Protein AF-A0A7D6H529-F1 (afdb_monomer)

Structure (mmCIF, N/CA/C/O backbone):
data_AF-A0A7D6H529-F1
#
_entry.id   AF-A0A7D6H529-F1
#
loop_
_atom_site.group_PDB
_atom_site.id
_atom_site.type_symbol
_atom_site.label_atom_id
_atom_site.label_alt_id
_atom_site.label_comp_id
_atom_site.label_asym_id
_atom_site.label_entity_id
_atom_site.label_seq_id
_atom_site.pdbx_PDB_ins_code
_atom_site.Cartn_x
_atom_site.Cartn_y
_atom_site.Cartn_z
_atom_site.occupancy
_atom_site.B_iso_or_equiv
_atom_site.auth_seq_id
_atom_site.auth_comp_id
_atom_site.auth_asym_id
_atom_site.auth_atom_id
_atom_site.pdbx_PDB_model_num
ATOM 1 N N . MET A 1 1 ? 33.043 16.859 15.164 1.00 56.03 1 MET A N 1
ATOM 2 C CA . MET A 1 1 ? 33.357 15.791 16.144 1.00 56.03 1 MET A CA 1
ATOM 3 C C . MET A 1 1 ? 34.133 14.689 15.456 1.00 56.03 1 MET A C 1
ATOM 5 O O . MET A 1 1 ? 33.800 14.358 14.319 1.00 56.03 1 MET A O 1
ATOM 9 N N . ALA A 1 2 ? 35.171 14.152 16.095 1.00 68.25 2 ALA A N 1
ATOM 10 C CA . ALA A 1 2 ? 35.894 13.015 15.544 1.00 68.25 2 ALA A CA 1
ATOM 11 C C . ALA A 1 2 ? 35.052 11.744 15.730 1.00 68.25 2 ALA A C 1
ATOM 13 O O . ALA A 1 2 ? 34.329 11.603 16.710 1.00 68.25 2 ALA A O 1
ATOM 14 N N . PHE A 1 3 ? 35.148 10.795 14.799 1.00 64.56 3 PHE A N 1
ATOM 15 C CA . PHE A 1 3 ? 34.444 9.504 14.873 1.00 64.56 3 PHE A CA 1
ATOM 16 C C . PHE A 1 3 ? 34.685 8.755 16.200 1.00 64.56 3 PHE A C 1
ATOM 18 O O . PHE A 1 3 ? 33.817 8.034 16.681 1.00 64.56 3 PHE A O 1
ATOM 25 N N . THR A 1 4 ? 35.845 8.979 16.822 1.00 64.50 4 THR A N 1
ATOM 26 C CA . THR A 1 4 ? 36.211 8.437 18.136 1.00 64.50 4 THR A CA 1
ATOM 27 C C . THR A 1 4 ? 35.343 8.942 19.283 1.00 64.50 4 THR A C 1
ATOM 29 O O . THR A 1 4 ? 35.283 8.278 20.309 1.00 64.50 4 THR A O 1
ATOM 32 N N . ASP A 1 5 ? 34.661 10.075 19.116 1.00 69.50 5 ASP A N 1
ATOM 33 C CA . ASP A 1 5 ? 33.865 10.708 20.172 1.00 69.50 5 ASP A CA 1
ATOM 34 C C . ASP A 1 5 ? 32.451 10.105 20.264 1.00 69.50 5 ASP A C 1
ATOM 36 O O . ASP A 1 5 ? 31.772 10.272 21.271 1.00 69.50 5 ASP A O 1
ATOM 40 N N . ARG A 1 6 ? 32.009 9.373 19.229 1.00 73.94 6 ARG A N 1
ATOM 41 C CA . ARG A 1 6 ? 30.669 8.759 19.160 1.00 73.94 6 ARG A CA 1
ATOM 42 C C . ARG A 1 6 ? 30.610 7.325 19.678 1.00 73.94 6 ARG A C 1
ATOM 44 O O . ARG A 1 6 ? 29.520 6.802 19.878 1.00 73.94 6 ARG A O 1
ATOM 51 N N . ILE A 1 7 ? 31.756 6.666 19.854 1.00 74.31 7 ILE A N 1
ATOM 52 C CA . ILE A 1 7 ? 31.804 5.252 20.240 1.00 74.31 7 ILE A CA 1
ATOM 53 C C . ILE A 1 7 ? 32.389 5.153 21.648 1.00 74.31 7 ILE A C 1
ATOM 55 O O . ILE A 1 7 ? 33.573 5.462 21.836 1.00 74.31 7 ILE A O 1
ATOM 59 N N . PRO A 1 8 ? 31.598 4.699 22.639 1.00 73.69 8 PRO A N 1
ATOM 60 C CA . PRO A 1 8 ? 32.086 4.500 23.994 1.00 73.69 8 PRO A CA 1
ATOM 61 C C . PRO A 1 8 ? 33.361 3.645 23.988 1.00 73.69 8 PRO A C 1
ATOM 63 O O . PRO A 1 8 ? 33.408 2.610 23.324 1.00 73.69 8 PRO A O 1
ATOM 66 N N . LEU A 1 9 ? 34.379 4.052 24.759 1.00 77.44 9 LEU A N 1
ATOM 67 C CA . LEU A 1 9 ? 35.655 3.336 24.973 1.00 77.44 9 LEU A CA 1
ATOM 68 C C . LEU A 1 9 ? 36.736 3.476 23.877 1.00 77.44 9 LEU A C 1
ATOM 70 O O . LEU A 1 9 ? 37.780 2.819 23.979 1.00 77.44 9 LEU A O 1
ATOM 74 N N . MET A 1 10 ? 36.565 4.336 22.867 1.00 80.31 10 MET A N 1
ATOM 75 C CA . MET A 1 10 ? 37.695 4.735 22.014 1.00 80.31 10 MET A CA 1
ATOM 76 C C . MET A 1 10 ? 38.579 5.773 22.726 1.00 80.31 10 MET A C 1
ATOM 78 O O . MET A 1 10 ? 38.077 6.761 23.247 1.00 80.31 10 MET A O 1
ATOM 82 N N . GLU A 1 11 ? 39.906 5.586 22.728 1.00 79.12 11 GLU A N 1
ATOM 83 C CA . GLU A 1 11 ? 40.844 6.637 23.181 1.00 79.12 11 GLU A CA 1
ATOM 84 C C . GLU A 1 11 ? 41.637 7.170 21.986 1.00 79.12 11 GLU A C 1
ATOM 86 O O . GLU A 1 11 ? 42.018 6.415 21.084 1.00 79.12 11 GLU A O 1
ATOM 91 N N . SER A 1 12 ? 41.940 8.466 21.994 1.00 79.69 12 SER A N 1
ATOM 92 C CA . SER A 1 12 ? 42.756 9.091 20.952 1.00 79.69 12 SER A CA 1
ATOM 93 C C . SER A 1 12 ? 44.161 8.466 20.893 1.00 79.69 12 SER A C 1
ATOM 95 O O . SER A 1 12 ? 44.851 8.355 21.905 1.00 79.69 12 SER A O 1
ATOM 97 N N . GLY A 1 13 ? 44.585 8.028 19.701 1.00 77.69 13 GLY A N 1
ATOM 98 C CA . GLY A 1 13 ? 45.938 7.512 19.436 1.00 77.69 13 GLY A CA 1
ATOM 99 C C . GLY A 1 13 ? 46.141 5.989 19.528 1.00 77.69 13 GLY A C 1
ATOM 100 O O . GLY A 1 13 ? 47.202 5.508 19.131 1.00 77.69 13 GLY A O 1
ATOM 101 N N . ALA A 1 14 ? 45.154 5.204 19.975 1.00 71.56 14 ALA A N 1
ATOM 102 C CA . ALA A 1 14 ? 45.262 3.740 20.077 1.00 71.56 14 ALA A CA 1
ATOM 103 C C . ALA A 1 14 ? 44.586 3.010 18.895 1.00 71.56 14 ALA A C 1
ATOM 105 O O . ALA A 1 14 ? 43.521 2.409 19.042 1.00 71.56 14 ALA A O 1
ATOM 106 N N . THR A 1 15 ? 45.215 3.024 17.714 1.00 77.00 15 THR A N 1
ATOM 107 C CA . THR A 1 15 ? 44.631 2.496 16.458 1.00 77.00 15 THR A CA 1
ATOM 108 C C . THR A 1 15 ? 44.181 1.035 16.539 1.00 77.00 15 THR A C 1
ATOM 110 O O . THR A 1 15 ? 43.084 0.717 16.097 1.00 77.00 15 THR A O 1
ATOM 113 N N . GLY A 1 16 ? 44.966 0.144 17.152 1.00 81.88 16 GLY A N 1
ATOM 114 C CA . GLY A 1 16 ? 44.599 -1.277 17.254 1.00 81.88 16 GLY A CA 1
ATOM 115 C C . GLY A 1 16 ? 43.391 -1.545 18.162 1.00 81.88 16 GLY A C 1
ATOM 116 O O . GLY A 1 16 ? 42.504 -2.314 17.799 1.00 81.88 16 GLY A O 1
ATOM 117 N N . ARG A 1 17 ? 43.323 -0.890 19.330 1.00 80.06 17 ARG A N 1
ATOM 118 C CA . ARG A 1 17 ? 42.212 -1.070 20.280 1.00 80.06 17 ARG A CA 1
ATOM 119 C C . ARG A 1 17 ? 40.923 -0.448 19.746 1.00 80.06 17 ARG A C 1
ATOM 121 O O . ARG A 1 17 ? 39.873 -1.068 19.858 1.00 80.06 17 ARG A O 1
ATOM 128 N N . ASN A 1 18 ? 41.012 0.720 19.111 1.00 81.06 18 ASN A N 1
ATOM 129 C CA . ASN A 1 18 ? 39.846 1.388 18.536 1.00 81.06 18 ASN A CA 1
ATOM 130 C C . ASN A 1 18 ? 39.244 0.579 17.380 1.00 81.06 18 ASN A C 1
ATOM 132 O O . ASN A 1 18 ? 38.029 0.520 17.270 1.00 81.06 18 ASN A O 1
ATOM 136 N N . ILE A 1 19 ? 40.053 -0.122 16.576 1.00 83.75 19 ILE A N 1
ATOM 137 C CA . ILE A 1 19 ? 39.525 -1.035 15.547 1.00 83.75 19 ILE A CA 1
ATOM 138 C C . ILE A 1 19 ? 38.737 -2.187 16.186 1.00 83.75 19 ILE A C 1
ATOM 140 O O . ILE A 1 19 ? 37.638 -2.492 15.735 1.00 83.75 19 ILE A O 1
ATOM 144 N N . VAL A 1 20 ? 39.247 -2.804 17.259 1.00 85.75 20 VAL A N 1
ATOM 145 C CA . VAL A 1 20 ? 38.528 -3.889 17.955 1.00 85.75 20 VAL A CA 1
ATOM 146 C C . VAL A 1 20 ? 37.225 -3.383 18.576 1.00 85.75 20 VAL A C 1
ATOM 148 O O . VAL A 1 20 ? 36.200 -4.045 18.451 1.00 85.75 20 VAL A O 1
ATOM 151 N N . VAL A 1 21 ? 37.244 -2.204 19.202 1.00 83.00 21 VAL A N 1
ATOM 152 C CA . VAL A 1 21 ? 36.042 -1.576 19.773 1.00 83.00 21 VAL A CA 1
ATOM 153 C C . VAL A 1 21 ? 35.038 -1.217 18.676 1.00 83.00 21 VAL A C 1
ATOM 155 O O . VAL A 1 21 ? 33.860 -1.502 18.843 1.00 83.00 21 VAL A O 1
ATOM 158 N N . ALA A 1 22 ? 35.485 -0.685 17.534 1.00 81.38 22 ALA A N 1
ATOM 159 C CA . ALA A 1 22 ? 34.619 -0.409 16.388 1.00 81.38 22 ALA A CA 1
ATOM 160 C C . ALA A 1 22 ? 33.968 -1.689 15.857 1.00 81.38 22 ALA A C 1
ATOM 162 O O . ALA A 1 22 ? 32.765 -1.714 15.642 1.00 81.38 22 ALA A O 1
ATOM 163 N N . ILE A 1 23 ? 34.738 -2.766 15.683 1.00 84.50 23 ILE A N 1
ATOM 164 C CA . ILE A 1 23 ? 34.202 -4.046 15.208 1.00 84.50 23 ILE A CA 1
ATOM 165 C C . ILE A 1 23 ? 33.200 -4.607 16.217 1.00 84.50 23 ILE A C 1
ATOM 167 O O . ILE A 1 23 ? 32.110 -5.003 15.828 1.00 84.50 23 ILE A O 1
ATOM 171 N N . LEU A 1 24 ? 33.519 -4.609 17.513 1.00 82.12 24 LEU A N 1
ATOM 172 C CA . LEU A 1 24 ? 32.575 -5.057 18.539 1.00 82.12 24 LEU A CA 1
ATOM 173 C C . LEU A 1 24 ? 31.311 -4.194 18.556 1.00 82.12 24 LEU A C 1
ATOM 175 O O . LEU A 1 24 ? 30.217 -4.725 18.683 1.00 82.12 24 LEU A O 1
ATOM 179 N N . TYR A 1 25 ? 31.439 -2.884 18.384 1.00 84.06 25 TYR A N 1
ATOM 180 C CA . TYR A 1 25 ? 30.292 -1.990 18.365 1.00 84.06 25 TYR A CA 1
ATOM 181 C C . TYR A 1 25 ? 29.449 -2.195 17.099 1.00 84.06 25 TYR A C 1
ATOM 183 O O . TYR A 1 25 ? 28.293 -2.566 17.193 1.00 84.06 25 TYR A O 1
ATOM 191 N N . PHE A 1 26 ? 30.009 -2.066 15.900 1.00 83.12 26 PHE A N 1
ATOM 192 C CA . PHE A 1 26 ? 29.215 -2.143 14.669 1.00 83.12 26 PHE A CA 1
ATOM 193 C C . PHE A 1 26 ? 28.791 -3.554 14.280 1.00 83.12 26 PHE A C 1
ATOM 195 O O . PHE A 1 26 ? 27.758 -3.714 13.642 1.00 83.12 26 PHE A O 1
ATOM 202 N N . VAL A 1 27 ? 29.561 -4.578 14.650 1.00 85.38 27 VAL A N 1
ATOM 203 C CA . VAL A 1 27 ? 29.223 -5.961 14.301 1.00 85.38 27 VAL A CA 1
ATOM 204 C C . VAL A 1 27 ? 28.450 -6.635 15.415 1.00 85.38 27 VAL A C 1
ATOM 206 O O . VAL A 1 27 ? 27.578 -7.423 15.110 1.00 85.38 27 VAL A O 1
ATOM 209 N N . LEU A 1 28 ? 28.731 -6.374 16.693 1.00 84.81 28 LEU A N 1
ATOM 210 C CA . LEU A 1 28 ? 28.116 -7.144 17.781 1.00 84.81 28 LEU A CA 1
ATOM 211 C C . LEU A 1 28 ? 26.883 -6.443 18.364 1.00 84.81 28 LEU A C 1
ATOM 213 O O . LEU A 1 28 ? 25.935 -7.125 18.748 1.00 84.81 28 LEU A O 1
ATOM 217 N N . LEU A 1 29 ? 26.846 -5.105 18.373 1.00 84.31 29 LEU A N 1
ATOM 218 C CA . LEU A 1 29 ? 25.693 -4.340 18.859 1.00 84.31 29 LEU A CA 1
ATOM 219 C C . LEU A 1 29 ? 24.395 -4.652 18.097 1.00 84.31 29 LEU A C 1
ATOM 221 O O . LEU A 1 29 ? 23.423 -4.951 18.783 1.00 84.31 29 LEU A O 1
ATOM 225 N N . PRO A 1 30 ? 24.325 -4.665 16.746 1.00 82.19 30 PRO A N 1
ATOM 226 C CA . PRO A 1 30 ? 23.068 -4.977 16.064 1.00 82.19 30 PRO A CA 1
ATOM 227 C C . PRO A 1 30 ? 22.580 -6.394 16.376 1.00 82.19 30 PRO A C 1
ATOM 229 O O . PRO A 1 30 ? 21.390 -6.590 16.581 1.00 82.19 30 PRO A O 1
ATOM 232 N N . PHE A 1 31 ? 23.475 -7.375 16.539 1.00 84.81 31 PHE A N 1
ATOM 233 C CA . PHE A 1 31 ? 23.068 -8.722 16.956 1.00 84.81 31 PHE A CA 1
ATOM 234 C C . PHE A 1 31 ? 22.583 -8.752 18.406 1.00 84.81 31 PHE A C 1
ATOM 236 O O . PHE A 1 31 ? 21.668 -9.500 18.727 1.00 84.81 31 PHE A O 1
ATOM 243 N N . VAL A 1 32 ? 23.160 -7.951 19.300 1.00 85.38 32 VAL A N 1
ATOM 244 C CA . VAL A 1 32 ? 22.687 -7.873 20.687 1.00 85.38 32 VAL A CA 1
ATOM 245 C C . VAL A 1 32 ? 21.359 -7.127 20.774 1.00 85.38 32 VAL A C 1
ATOM 247 O O . VAL A 1 32 ? 20.480 -7.570 21.496 1.00 85.38 32 VAL A O 1
ATOM 250 N N . VAL A 1 33 ? 21.178 -6.037 20.036 1.00 86.12 33 VAL A N 1
ATOM 251 C CA . VAL A 1 33 ? 19.940 -5.247 20.071 1.00 86.12 33 VAL A CA 1
ATOM 252 C C . VAL A 1 33 ? 18.804 -5.989 19.375 1.00 86.12 33 VAL A C 1
ATOM 254 O O . VAL A 1 33 ? 17.701 -6.038 19.907 1.00 86.12 33 VAL A O 1
ATOM 257 N N . ILE A 1 34 ? 19.081 -6.620 18.232 1.00 86.88 34 ILE A N 1
ATOM 258 C CA . ILE A 1 34 ? 18.062 -7.291 17.425 1.00 86.88 34 ILE A CA 1
ATOM 259 C C . ILE A 1 34 ? 17.887 -8.741 17.862 1.00 86.88 34 ILE A C 1
ATOM 261 O O . ILE A 1 34 ? 16.768 -9.142 18.116 1.00 86.88 34 ILE A O 1
ATOM 265 N N . ALA A 1 35 ? 18.939 -9.555 17.995 1.00 89.44 35 ALA A N 1
ATOM 266 C CA . ALA A 1 35 ? 18.768 -11.000 18.201 1.00 89.44 35 ALA A CA 1
ATOM 267 C C . ALA A 1 35 ? 18.568 -11.412 19.672 1.00 89.44 35 ALA A C 1
ATOM 269 O O . ALA A 1 35 ? 17.951 -12.448 19.935 1.00 89.44 35 ALA A O 1
ATOM 270 N N . LEU A 1 36 ? 19.065 -10.636 20.646 1.00 90.88 36 LEU A N 1
ATOM 271 C CA . LEU A 1 36 ? 18.924 -10.983 22.068 1.00 90.88 36 LEU A CA 1
ATOM 272 C C . LEU A 1 36 ? 17.458 -11.020 22.540 1.00 90.88 36 LEU A C 1
ATOM 274 O O . LEU A 1 36 ? 17.114 -11.999 23.209 1.00 90.88 36 LEU A O 1
ATOM 278 N N . PRO A 1 37 ? 16.586 -10.041 22.211 1.00 91.88 37 PRO A N 1
ATOM 279 C CA . PRO A 1 37 ? 15.181 -10.080 22.617 1.00 91.88 37 PRO A CA 1
ATOM 280 C C . PRO A 1 37 ? 14.474 -11.346 22.120 1.00 91.88 37 PRO A C 1
ATOM 282 O O . PRO A 1 37 ? 13.871 -12.062 22.920 1.00 91.88 37 PRO A O 1
ATOM 285 N N . PHE A 1 38 ? 14.624 -11.693 20.837 1.00 92.69 38 PHE A N 1
ATOM 286 C CA . PHE A 1 38 ? 14.004 -12.894 20.263 1.00 92.69 38 PHE A CA 1
ATOM 287 C C . PHE A 1 38 ? 14.591 -14.185 20.834 1.00 92.69 38 PHE A C 1
ATOM 289 O O . PHE A 1 38 ? 13.857 -15.138 21.105 1.00 92.69 38 PHE A O 1
ATOM 296 N N . TYR A 1 39 ? 15.904 -14.225 21.081 1.00 93.81 39 TYR A N 1
ATOM 297 C CA . TYR A 1 39 ? 16.521 -15.371 21.743 1.00 93.81 39 TYR A CA 1
ATOM 298 C C . TYR A 1 39 ? 15.955 -15.580 23.154 1.00 93.81 39 TYR A C 1
ATOM 300 O O . TYR A 1 39 ? 15.657 -16.716 23.525 1.00 93.81 39 TYR A O 1
ATOM 308 N N . LEU A 1 40 ? 15.788 -14.509 23.938 1.00 91.94 40 LEU A N 1
ATOM 309 C CA . LEU A 1 40 ? 15.211 -14.583 25.281 1.00 91.94 40 LEU A CA 1
ATOM 310 C C . LEU A 1 40 ? 13.736 -14.985 25.237 1.00 91.94 40 LEU A C 1
ATOM 312 O O . LEU A 1 40 ? 13.354 -15.885 25.982 1.00 91.94 40 LEU A O 1
ATOM 316 N N . LEU A 1 41 ? 12.944 -14.407 24.333 1.00 94.25 41 LEU A N 1
ATOM 317 C CA . LEU A 1 41 ? 11.552 -14.799 24.098 1.00 94.25 41 LEU A CA 1
ATOM 318 C C . LEU A 1 41 ? 11.443 -16.310 23.856 1.00 94.25 41 LEU A C 1
ATOM 320 O O . LEU A 1 41 ? 10.727 -17.008 24.575 1.00 94.25 41 LEU A O 1
ATOM 324 N N . PHE A 1 42 ? 12.226 -16.832 22.909 1.00 94.94 42 PHE A N 1
ATOM 325 C CA . PHE A 1 42 ? 12.240 -18.254 22.575 1.00 94.94 42 PHE A CA 1
ATOM 326 C C . PHE A 1 42 ? 12.743 -19.125 23.734 1.00 94.94 42 PHE A C 1
ATOM 328 O O . PHE A 1 42 ? 12.141 -20.152 24.059 1.00 94.94 42 PHE A O 1
ATOM 335 N N . ALA A 1 43 ? 13.852 -18.746 24.374 1.00 93.75 43 ALA A N 1
ATOM 336 C CA . ALA A 1 43 ? 14.457 -19.527 25.449 1.00 93.75 43 ALA A CA 1
ATOM 337 C C . ALA A 1 43 ? 13.566 -19.588 26.701 1.00 93.75 43 ALA A C 1
ATOM 339 O O . ALA A 1 43 ? 13.499 -20.637 27.342 1.00 93.75 43 ALA A O 1
ATOM 340 N N . ILE A 1 44 ? 12.861 -18.503 27.031 1.00 93.62 44 ILE A N 1
ATOM 341 C CA . ILE A 1 44 ? 11.893 -18.452 28.136 1.00 93.62 44 ILE A CA 1
ATOM 342 C C . ILE A 1 44 ? 10.634 -19.232 27.756 1.00 93.62 44 ILE A C 1
ATOM 344 O O . ILE A 1 44 ? 10.209 -20.098 28.523 1.00 93.62 44 ILE A O 1
ATOM 348 N N . GLY A 1 45 ? 10.097 -18.995 26.554 1.00 91.31 45 GLY A N 1
ATOM 349 C CA . GLY A 1 45 ? 8.893 -19.654 26.046 1.00 91.31 45 GLY A CA 1
ATOM 350 C C . GLY A 1 45 ? 9.005 -21.177 26.018 1.00 91.31 45 GLY A C 1
ATOM 351 O O . GLY A 1 45 ? 8.092 -21.884 26.437 1.00 91.31 45 GLY A O 1
ATOM 352 N N . THR A 1 46 ? 10.170 -21.689 25.616 1.00 94.44 46 THR A N 1
ATOM 353 C CA . THR A 1 46 ? 10.467 -23.133 25.561 1.00 94.44 46 THR A CA 1
ATOM 354 C C . THR A 1 46 ? 11.077 -23.694 26.851 1.00 94.44 46 THR A C 1
ATOM 356 O O . THR A 1 46 ? 11.425 -24.874 26.905 1.00 94.44 46 THR A O 1
ATOM 359 N N . ASN A 1 47 ? 11.235 -22.867 27.889 1.00 94.50 47 ASN A N 1
ATOM 360 C CA . ASN A 1 47 ? 11.945 -23.185 29.132 1.00 94.50 47 ASN A CA 1
ATOM 361 C C . ASN A 1 47 ? 13.333 -23.828 28.907 1.00 94.50 47 ASN A C 1
ATOM 363 O O . ASN A 1 47 ? 13.761 -24.751 29.612 1.00 94.50 47 ASN A O 1
ATOM 367 N N . ARG A 1 48 ? 14.068 -23.348 27.901 1.00 95.38 48 ARG A N 1
ATOM 368 C CA . ARG A 1 48 ? 15.382 -23.877 27.536 1.00 95.38 48 ARG A CA 1
ATOM 369 C C . ARG A 1 48 ? 16.350 -23.693 28.703 1.00 95.38 48 ARG A C 1
ATOM 371 O O . ARG A 1 48 ? 16.575 -22.581 29.162 1.00 95.38 48 ARG A O 1
ATOM 378 N N . ASN A 1 49 ? 16.947 -24.786 29.178 1.00 95.06 49 ASN A N 1
ATOM 379 C CA . ASN A 1 49 ? 17.843 -24.800 30.344 1.00 95.06 49 ASN A CA 1
ATOM 380 C C . ASN A 1 49 ? 17.209 -24.289 31.658 1.00 95.06 49 ASN A C 1
ATOM 382 O O . ASN A 1 49 ? 17.940 -23.845 32.541 1.00 95.06 49 ASN A O 1
ATOM 386 N N . GLY A 1 50 ? 15.879 -24.333 31.806 1.00 93.88 50 GLY A N 1
ATOM 387 C CA . GLY A 1 50 ? 15.204 -23.836 33.012 1.00 93.88 50 GLY A CA 1
ATOM 388 C C . GLY A 1 50 ? 15.107 -22.307 33.086 1.00 93.88 50 GLY A C 1
ATOM 389 O O . GLY A 1 50 ? 14.914 -21.754 34.172 1.00 93.88 50 GLY A O 1
ATOM 390 N N . LEU A 1 51 ?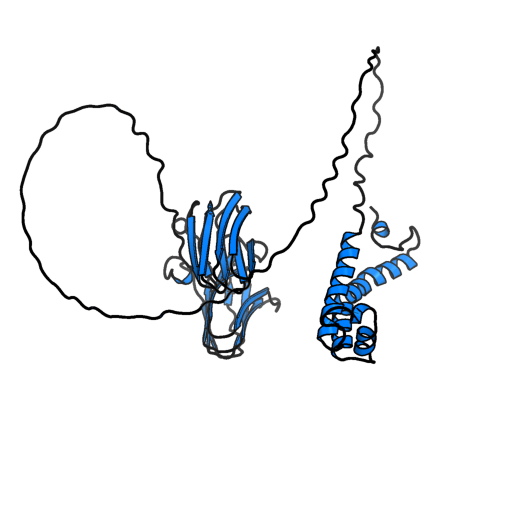 15.289 -21.599 31.961 1.00 91.81 51 LEU A N 1
ATOM 391 C CA . LEU A 1 51 ? 15.233 -20.133 31.939 1.00 91.81 51 LEU A CA 1
ATOM 392 C C . LEU A 1 51 ? 13.836 -19.609 32.298 1.00 91.81 51 LEU A C 1
ATOM 394 O O . LEU A 1 51 ? 13.731 -18.618 33.013 1.00 91.81 51 LEU A O 1
ATOM 398 N N . GLY A 1 52 ? 12.779 -20.295 31.856 1.00 92.56 52 GLY A N 1
ATOM 399 C CA . GLY A 1 52 ? 11.396 -19.958 32.190 1.00 92.56 52 GLY A CA 1
ATOM 400 C C . GLY A 1 52 ? 11.129 -20.076 33.687 1.00 92.56 52 GLY A C 1
ATOM 401 O O . GLY A 1 52 ? 10.599 -19.145 34.289 1.00 92.56 52 GLY A O 1
ATOM 402 N N . ASP A 1 53 ? 11.606 -21.155 34.312 1.00 92.81 53 ASP A N 1
ATOM 403 C CA . ASP A 1 53 ? 11.496 -21.344 35.765 1.00 92.81 53 ASP A CA 1
ATOM 404 C C . ASP A 1 53 ? 12.321 -20.305 36.533 1.00 92.81 53 ASP A C 1
ATOM 406 O O . ASP A 1 53 ? 11.905 -19.804 37.578 1.00 92.81 53 ASP A O 1
ATOM 410 N N . THR A 1 54 ? 13.493 -19.946 36.011 1.00 95.12 54 THR A N 1
ATOM 411 C CA . THR A 1 54 ? 14.348 -18.916 36.614 1.00 95.12 54 THR A CA 1
ATOM 412 C C . THR A 1 54 ? 13.663 -17.549 36.584 1.00 95.12 54 THR A C 1
ATOM 414 O O . THR A 1 54 ? 13.677 -16.840 37.589 1.00 95.12 54 THR A O 1
ATOM 417 N N . VAL A 1 55 ? 13.026 -17.190 35.465 1.00 91.88 55 VAL A N 1
ATOM 418 C CA . VAL A 1 55 ? 12.276 -15.933 35.314 1.00 91.88 55 VAL A CA 1
ATOM 419 C C . VAL A 1 55 ? 11.035 -15.923 36.206 1.00 91.88 55 VAL A C 1
ATOM 421 O O . VAL A 1 55 ? 10.823 -14.944 36.923 1.00 91.88 55 VAL A O 1
ATOM 424 N N . ALA A 1 56 ? 10.276 -17.019 36.245 1.00 92.12 56 ALA A N 1
ATOM 425 C CA . ALA A 1 56 ? 9.085 -17.152 37.085 1.00 92.12 56 ALA A CA 1
ATOM 426 C C . ALA A 1 56 ? 9.393 -17.036 38.590 1.00 92.12 56 ALA A C 1
ATOM 428 O O . ALA A 1 56 ? 8.574 -16.528 39.350 1.00 92.12 56 ALA A O 1
ATOM 429 N N . ASN A 1 57 ? 10.588 -17.450 39.025 1.00 93.88 57 ASN A N 1
ATOM 430 C CA . ASN A 1 57 ? 11.041 -17.327 40.418 1.00 93.88 57 ASN A CA 1
ATOM 431 C C . ASN A 1 57 ? 11.846 -16.042 40.704 1.00 93.88 57 ASN A C 1
ATOM 433 O O . ASN A 1 57 ? 12.339 -15.852 41.818 1.00 93.88 57 ASN A O 1
ATOM 437 N N . SER A 1 58 ? 12.015 -15.169 39.712 1.00 93.56 58 SER A N 1
ATOM 438 C CA . SER A 1 58 ? 12.691 -13.878 39.866 1.00 93.56 58 SER A CA 1
ATOM 439 C C . SER A 1 58 ? 11.706 -12.786 40.319 1.00 93.56 58 SER A C 1
ATOM 441 O O . SER A 1 58 ? 10.495 -13.010 40.306 1.00 93.56 58 SER A O 1
ATOM 443 N N . PRO A 1 59 ? 12.172 -11.568 40.659 1.00 94.75 59 PRO A N 1
ATOM 444 C CA . PRO A 1 59 ? 11.277 -10.432 40.890 1.00 94.75 59 PRO A CA 1
ATOM 445 C C . PRO A 1 59 ? 10.320 -10.141 39.721 1.00 94.75 59 PRO A C 1
ATOM 447 O O . PRO A 1 59 ? 9.230 -9.627 39.952 1.00 94.75 59 PRO A O 1
ATOM 450 N N . LEU A 1 60 ? 10.687 -10.510 38.485 1.00 89.62 60 LEU A N 1
ATOM 451 C CA . LEU A 1 60 ? 9.811 -10.373 37.316 1.00 89.62 60 LEU A CA 1
ATOM 452 C C . LEU A 1 60 ? 8.610 -11.324 37.374 1.00 89.62 60 LEU A C 1
ATOM 454 O O . LEU A 1 60 ? 7.576 -11.013 36.801 1.00 89.62 60 LEU A O 1
ATOM 458 N N . GLY A 1 61 ? 8.705 -12.439 38.104 1.00 89.44 61 GLY A N 1
ATOM 459 C CA . GLY A 1 61 ? 7.607 -13.390 38.297 1.00 89.44 61 GLY A CA 1
ATOM 460 C C . GLY A 1 61 ? 6.394 -12.811 39.026 1.00 89.44 61 GLY A C 1
ATOM 461 O O . GLY A 1 61 ? 5.304 -13.370 38.932 1.00 89.44 61 GLY A O 1
ATOM 462 N N . ALA A 1 62 ? 6.562 -11.679 39.719 1.00 92.50 62 ALA A N 1
ATOM 463 C CA . ALA A 1 62 ? 5.464 -10.940 40.335 1.00 92.50 62 ALA A CA 1
ATOM 464 C C . ALA A 1 62 ? 4.633 -10.132 39.321 1.00 92.50 62 ALA A C 1
ATOM 466 O O . ALA A 1 62 ? 3.547 -9.669 39.668 1.00 92.50 62 ALA A O 1
ATOM 467 N N . LEU A 1 63 ? 5.126 -9.949 38.090 1.00 89.12 63 LEU A N 1
ATOM 468 C CA . LEU A 1 63 ? 4.383 -9.266 37.038 1.00 89.12 63 LEU A CA 1
ATOM 469 C C . LEU A 1 63 ? 3.252 -10.167 36.511 1.00 89.12 63 LEU A C 1
ATOM 471 O O . LEU A 1 63 ? 3.452 -11.380 36.348 1.00 89.12 63 LEU A O 1
ATOM 475 N N . PRO A 1 64 ? 2.070 -9.596 36.212 1.00 88.19 64 PRO A N 1
ATOM 476 C CA . PRO A 1 64 ? 0.983 -10.328 35.572 1.00 88.19 64 PRO A CA 1
ATOM 477 C C . PRO A 1 64 ? 1.470 -11.061 34.314 1.00 88.19 64 PRO A C 1
ATOM 479 O O . PRO A 1 64 ? 2.167 -10.488 33.483 1.00 88.19 64 PRO A O 1
ATOM 482 N N . GLY A 1 65 ? 1.139 -12.350 34.196 1.00 80.88 65 GLY A N 1
ATOM 483 C CA . GLY A 1 65 ? 1.522 -13.184 33.048 1.00 80.88 65 GLY A CA 1
ATOM 484 C C . GLY A 1 65 ? 2.906 -13.847 33.124 1.00 80.88 65 GLY A C 1
ATOM 485 O O . GLY A 1 65 ? 3.178 -14.738 32.319 1.00 80.88 65 GLY A O 1
ATOM 486 N N . VAL A 1 66 ? 3.757 -13.504 34.102 1.00 85.56 66 VAL A N 1
ATOM 487 C CA . VAL A 1 66 ? 5.130 -14.050 34.206 1.00 85.56 66 VAL A CA 1
ATOM 488 C C . VAL A 1 66 ? 5.239 -15.246 35.158 1.00 85.56 66 VAL A C 1
ATOM 490 O O . VAL A 1 66 ? 6.016 -16.168 34.909 1.00 85.56 66 VAL A O 1
ATOM 493 N N . GLY A 1 67 ? 4.439 -15.281 36.228 1.00 81.50 67 GLY A N 1
ATOM 494 C CA . GLY A 1 67 ? 4.564 -16.277 37.305 1.00 81.50 67 GLY A CA 1
ATOM 495 C C . GLY A 1 67 ? 4.342 -17.745 36.904 1.00 81.50 67 GLY A C 1
ATOM 496 O O . GLY A 1 67 ? 4.693 -18.639 37.669 1.00 81.50 67 GLY A O 1
ATOM 497 N N . GLY A 1 68 ? 3.786 -18.011 35.717 1.00 83.56 68 GLY A N 1
ATOM 498 C CA . GLY A 1 68 ? 3.595 -19.365 35.183 1.00 83.56 68 GLY A CA 1
ATOM 499 C C . GLY A 1 68 ? 4.744 -19.886 34.310 1.00 83.56 68 GLY A C 1
ATOM 500 O O . GLY A 1 68 ? 4.717 -21.053 33.921 1.00 83.56 68 GLY A O 1
ATOM 501 N N . GLY A 1 69 ? 5.737 -19.049 33.986 1.00 86.19 69 GLY A N 1
ATOM 502 C CA . GLY A 1 69 ? 6.716 -19.357 32.941 1.00 86.19 69 GLY A CA 1
ATOM 503 C C . GLY A 1 69 ? 6.075 -19.421 31.546 1.00 86.19 69 GLY A C 1
ATOM 504 O O . GLY A 1 69 ? 5.023 -18.833 31.301 1.00 86.19 69 GLY A O 1
ATOM 505 N N . GLY A 1 70 ? 6.717 -20.132 30.617 1.00 89.62 70 GLY A N 1
ATOM 506 C CA . GLY A 1 70 ? 6.195 -20.337 29.263 1.00 89.62 70 GLY A CA 1
ATOM 507 C C . GLY A 1 70 ? 6.171 -19.069 28.401 1.00 89.62 70 GLY A C 1
ATOM 508 O O . GLY A 1 70 ? 6.888 -18.100 28.653 1.00 89.62 70 GLY A O 1
ATOM 509 N N . TRP A 1 71 ? 5.371 -19.095 27.333 1.00 91.25 71 TRP A N 1
ATOM 510 C CA . TRP A 1 71 ? 5.353 -18.037 26.316 1.00 91.25 71 TRP A CA 1
ATOM 511 C C . TRP A 1 71 ? 4.873 -16.684 26.843 1.00 91.25 71 TRP A C 1
ATOM 513 O O . TRP A 1 71 ? 5.423 -15.662 26.443 1.00 91.25 71 TRP A O 1
ATOM 523 N N . SER A 1 72 ? 3.941 -16.661 27.800 1.00 87.25 72 SER A N 1
ATOM 524 C CA . SER A 1 72 ? 3.480 -15.413 28.420 1.00 87.25 72 SER A CA 1
ATOM 525 C C . SER A 1 72 ? 4.604 -14.711 29.189 1.00 87.25 72 SER A C 1
ATOM 527 O O . SER A 1 72 ? 4.787 -13.504 29.049 1.00 87.25 72 SER A O 1
ATOM 529 N N . ALA A 1 73 ? 5.433 -15.466 29.920 1.00 88.19 73 ALA A N 1
ATOM 530 C CA . ALA A 1 73 ? 6.630 -14.922 30.558 1.00 88.19 73 ALA A CA 1
ATOM 531 C C . ALA A 1 73 ? 7.657 -14.432 29.524 1.00 88.19 73 ALA A C 1
ATOM 533 O O . ALA A 1 73 ? 8.312 -13.413 29.740 1.00 88.19 73 ALA A O 1
ATOM 534 N N . GLY A 1 74 ? 7.780 -15.132 28.392 1.00 88.81 74 GLY A N 1
ATOM 535 C CA . GLY A 1 74 ? 8.659 -14.738 27.293 1.00 88.81 74 GLY A CA 1
ATOM 536 C C . GLY A 1 74 ? 8.281 -13.386 26.685 1.00 88.81 74 GLY A C 1
ATOM 537 O O . GLY A 1 74 ? 9.156 -12.540 26.518 1.00 88.81 74 GLY A O 1
ATOM 538 N N . ILE A 1 75 ? 6.992 -13.163 26.409 1.00 91.44 75 ILE A N 1
ATOM 539 C CA . ILE A 1 75 ? 6.477 -11.925 25.796 1.00 91.44 75 ILE A CA 1
ATOM 540 C C . ILE A 1 75 ? 6.700 -10.721 26.716 1.00 91.44 75 ILE A C 1
ATOM 542 O O . ILE A 1 75 ? 7.201 -9.686 26.279 1.00 91.44 75 ILE A O 1
ATOM 546 N N . VAL A 1 76 ? 6.405 -10.862 28.010 1.00 89.25 76 VAL A N 1
ATOM 547 C CA . VAL A 1 76 ? 6.606 -9.769 28.976 1.00 89.25 76 VAL A CA 1
ATOM 548 C C . VAL A 1 76 ? 8.091 -9.409 29.101 1.00 89.25 76 VAL A C 1
ATOM 550 O O . VAL A 1 76 ? 8.443 -8.231 29.117 1.00 89.25 76 VAL A O 1
ATOM 553 N N . VAL A 1 77 ? 8.988 -10.402 29.144 1.00 88.75 77 VAL A N 1
ATOM 554 C CA . VAL A 1 77 ? 10.437 -10.140 29.188 1.00 88.75 77 VAL A CA 1
ATOM 555 C C . VAL A 1 77 ? 10.937 -9.517 27.886 1.00 88.75 77 VAL A C 1
ATOM 557 O O . VAL A 1 77 ? 11.767 -8.612 27.940 1.00 88.75 77 VAL A O 1
ATOM 560 N N . PHE A 1 78 ? 10.420 -9.947 26.734 1.00 91.19 78 PHE A N 1
ATOM 561 C CA . PHE A 1 78 ? 10.726 -9.341 25.439 1.00 91.19 78 PHE A CA 1
ATOM 562 C C . PHE A 1 78 ? 10.395 -7.843 25.435 1.00 91.19 78 PHE A C 1
ATOM 564 O O . PHE A 1 78 ? 11.280 -7.031 25.167 1.00 91.19 78 PHE A O 1
ATOM 571 N N . ALA A 1 79 ? 9.176 -7.470 25.837 1.00 90.56 79 ALA A N 1
ATOM 572 C CA . ALA A 1 79 ? 8.753 -6.071 25.905 1.00 90.56 79 ALA A CA 1
ATOM 573 C C . ALA A 1 79 ? 9.647 -5.235 26.839 1.00 90.56 79 ALA A C 1
ATOM 575 O O . ALA A 1 79 ? 10.097 -4.153 26.466 1.00 90.56 79 ALA A O 1
ATOM 576 N N . ILE A 1 80 ? 9.985 -5.758 28.025 1.00 90.38 80 ILE A N 1
ATOM 577 C CA . ILE A 1 80 ? 10.877 -5.072 28.976 1.00 90.38 80 ILE A CA 1
ATOM 578 C C . ILE A 1 80 ? 12.269 -4.841 28.375 1.00 90.38 80 ILE A C 1
ATOM 580 O O . ILE A 1 80 ? 12.846 -3.770 28.564 1.00 90.38 80 ILE A O 1
ATOM 584 N N . VAL A 1 81 ? 12.822 -5.826 27.661 1.00 89.56 81 VAL A N 1
ATOM 585 C CA . VAL A 1 81 ? 14.148 -5.707 27.037 1.00 89.56 81 VAL A CA 1
ATOM 586 C C . VAL A 1 81 ? 14.131 -4.671 25.914 1.00 89.56 81 VAL A C 1
ATOM 588 O O . VAL A 1 81 ? 15.045 -3.852 25.859 1.00 89.56 81 VAL A O 1
ATOM 591 N N . ILE A 1 82 ? 13.097 -4.651 25.069 1.00 89.06 82 ILE A N 1
ATOM 592 C CA . ILE A 1 82 ? 12.954 -3.645 24.005 1.00 89.06 82 ILE A CA 1
ATOM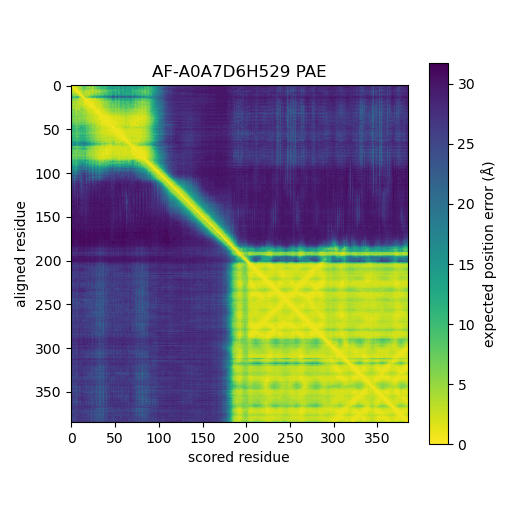 593 C C . ILE A 1 82 ? 12.856 -2.235 24.597 1.00 89.06 82 ILE A C 1
ATOM 595 O O . ILE A 1 82 ? 13.602 -1.349 24.181 1.00 89.06 82 ILE A O 1
ATOM 599 N N . ILE A 1 83 ? 12.027 -2.037 25.628 1.00 87.56 83 ILE A N 1
ATOM 600 C CA . ILE A 1 83 ? 11.895 -0.739 26.311 1.00 87.56 83 ILE A CA 1
ATOM 601 C C . ILE A 1 83 ? 13.231 -0.318 26.938 1.00 87.56 83 ILE A C 1
ATOM 603 O O . ILE A 1 83 ? 13.669 0.818 26.762 1.00 87.56 83 ILE A O 1
ATOM 607 N N . ALA A 1 84 ? 13.921 -1.227 27.634 1.00 83.69 84 ALA A N 1
ATOM 608 C CA . ALA A 1 84 ? 15.215 -0.929 28.245 1.00 83.69 84 ALA A CA 1
ATOM 609 C C . ALA A 1 84 ? 16.285 -0.556 27.203 1.00 83.69 84 ALA A C 1
ATOM 611 O O . ALA A 1 84 ? 17.089 0.341 27.451 1.00 83.69 84 ALA A O 1
ATOM 612 N N . LEU A 1 85 ? 16.287 -1.210 26.036 1.00 83.19 85 LEU A N 1
ATOM 613 C CA . LEU A 1 85 ? 17.193 -0.887 24.931 1.00 83.19 85 LEU A CA 1
ATOM 614 C C . LEU A 1 85 ? 16.843 0.460 24.276 1.00 83.19 85 LEU A C 1
ATOM 616 O O . LEU A 1 85 ? 17.752 1.237 23.986 1.00 83.19 85 LEU A O 1
ATOM 620 N N . GLY A 1 86 ? 15.554 0.776 24.116 1.00 75.50 86 GLY A N 1
ATOM 621 C CA . GLY A 1 86 ? 15.086 2.062 23.585 1.00 75.50 86 GLY A CA 1
ATOM 622 C C . GLY A 1 86 ? 15.441 3.250 24.486 1.00 75.50 86 GLY A C 1
ATOM 623 O O . GLY A 1 86 ? 15.945 4.265 24.008 1.00 75.50 86 GLY A O 1
ATOM 624 N N . VAL A 1 87 ? 15.286 3.102 25.807 1.00 70.12 87 VAL A N 1
ATOM 625 C CA . VAL A 1 87 ? 15.650 4.147 26.787 1.00 70.12 87 VAL A CA 1
ATOM 626 C C . VAL A 1 87 ? 17.157 4.433 26.783 1.00 70.12 87 VAL A C 1
ATOM 628 O O . VAL A 1 87 ? 17.567 5.580 26.947 1.00 70.12 87 VAL A O 1
ATOM 631 N N . VAL A 1 88 ? 18.002 3.423 26.548 1.00 62.91 88 VAL A N 1
ATOM 632 C CA . VAL A 1 88 ? 19.458 3.622 26.417 1.00 62.91 88 VAL A CA 1
ATOM 633 C C . VAL A 1 88 ? 19.812 4.376 25.129 1.00 62.91 88 VAL A C 1
ATOM 635 O O . VAL A 1 88 ? 20.761 5.158 25.141 1.00 62.91 88 VAL A O 1
ATOM 638 N N . GLY A 1 89 ? 19.041 4.203 24.051 1.00 59.41 89 GLY A N 1
ATOM 639 C CA . GLY A 1 89 ? 19.190 4.983 22.818 1.00 59.41 89 GLY A CA 1
ATOM 640 C C . GLY A 1 89 ? 18.835 6.464 22.992 1.00 59.41 89 GLY A C 1
ATOM 641 O O . GLY A 1 89 ? 19.534 7.322 22.463 1.00 59.41 89 GLY A O 1
ATOM 642 N N . ALA A 1 90 ? 17.807 6.767 23.791 1.00 54.19 90 ALA A N 1
ATOM 643 C CA . ALA A 1 90 ? 17.351 8.137 24.050 1.00 54.19 90 ALA A CA 1
ATOM 644 C C . ALA A 1 90 ? 18.200 8.904 25.087 1.00 54.19 90 ALA A C 1
ATOM 646 O O . ALA A 1 90 ? 18.133 10.125 25.161 1.00 54.19 90 ALA A O 1
ATOM 647 N N . ALA A 1 91 ? 19.006 8.210 25.896 1.00 52.56 91 ALA A N 1
ATOM 648 C CA . ALA A 1 91 ? 19.843 8.824 26.932 1.00 52.56 91 ALA A CA 1
ATOM 649 C C . ALA A 1 91 ? 21.231 9.277 26.434 1.00 52.56 91 ALA A C 1
ATOM 651 O O . ALA A 1 91 ? 22.098 9.589 27.254 1.00 52.56 91 ALA A O 1
ATOM 652 N N . VAL A 1 92 ? 21.472 9.297 25.119 1.00 52.81 92 VAL A N 1
ATOM 653 C CA . VAL A 1 92 ? 22.686 9.900 24.553 1.00 52.81 92 VAL A CA 1
ATOM 654 C C . VAL A 1 92 ? 22.518 11.421 24.646 1.00 52.81 92 VAL A C 1
ATOM 656 O O . VAL A 1 92 ? 21.651 11.955 23.963 1.00 52.81 92 VAL A O 1
ATOM 659 N N . PRO A 1 93 ? 23.280 12.127 25.506 1.00 49.69 93 PRO A N 1
ATOM 660 C CA . PRO A 1 93 ? 23.128 13.568 25.646 1.00 49.69 93 PRO A CA 1
ATOM 661 C C . PRO A 1 93 ? 23.426 14.234 24.305 1.00 49.69 93 PRO A C 1
ATOM 663 O O . PRO A 1 93 ? 24.487 13.983 23.725 1.00 49.69 93 PRO A O 1
ATOM 666 N N . ASP A 1 94 ? 22.498 15.073 23.839 1.00 46.88 94 ASP A N 1
ATOM 667 C CA . ASP A 1 94 ? 22.712 15.963 22.704 1.00 46.88 94 ASP A CA 1
ATOM 668 C C . ASP A 1 94 ? 24.007 16.733 22.942 1.00 46.88 94 ASP A C 1
ATOM 670 O O . ASP A 1 94 ? 24.128 17.564 23.844 1.00 46.88 94 ASP A O 1
ATOM 674 N N . THR A 1 95 ? 25.033 16.389 22.172 1.00 50.59 95 THR A N 1
ATOM 675 C CA . THR A 1 95 ? 26.293 17.113 22.195 1.00 50.59 95 THR A CA 1
ATOM 676 C C . THR A 1 95 ? 26.031 18.485 21.598 1.00 50.59 95 THR A C 1
ATOM 678 O O . THR A 1 95 ? 25.848 18.595 20.386 1.00 50.59 95 THR A O 1
ATOM 681 N N . GLU A 1 96 ? 25.994 19.487 22.476 1.00 47.72 96 GLU A N 1
ATOM 682 C CA . GLU A 1 96 ? 25.867 20.907 22.164 1.00 47.72 96 GLU A CA 1
ATOM 683 C C . GLU A 1 96 ? 26.727 21.300 20.952 1.00 47.72 96 GLU A C 1
ATOM 685 O O . GLU A 1 96 ? 27.889 20.900 20.814 1.00 47.72 96 GLU A O 1
ATOM 690 N N . ASP A 1 97 ? 26.100 22.074 20.072 1.00 53.78 97 ASP A N 1
ATOM 691 C CA . ASP A 1 97 ? 26.606 22.609 18.814 1.00 53.78 97 ASP A CA 1
ATOM 692 C C . ASP A 1 97 ? 27.985 23.295 18.969 1.00 53.78 97 ASP A C 1
ATOM 694 O O . ASP A 1 97 ? 28.091 24.344 19.613 1.00 53.78 97 ASP A O 1
ATOM 698 N N . PRO A 1 98 ? 29.080 22.747 18.403 1.00 56.12 98 PRO A N 1
ATOM 699 C CA . PRO A 1 98 ? 30.374 23.416 18.397 1.00 56.12 98 PRO A CA 1
ATOM 700 C C . PRO A 1 98 ? 30.426 24.410 17.229 1.00 56.12 98 PRO A C 1
ATOM 702 O O . PRO A 1 98 ? 31.105 24.173 16.226 1.00 56.12 98 PRO A O 1
ATOM 705 N N . GLY A 1 99 ? 29.696 25.515 17.371 1.00 44.22 99 GLY A N 1
ATOM 706 C CA . GLY A 1 99 ? 29.444 26.484 16.308 1.00 44.22 99 GLY A CA 1
ATOM 707 C C . GLY A 1 99 ? 29.759 27.942 16.649 1.00 44.22 99 GLY A C 1
ATOM 708 O O . GLY A 1 99 ? 29.028 28.808 16.197 1.00 44.22 99 GLY A O 1
ATOM 709 N N . ASP A 1 100 ? 30.816 28.256 17.409 1.00 53.88 100 ASP A N 1
ATOM 710 C CA . ASP A 1 100 ? 31.377 29.623 17.392 1.00 53.88 100 ASP A CA 1
ATOM 711 C C . ASP A 1 100 ? 32.882 29.649 17.705 1.00 53.88 100 ASP A C 1
ATOM 713 O O . ASP A 1 100 ? 33.328 29.780 18.846 1.00 53.88 100 ASP A O 1
ATOM 717 N N . ALA A 1 101 ? 33.695 29.473 16.665 1.00 51.69 101 ALA A N 1
ATOM 718 C CA . ALA A 1 101 ? 35.122 29.770 16.708 1.00 51.69 101 ALA A CA 1
ATOM 719 C C . ALA A 1 101 ? 35.597 30.176 15.308 1.00 51.69 101 ALA A C 1
ATOM 721 O O . ALA A 1 101 ? 36.108 29.352 14.548 1.00 51.69 101 ALA A O 1
ATOM 722 N N . GLY A 1 102 ? 35.424 31.452 14.956 1.00 43.81 102 GLY A N 1
ATOM 723 C CA . GLY A 1 102 ? 35.918 31.960 13.678 1.00 43.81 102 GLY A CA 1
ATOM 724 C C . GLY A 1 102 ? 35.698 33.446 13.416 1.00 43.81 102 GLY A C 1
ATOM 725 O O . GLY A 1 102 ? 35.109 33.786 12.398 1.00 43.81 102 GLY A O 1
ATOM 726 N N . ALA A 1 103 ? 36.213 34.333 14.271 1.00 40.69 103 ALA A N 1
ATOM 727 C CA . ALA A 1 103 ? 36.442 35.731 13.901 1.00 40.69 103 ALA A CA 1
ATOM 728 C C . ALA A 1 103 ? 37.888 36.129 14.236 1.00 40.69 103 ALA A C 1
ATOM 730 O O . ALA A 1 103 ? 38.277 36.226 15.401 1.00 40.69 103 ALA A O 1
ATOM 731 N N . GLU A 1 104 ? 38.695 36.305 13.190 1.00 48.47 104 GLU A N 1
ATOM 732 C CA . GLU A 1 104 ? 40.013 36.939 13.263 1.00 48.47 104 GLU A CA 1
ATOM 733 C C . GLU A 1 104 ? 39.885 38.454 13.538 1.00 48.47 104 GLU A C 1
ATOM 735 O O . GLU A 1 104 ? 38.847 39.048 13.237 1.00 48.47 104 GLU A O 1
ATOM 740 N N . PRO A 1 105 ? 40.919 39.097 14.116 1.00 57.12 105 PRO A N 1
ATOM 741 C CA . PRO A 1 105 ? 40.839 40.476 14.575 1.00 57.12 105 PRO A CA 1
ATOM 742 C C . PRO A 1 105 ? 41.216 41.469 13.469 1.00 57.12 105 PRO A C 1
ATOM 744 O O . PRO A 1 105 ? 42.332 41.429 12.950 1.00 57.12 105 PRO A O 1
ATOM 747 N N . GLU A 1 106 ? 40.339 42.436 13.198 1.00 51.66 106 GLU A N 1
ATOM 748 C CA . GLU A 1 106 ? 40.749 43.714 12.614 1.00 51.66 106 GLU A CA 1
ATOM 749 C C . GLU A 1 106 ? 40.802 44.817 13.676 1.00 51.66 106 GLU A C 1
ATOM 751 O O . GLU A 1 106 ? 40.155 44.785 14.721 1.00 51.66 106 GLU A O 1
ATOM 756 N N . VAL A 1 107 ? 41.703 45.748 13.404 1.00 49.69 107 VAL A N 1
ATOM 757 C CA . VAL A 1 107 ? 42.431 46.608 14.325 1.00 49.69 107 VAL A CA 1
ATOM 758 C C . VAL A 1 107 ? 41.978 48.059 14.151 1.00 49.69 107 VAL A C 1
ATOM 760 O O . VAL A 1 107 ? 41.878 48.531 13.027 1.00 49.69 107 VAL A O 1
ATOM 763 N N . ASP A 1 108 ? 41.869 48.749 15.292 1.00 43.91 108 ASP A N 1
ATOM 764 C CA . ASP A 1 108 ? 42.024 50.200 15.516 1.00 43.91 108 ASP A CA 1
ATOM 765 C C . ASP A 1 108 ? 40.883 51.160 15.122 1.00 43.91 108 ASP A C 1
ATOM 767 O O . ASP A 1 108 ? 40.332 51.122 14.025 1.00 43.91 108 ASP A O 1
ATOM 771 N N . GLY A 1 109 ? 40.576 52.079 16.048 1.00 39.31 109 GLY A N 1
ATOM 772 C CA . GLY A 1 109 ? 39.606 53.159 15.845 1.00 39.31 109 GLY A CA 1
ATOM 773 C C . GLY A 1 109 ? 38.843 53.622 17.090 1.00 39.31 109 GLY A C 1
ATOM 774 O O . GLY A 1 109 ? 37.635 53.450 17.166 1.00 39.31 109 GLY A O 1
ATOM 775 N N . THR A 1 110 ? 39.577 54.179 18.054 1.00 42.00 110 THR A N 1
ATOM 776 C CA . THR A 1 110 ? 39.214 55.236 19.029 1.00 42.00 110 THR A CA 1
ATOM 777 C C . THR A 1 110 ? 37.801 55.864 18.974 1.00 42.00 110 THR A C 1
ATOM 779 O O . THR A 1 110 ? 37.419 56.421 17.950 1.00 42.00 110 THR A O 1
ATOM 782 N N . ASP A 1 111 ? 37.072 55.891 20.102 1.00 39.69 111 ASP A N 1
ATOM 783 C CA . ASP A 1 111 ? 36.850 57.096 20.941 1.00 39.69 111 ASP A CA 1
ATOM 784 C C . ASP A 1 111 ? 35.607 57.008 21.866 1.00 39.69 111 ASP A C 1
ATOM 786 O O . ASP A 1 111 ? 34.503 56.678 21.452 1.00 39.69 111 ASP A O 1
ATOM 790 N N . GLU A 1 112 ? 35.864 57.365 23.131 1.00 40.53 112 GLU A N 1
ATOM 791 C CA . GLU A 1 112 ? 35.053 58.189 24.049 1.00 40.53 112 GLU A CA 1
ATOM 792 C C . GLU A 1 112 ? 33.659 57.745 24.586 1.00 40.53 112 GLU A C 1
ATOM 794 O O . GLU A 1 112 ? 32.614 57.920 23.972 1.00 40.53 112 GLU A O 1
ATOM 799 N N . ASP A 1 113 ? 33.709 57.384 25.881 1.00 44.25 113 ASP A N 1
ATOM 800 C CA . ASP A 1 113 ? 32.967 57.971 27.028 1.00 44.25 113 ASP A CA 1
ATOM 801 C C . ASP A 1 113 ? 31.694 57.266 27.601 1.00 44.25 113 ASP A C 1
ATOM 803 O O . ASP A 1 113 ? 30.905 56.681 26.859 1.00 44.25 113 ASP A O 1
ATOM 807 N N . PRO A 1 114 ? 31.488 57.283 28.949 1.00 62.78 114 PRO A N 1
ATOM 808 C CA . PRO A 1 114 ? 30.600 56.384 29.687 1.00 62.78 114 PRO A CA 1
ATOM 809 C C . PRO A 1 114 ? 29.353 57.055 30.303 1.00 62.78 114 PRO A C 1
ATOM 811 O O . PRO A 1 114 ? 29.341 58.239 30.627 1.00 62.78 114 PRO A O 1
ATOM 814 N N . ALA A 1 115 ? 28.342 56.242 30.619 1.00 44.75 115 ALA A N 1
ATOM 815 C CA . ALA A 1 115 ? 27.326 56.475 31.661 1.00 44.75 115 ALA A CA 1
ATOM 816 C C . ALA A 1 115 ? 26.623 55.124 31.931 1.00 44.75 115 ALA A C 1
ATOM 818 O O . ALA A 1 115 ? 26.197 54.469 30.992 1.00 44.75 115 ALA A O 1
ATOM 819 N N . ALA A 1 116 ? 26.700 54.519 33.121 1.00 43.31 116 ALA A N 1
ATOM 820 C CA . ALA A 1 116 ? 25.961 54.820 34.357 1.00 43.31 116 ALA A CA 1
ATOM 821 C C . ALA A 1 116 ? 24.447 54.499 34.295 1.00 43.31 116 ALA A C 1
ATOM 823 O O . ALA A 1 116 ? 23.719 55.094 33.510 1.00 43.31 116 ALA A O 1
ATOM 824 N N . GLY A 1 117 ? 23.995 53.627 35.211 1.00 40.31 117 GLY A N 1
ATOM 825 C CA . GLY A 1 117 ? 22.588 53.311 35.531 1.00 40.31 117 GLY A CA 1
ATOM 826 C C . GLY A 1 117 ? 22.376 51.793 35.594 1.00 40.31 117 GLY A C 1
ATOM 827 O O . GLY A 1 117 ? 22.402 51.145 34.560 1.00 40.31 117 GLY A O 1
ATOM 828 N N . ASP A 1 118 ? 22.435 51.116 36.744 1.00 37.94 118 ASP A N 1
ATOM 829 C CA . ASP A 1 118 ? 21.509 51.122 37.896 1.00 37.94 118 ASP A CA 1
ATOM 830 C C . ASP A 1 118 ? 20.082 50.647 37.561 1.00 37.94 118 ASP A C 1
ATOM 832 O O . ASP A 1 118 ? 19.404 51.259 36.740 1.00 37.94 118 ASP A O 1
ATOM 836 N N . GLY A 1 119 ? 19.620 49.613 38.280 1.00 36.94 119 GLY A N 1
ATOM 837 C CA . GLY A 1 119 ? 18.197 49.439 38.588 1.00 36.94 119 GLY A CA 1
ATOM 838 C C . GLY A 1 119 ? 17.531 48.092 38.264 1.00 36.94 119 GLY A C 1
ATOM 839 O O . GLY A 1 119 ? 17.182 47.840 37.119 1.00 36.94 119 GLY A O 1
ATOM 840 N N . GLY A 1 120 ? 17.192 47.344 39.327 1.00 38.81 120 GLY A N 1
ATOM 841 C CA . GLY A 1 120 ? 15.981 46.497 39.440 1.00 38.81 120 GLY A CA 1
ATOM 842 C C . GLY A 1 120 ? 16.092 45.058 38.911 1.00 38.81 120 GLY A C 1
ATOM 843 O O . GLY A 1 120 ? 16.636 44.837 37.845 1.00 38.81 120 GLY A O 1
ATOM 844 N N . GLY A 1 121 ? 15.626 43.998 39.580 1.00 37.19 121 GLY A N 1
ATOM 845 C CA . GLY A 1 121 ? 14.624 43.877 40.644 1.00 37.19 121 GLY A CA 1
ATOM 846 C C . GLY A 1 121 ? 13.429 43.036 40.156 1.00 37.19 121 GLY A C 1
ATOM 847 O O . GLY A 1 121 ? 12.786 43.429 39.192 1.00 37.19 121 GLY A O 1
ATOM 848 N N . GLY A 1 122 ? 13.134 41.919 40.837 1.00 42.09 122 GLY A N 1
ATOM 849 C CA . GLY A 1 122 ? 11.965 41.035 40.630 1.00 42.09 122 GLY A CA 1
ATOM 850 C C . GLY A 1 122 ? 12.385 39.558 40.700 1.00 42.09 122 GLY A C 1
ATOM 851 O O . GLY A 1 122 ? 13.088 39.103 39.808 1.00 42.09 122 GLY A O 1
ATOM 852 N N . ASP A 1 123 ? 12.219 38.811 41.802 1.00 41.34 123 ASP A N 1
ATOM 853 C CA . ASP A 1 123 ? 10.953 38.359 42.431 1.00 41.34 123 ASP A CA 1
ATOM 854 C C . ASP A 1 123 ? 10.109 37.602 41.388 1.00 41.34 123 ASP A C 1
ATOM 856 O O . ASP A 1 123 ? 9.745 38.181 40.375 1.00 41.34 123 ASP A O 1
ATOM 860 N N . GLY A 1 124 ? 9.863 36.296 41.451 1.00 39.16 124 GLY A N 1
ATOM 861 C CA . GLY A 1 124 ? 9.453 35.451 42.571 1.00 39.16 124 GLY A CA 1
ATOM 862 C C . GLY A 1 124 ? 8.197 34.708 42.083 1.00 39.16 124 GLY A C 1
ATOM 863 O O . GLY A 1 124 ? 7.331 35.335 41.479 1.00 39.16 124 GLY A O 1
ATOM 864 N N . GLY A 1 125 ? 8.094 33.386 42.258 1.00 40.44 125 GLY A N 1
ATOM 865 C CA . GLY A 1 125 ? 6.906 32.661 41.786 1.00 40.44 125 GLY A CA 1
ATOM 866 C C . GLY A 1 125 ? 7.020 31.142 41.772 1.00 40.44 125 GLY A C 1
ATOM 867 O O . GLY A 1 125 ? 7.059 30.541 40.705 1.00 40.44 125 GLY A O 1
ATOM 868 N N . ASP A 1 126 ? 7.038 30.541 42.962 1.00 43.34 126 ASP A N 1
ATOM 869 C CA . ASP A 1 126 ? 6.642 29.146 43.178 1.00 43.34 126 ASP A CA 1
ATOM 870 C C . ASP A 1 126 ? 5.159 28.949 42.824 1.00 43.34 126 ASP A C 1
ATOM 872 O O . ASP A 1 126 ? 4.315 29.792 43.136 1.00 43.34 126 ASP A O 1
ATOM 876 N N . GLY A 1 127 ? 4.827 27.796 42.243 1.00 40.75 127 GLY A N 1
ATOM 877 C CA . GLY A 1 127 ? 3.452 27.422 41.920 1.00 40.75 127 GLY A CA 1
ATOM 878 C C . GLY A 1 127 ? 3.295 25.924 41.699 1.00 40.75 127 GLY A C 1
ATOM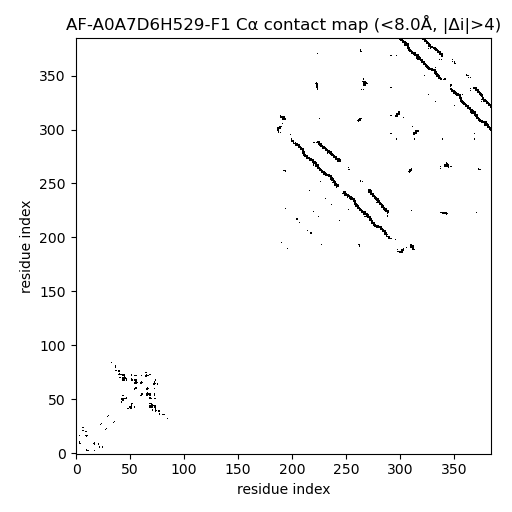 879 O O . GLY A 1 127 ? 3.063 25.474 40.584 1.00 40.75 127 GLY A O 1
ATOM 880 N N . SER A 1 128 ? 3.440 25.145 42.769 1.00 41.09 128 SER A N 1
ATOM 881 C CA . SER A 1 128 ? 3.016 23.745 42.825 1.00 41.09 128 SER A CA 1
ATOM 882 C C . SER A 1 128 ? 1.487 23.655 42.772 1.00 41.09 128 SER A C 1
ATOM 884 O O . SER A 1 128 ? 0.818 24.339 43.545 1.00 41.09 128 SER A O 1
ATOM 886 N N . ASN A 1 129 ? 0.926 22.767 41.946 1.00 41.19 129 ASN A N 1
ATOM 887 C CA . ASN A 1 129 ? -0.447 22.298 42.133 1.00 41.19 129 ASN A CA 1
ATOM 888 C C . ASN A 1 129 ? -0.529 20.782 41.922 1.00 41.19 129 ASN A C 1
ATOM 890 O O . ASN A 1 129 ? -0.434 20.279 40.806 1.00 41.19 129 ASN A O 1
ATOM 894 N N . SER A 1 130 ? -0.681 20.075 43.040 1.00 42.62 130 SER A N 1
ATOM 895 C CA . SER A 1 130 ? -1.104 18.681 43.127 1.00 42.62 130 SER A CA 1
ATOM 896 C C . SER A 1 130 ? -2.626 18.606 43.001 1.00 42.62 130 SER A C 1
ATOM 898 O O . SER A 1 130 ? -3.327 19.426 43.591 1.00 42.62 130 SER A O 1
ATOM 900 N N . GLY A 1 131 ? -3.141 17.592 42.308 1.00 39.34 131 GLY A N 1
ATOM 901 C CA . GLY A 1 131 ? -4.574 17.313 42.234 1.00 39.34 131 GLY A CA 1
ATOM 902 C C . GLY A 1 131 ? -4.845 15.860 41.864 1.00 39.34 131 GLY A C 1
ATOM 903 O O . GLY A 1 131 ? -5.067 15.552 40.702 1.00 39.34 131 GLY A O 1
ATOM 904 N N . ASP A 1 132 ? -4.791 14.992 42.875 1.00 40.47 132 ASP A N 1
ATOM 905 C CA . ASP A 1 132 ? -5.360 13.640 42.897 1.00 40.47 132 ASP A CA 1
ATOM 906 C C . ASP A 1 132 ? -6.886 13.666 42.694 1.00 40.47 132 ASP A C 1
ATOM 908 O O . ASP A 1 132 ? -7.554 14.569 43.207 1.00 40.47 132 ASP A O 1
ATOM 912 N N . GLY A 1 133 ? -7.451 12.593 42.123 1.00 36.31 133 GLY A N 1
ATOM 913 C CA . GLY A 1 133 ? -8.796 12.157 42.518 1.00 36.31 133 GLY A CA 1
ATOM 914 C C . GLY A 1 133 ? -9.634 11.388 41.494 1.00 36.31 133 GLY A C 1
ATOM 915 O O . GLY A 1 133 ? -10.307 12.007 40.685 1.00 36.31 133 GLY A O 1
ATOM 916 N N . SER A 1 134 ? -9.672 10.056 41.668 1.00 44.66 134 SER A N 1
ATOM 917 C CA . SER A 1 134 ? -10.826 9.125 41.544 1.00 44.66 134 SER A CA 1
ATOM 918 C C . SER A 1 134 ? -11.744 9.237 40.309 1.00 44.66 134 SER A C 1
ATOM 920 O O . SER A 1 134 ? -12.416 10.238 40.122 1.00 44.66 134 SER A O 1
ATOM 922 N N . GLY A 1 135 ? -11.929 8.215 39.471 1.00 35.62 135 GLY A N 1
ATOM 923 C CA . GLY A 1 135 ? -12.311 6.848 39.828 1.00 35.62 135 GLY A CA 1
ATOM 924 C C . GLY A 1 135 ? -13.824 6.745 40.058 1.00 35.62 135 GLY A C 1
ATOM 925 O O . GLY A 1 135 ? -14.288 7.102 41.132 1.00 35.62 135 GLY A O 1
ATOM 926 N N . THR A 1 136 ? -14.581 6.232 39.085 1.00 40.81 136 THR A N 1
ATOM 927 C CA . THR A 1 136 ? -15.851 5.511 39.301 1.00 40.81 136 THR A CA 1
ATOM 928 C C . THR A 1 136 ? -16.157 4.644 38.082 1.00 40.81 136 THR A C 1
ATOM 930 O O . THR A 1 136 ? -16.215 5.120 36.956 1.00 40.81 136 THR A O 1
ATOM 933 N N . ALA A 1 137 ? -16.311 3.349 38.346 1.00 37.84 137 ALA A N 1
ATOM 934 C CA . ALA A 1 137 ? -16.906 2.374 37.450 1.00 37.84 137 ALA A CA 1
ATOM 935 C C . ALA A 1 137 ? -18.419 2.617 37.352 1.00 37.84 137 ALA A C 1
ATOM 937 O O . ALA A 1 137 ? -19.033 3.009 38.347 1.00 37.84 137 ALA A O 1
ATOM 938 N N . ASN A 1 138 ? -19.008 2.320 36.197 1.00 44.22 138 ASN A N 1
ATOM 939 C CA . ASN A 1 138 ? -20.436 2.056 36.093 1.00 44.22 138 ASN A CA 1
ATOM 940 C C . ASN A 1 138 ? -20.639 0.822 35.209 1.00 44.22 138 ASN A C 1
ATOM 942 O O . ASN A 1 138 ? -20.379 0.851 34.008 1.00 44.22 138 ASN A O 1
ATOM 946 N N . ASP A 1 139 ? -21.036 -0.267 35.855 1.00 39.75 139 ASP A N 1
ATOM 947 C CA . ASP A 1 139 ? -21.676 -1.431 35.265 1.00 39.75 139 ASP A CA 1
ATOM 948 C C . ASP A 1 139 ? -23.180 -1.148 35.106 1.00 39.75 139 ASP A C 1
ATOM 950 O O . ASP A 1 139 ? -23.740 -0.296 35.795 1.00 39.75 139 ASP A O 1
ATOM 954 N N . GLY A 1 140 ? -23.866 -1.862 34.211 1.00 34.84 140 GLY A N 1
ATOM 955 C CA . GLY A 1 140 ? -25.329 -1.833 34.215 1.00 34.84 140 GLY A CA 1
ATOM 956 C C . GLY A 1 140 ? -26.005 -2.217 32.911 1.00 34.84 140 GLY A C 1
ATOM 957 O O . GLY A 1 140 ? -26.443 -1.354 32.163 1.00 34.84 140 GLY A O 1
ATOM 958 N N . SER A 1 141 ? -26.129 -3.525 32.708 1.00 41.75 141 SER A N 1
ATOM 959 C CA . SER A 1 141 ? -26.983 -4.238 31.755 1.00 41.75 141 SER A CA 1
ATOM 960 C C . SER A 1 141 ? -28.445 -3.757 31.701 1.00 41.75 141 SER A C 1
ATOM 962 O O . SER A 1 141 ? -28.988 -3.311 32.714 1.00 41.75 141 SER A O 1
ATOM 964 N N . GLY A 1 142 ? -29.137 -4.011 30.582 1.00 34.94 142 GLY A N 1
ATOM 965 C CA . GLY A 1 142 ? -30.604 -3.975 30.542 1.00 34.94 142 GLY A CA 1
ATOM 966 C C . GLY A 1 142 ? -31.224 -4.265 29.174 1.00 34.94 142 GLY A C 1
ATOM 967 O O . GLY A 1 142 ? -31.286 -3.381 28.333 1.00 34.94 142 GLY A O 1
ATOM 968 N N . ASP A 1 143 ? -31.702 -5.499 29.009 1.00 40.09 143 ASP A N 1
ATOM 969 C CA . ASP A 1 143 ? -32.393 -6.074 27.848 1.00 40.09 143 ASP A CA 1
ATOM 970 C C . ASP A 1 143 ? -33.802 -5.504 27.540 1.00 40.09 143 ASP A C 1
ATOM 972 O O . ASP A 1 143 ? -34.486 -4.995 28.430 1.00 40.09 143 ASP A O 1
ATOM 976 N N . ASN A 1 144 ? -34.264 -5.847 26.322 1.00 40.16 144 ASN A N 1
ATOM 977 C CA . ASN A 1 144 ? -35.644 -6.019 25.810 1.00 40.16 144 ASN A CA 1
ATOM 978 C C . ASN A 1 144 ? -36.368 -4.808 25.192 1.00 40.16 144 ASN A C 1
ATOM 980 O O . ASN A 1 144 ? -36.769 -3.894 25.902 1.00 40.16 144 ASN A O 1
ATOM 984 N N . ASP A 1 145 ? -36.687 -4.901 23.892 1.00 40.06 145 ASP A N 1
ATOM 985 C CA . ASP A 1 145 ? -38.040 -5.291 23.434 1.00 40.06 145 ASP A CA 1
ATOM 986 C C . ASP A 1 145 ? -38.082 -5.545 21.903 1.00 40.06 145 ASP A C 1
ATOM 988 O O . ASP A 1 145 ? -37.518 -4.753 21.146 1.00 40.06 145 ASP A O 1
ATOM 992 N N . PRO A 1 146 ? -38.756 -6.611 21.421 1.00 61.84 146 PRO A N 1
ATOM 993 C CA . PRO A 1 146 ? -39.160 -6.773 20.025 1.00 61.84 146 PRO A CA 1
ATOM 994 C C . PRO A 1 146 ? -40.694 -6.700 19.865 1.00 61.84 146 PRO A C 1
ATOM 996 O O . PRO A 1 146 ? -41.414 -7.389 20.575 1.00 61.84 146 PRO A O 1
ATOM 999 N N . ASP A 1 147 ? -41.183 -5.919 18.903 1.00 48.00 147 ASP A N 1
ATOM 1000 C CA . ASP A 1 147 ? -42.561 -5.919 18.364 1.00 48.00 147 ASP A CA 1
ATOM 1001 C C . ASP A 1 147 ? -42.582 -4.919 17.186 1.00 48.00 147 ASP A C 1
ATOM 1003 O O . ASP A 1 147 ? -41.854 -3.931 17.220 1.00 48.00 147 ASP A O 1
ATOM 1007 N N . ASP A 1 148 ? -43.390 -4.973 16.130 1.00 42.72 148 ASP A N 1
ATOM 1008 C CA . ASP A 1 148 ? -44.309 -5.924 15.494 1.00 42.72 148 ASP A CA 1
ATOM 1009 C C . ASP A 1 148 ? -44.898 -5.145 14.282 1.00 42.72 148 ASP A C 1
ATOM 1011 O O . ASP A 1 148 ? -45.026 -3.921 14.346 1.00 42.72 148 ASP A O 1
ATOM 1015 N N . GLY A 1 149 ? -45.307 -5.847 13.218 1.00 39.00 149 GLY A N 1
ATOM 1016 C CA . GLY A 1 149 ? -46.248 -5.381 12.175 1.00 39.00 149 GLY A CA 1
ATOM 1017 C C . GLY A 1 149 ? -45.729 -4.354 11.147 1.00 39.00 149 GLY A C 1
ATOM 1018 O O . GLY A 1 149 ? -45.238 -3.292 11.486 1.00 39.00 149 GLY A O 1
ATOM 1019 N N . GLY A 1 150 ? -45.825 -4.548 9.828 1.00 38.66 150 GLY A N 1
ATOM 1020 C CA . GLY A 1 150 ? -46.904 -5.170 9.059 1.00 38.66 150 GLY A CA 1
ATOM 1021 C C . GLY A 1 150 ? -47.920 -4.108 8.610 1.00 38.66 150 GLY A C 1
ATOM 1022 O O . GLY A 1 150 ? -48.682 -3.611 9.433 1.00 38.66 150 GLY A O 1
ATOM 1023 N N . GLY A 1 151 ? -47.976 -3.781 7.311 1.00 36.94 151 GLY A N 1
ATOM 1024 C CA . GLY A 1 151 ? -49.019 -2.897 6.775 1.00 36.94 151 GLY A CA 1
ATOM 1025 C C . GLY A 1 151 ? -48.799 -2.411 5.342 1.00 36.94 151 GLY A C 1
ATOM 1026 O O . GLY A 1 151 ? -48.210 -1.361 5.126 1.00 36.94 151 GLY A O 1
ATOM 1027 N N . GLU A 1 152 ? -49.326 -3.167 4.380 1.00 44.06 152 GLU A N 1
ATOM 1028 C CA . GLU A 1 152 ? -49.573 -2.751 2.994 1.00 44.06 152 GLU A CA 1
ATOM 1029 C C . GLU A 1 152 ? -50.563 -1.574 2.929 1.00 44.06 152 GLU A C 1
ATOM 1031 O O . GLU A 1 152 ? -51.565 -1.597 3.644 1.00 44.06 152 GLU A O 1
ATOM 1036 N N . THR A 1 153 ? -50.384 -0.637 1.987 1.00 44.75 153 THR A N 1
ATOM 1037 C CA . THR A 1 153 ? -51.518 0.032 1.319 1.00 44.75 153 THR A CA 1
ATOM 1038 C C . THR A 1 153 ? -51.162 0.476 -0.098 1.00 44.75 153 THR A C 1
ATOM 1040 O O . THR A 1 153 ? -50.313 1.343 -0.299 1.00 44.75 153 THR A O 1
ATOM 1043 N N . ASP A 1 154 ? -51.902 -0.080 -1.054 1.00 44.16 154 ASP A N 1
ATOM 1044 C CA . ASP A 1 154 ? -52.075 0.391 -2.426 1.00 44.16 154 ASP A CA 1
ATOM 1045 C C . ASP A 1 154 ? -52.901 1.693 -2.496 1.00 44.16 154 ASP A C 1
ATOM 1047 O O . ASP A 1 154 ? -53.776 1.932 -1.660 1.00 44.16 154 ASP A O 1
ATOM 1051 N N . GLY A 1 155 ? -52.746 2.462 -3.582 1.00 40.81 155 GLY A N 1
ATOM 1052 C CA . GLY A 1 155 ? -53.749 3.445 -4.029 1.00 40.81 155 GLY A CA 1
ATOM 1053 C C . GLY A 1 155 ? -53.136 4.676 -4.709 1.00 40.81 155 GLY A C 1
ATOM 1054 O O . GLY A 1 155 ? -52.662 5.567 -4.027 1.00 40.81 155 GLY A O 1
ATOM 1055 N N . SER A 1 156 ? -52.993 4.737 -6.037 1.00 38.00 156 SER A N 1
ATOM 1056 C CA . SER A 1 156 ? -54.036 4.946 -7.064 1.00 38.00 156 SER A CA 1
ATOM 1057 C C . SER A 1 156 ? -54.370 6.422 -7.355 1.00 38.00 156 SER A C 1
ATOM 1059 O O . SER A 1 156 ? -54.840 7.150 -6.486 1.00 38.00 156 SER A O 1
ATOM 1061 N N . SER A 1 157 ? -54.284 6.754 -8.655 1.00 41.72 157 SER A N 1
ATOM 1062 C CA . SER A 1 157 ? -54.894 7.886 -9.388 1.00 41.72 157 SER A CA 1
ATOM 1063 C C . SER A 1 157 ? -54.329 9.288 -9.104 1.00 41.72 157 SER A C 1
ATOM 1065 O O . SER A 1 157 ? -54.061 9.632 -7.968 1.00 41.72 157 SER A O 1
ATOM 1067 N N . GLY A 1 158 ? -54.125 10.183 -10.071 1.00 35.56 158 GLY A N 1
ATOM 1068 C CA . GLY A 1 158 ? -54.579 10.246 -11.458 1.00 35.56 158 GLY A CA 1
ATOM 1069 C C . GLY A 1 158 ? -55.073 11.668 -11.771 1.00 35.56 158 GLY A C 1
ATOM 1070 O O . GLY A 1 158 ? -55.741 12.267 -10.938 1.00 35.56 158 GLY A O 1
ATOM 1071 N N . GLY A 1 159 ? -54.795 12.151 -12.987 1.00 35.06 159 GLY A N 1
ATOM 1072 C CA . GLY A 1 159 ? -55.446 13.313 -13.622 1.00 35.06 159 GLY A CA 1
ATOM 1073 C C . GLY A 1 159 ? -54.774 14.663 -13.334 1.00 35.06 159 GLY A C 1
ATOM 1074 O O . GLY A 1 159 ? -54.687 15.063 -12.183 1.00 35.06 159 GLY A O 1
ATOM 1075 N N . THR A 1 160 ? -54.085 15.301 -14.285 1.00 39.47 160 THR A N 1
ATOM 1076 C CA . THR A 1 160 ? -54.532 15.988 -15.524 1.00 39.47 160 THR A CA 1
ATOM 1077 C C . THR A 1 160 ? -55.045 17.418 -15.326 1.00 39.47 160 THR A C 1
ATOM 1079 O O . THR A 1 160 ? -55.827 17.697 -14.425 1.00 39.47 160 THR A O 1
ATOM 1082 N N . ASP A 1 161 ? -54.635 18.243 -16.297 1.00 39.81 161 ASP A N 1
ATOM 1083 C CA . ASP A 1 161 ? -55.248 19.484 -16.788 1.00 39.81 161 ASP A CA 1
ATOM 1084 C C . ASP A 1 161 ? -54.925 20.782 -16.026 1.00 39.81 161 ASP A C 1
ATOM 1086 O O . ASP A 1 161 ? -55.306 20.984 -14.881 1.00 39.81 161 ASP A O 1
ATOM 1090 N N . ASP A 1 162 ? -54.234 21.716 -16.684 1.00 42.16 162 ASP A N 1
ATOM 1091 C CA . ASP A 1 162 ? -54.826 22.688 -17.628 1.00 42.16 162 ASP A CA 1
ATOM 1092 C C . ASP A 1 162 ? -53.943 23.955 -17.647 1.00 42.16 162 ASP A C 1
ATOM 1094 O O . ASP A 1 162 ? -53.740 24.616 -16.633 1.00 42.16 162 ASP A O 1
ATOM 1098 N N . SER A 1 163 ? -53.188 24.170 -18.725 1.00 44.75 163 SER A N 1
ATOM 1099 C CA . SER A 1 163 ? -53.334 25.269 -19.699 1.00 44.75 163 SER A CA 1
ATOM 1100 C C . SER A 1 163 ? -53.761 26.637 -19.148 1.00 44.75 163 SER A C 1
ATOM 1102 O O . SER A 1 163 ? -54.788 26.752 -18.485 1.00 44.75 163 SER A O 1
ATOM 1104 N N . SER A 1 164 ? -53.058 27.681 -19.614 1.00 42.00 164 SER A N 1
ATOM 1105 C CA . SER A 1 164 ? -53.543 29.011 -20.074 1.00 42.00 164 SER A CA 1
ATOM 1106 C C . SER A 1 164 ? -52.592 30.118 -19.594 1.00 42.00 164 SER A C 1
ATOM 1108 O O . SER A 1 164 ? -52.410 30.305 -18.400 1.00 42.00 164 SER A O 1
ATOM 1110 N N . ASP A 1 165 ? -51.842 30.741 -20.507 1.00 39.91 165 ASP A N 1
ATOM 1111 C CA . ASP A 1 165 ? -52.188 32.036 -21.141 1.00 39.91 165 ASP A CA 1
ATOM 1112 C C . ASP A 1 165 ? -51.718 33.213 -20.264 1.00 39.91 165 ASP A C 1
ATOM 1114 O O . ASP A 1 165 ? -52.220 33.437 -19.172 1.00 39.91 165 ASP A O 1
ATOM 1118 N N . GLY A 1 166 ? -50.616 33.880 -20.592 1.00 38.84 166 GLY A N 1
ATOM 1119 C CA . GLY A 1 166 ? -50.587 35.006 -21.531 1.00 38.84 166 GLY A CA 1
ATOM 1120 C C . GLY A 1 166 ? -49.893 36.162 -20.793 1.00 38.84 166 GLY A C 1
ATOM 1121 O O . GLY A 1 166 ? -50.234 36.470 -19.660 1.00 38.84 166 GLY A O 1
ATOM 1122 N N . GLY A 1 167 ? -48.777 36.690 -21.288 1.00 36.69 167 GLY A N 1
ATOM 1123 C CA . GLY A 1 167 ? -48.809 37.938 -22.045 1.00 36.69 167 GLY A CA 1
ATOM 1124 C C . GLY A 1 167 ? -48.174 39.097 -21.260 1.00 36.69 167 GLY A C 1
ATOM 1125 O O . GLY A 1 167 ? -48.819 39.704 -20.418 1.00 36.69 167 GLY A O 1
ATOM 1126 N N . ASP A 1 168 ? -46.903 39.362 -21.568 1.00 42.41 168 ASP A N 1
ATOM 1127 C CA . ASP A 1 168 ? -46.324 40.678 -21.891 1.00 42.41 168 ASP A CA 1
ATOM 1128 C C . ASP A 1 168 ? -46.716 41.920 -21.050 1.00 42.41 168 ASP A C 1
ATOM 1130 O O . ASP A 1 168 ? -47.807 42.468 -21.207 1.00 42.41 168 ASP A O 1
ATOM 1134 N N . ASN A 1 169 ? -45.777 42.462 -20.259 1.00 42.81 169 ASN A N 1
ATOM 1135 C CA . ASN A 1 169 ? -45.187 43.775 -20.567 1.00 42.81 169 ASN A CA 1
ATOM 1136 C C . ASN A 1 169 ? -44.052 44.188 -19.618 1.00 42.81 169 ASN A C 1
ATOM 1138 O O . ASN A 1 169 ? -44.086 43.991 -18.406 1.00 42.81 169 ASN A O 1
ATOM 1142 N N . THR A 1 170 ? -43.093 44.857 -20.242 1.00 46.12 170 THR A N 1
ATOM 1143 C CA . THR A 1 170 ? -41.952 45.614 -19.725 1.00 46.12 170 THR A CA 1
ATOM 1144 C C . THR A 1 170 ? -42.318 46.733 -18.743 1.00 46.12 170 THR A C 1
ATOM 1146 O O . THR A 1 170 ? -43.316 47.416 -18.966 1.00 46.12 170 THR A O 1
ATOM 1149 N N . ASP A 1 171 ? -41.449 46.995 -17.758 1.00 41.25 171 ASP A N 1
ATOM 1150 C CA . ASP A 1 171 ? -40.723 48.270 -17.524 1.00 41.25 171 ASP A CA 1
ATOM 1151 C C . ASP A 1 171 ? -40.269 48.361 -16.050 1.00 41.25 171 ASP A C 1
ATOM 1153 O O . ASP A 1 171 ? -41.053 48.071 -15.145 1.00 41.25 171 ASP A O 1
ATOM 1157 N N . GLY A 1 172 ? -39.024 48.779 -15.790 1.00 41.22 172 GLY A N 1
ATOM 1158 C CA . GLY A 1 172 ? -38.579 49.058 -14.417 1.00 41.22 172 GLY A CA 1
ATOM 1159 C C . GLY A 1 172 ? -37.101 48.829 -14.111 1.00 41.22 172 GLY A C 1
ATOM 1160 O O . GLY A 1 172 ? -36.727 47.832 -13.506 1.00 41.22 172 GLY A O 1
ATOM 1161 N N . THR A 1 173 ? -36.275 49.811 -14.454 1.00 47.09 173 THR A N 1
ATOM 1162 C CA . THR A 1 173 ? -34.955 50.089 -13.869 1.00 47.09 173 THR A CA 1
ATOM 1163 C C . THR A 1 173 ? -34.937 49.967 -12.335 1.00 47.09 173 THR A C 1
ATOM 1165 O O . THR A 1 173 ? -35.680 50.689 -11.672 1.00 47.09 173 THR A O 1
ATOM 1168 N N . SER A 1 174 ? -34.007 49.191 -11.765 1.00 42.34 174 SER A N 1
ATOM 1169 C CA . SER A 1 174 ? -33.383 49.525 -10.475 1.00 42.34 174 SER A CA 1
ATOM 1170 C C . SER A 1 174 ? -32.005 48.880 -10.325 1.00 42.34 174 SER A C 1
ATOM 1172 O O . SER A 1 174 ? -31.856 47.666 -10.297 1.00 42.34 174 SER A O 1
ATOM 1174 N N . ASP A 1 175 ? -31.026 49.769 -10.220 1.00 50.12 175 ASP A N 1
ATOM 1175 C CA . ASP A 1 175 ? -29.733 49.628 -9.558 1.00 50.12 175 ASP A CA 1
ATOM 1176 C C . ASP A 1 175 ? -29.897 49.050 -8.136 1.00 50.12 175 ASP A C 1
ATOM 1178 O O . ASP A 1 175 ? -30.864 49.398 -7.446 1.00 50.12 175 ASP A O 1
ATOM 1182 N N . GLY A 1 176 ? -28.974 48.186 -7.701 1.00 40.75 176 GLY A N 1
ATOM 1183 C CA . GLY A 1 176 ? -28.972 47.649 -6.339 1.00 40.75 176 GLY A CA 1
ATOM 1184 C C . GLY A 1 176 ? -28.213 46.336 -6.161 1.00 40.75 176 GLY A C 1
ATOM 1185 O O . GLY A 1 176 ? -28.835 45.287 -6.132 1.00 40.75 176 GLY A O 1
ATOM 1186 N N . GLY A 1 177 ? -26.888 46.445 -6.012 1.00 48.78 177 GLY A N 1
ATOM 1187 C CA . GLY A 1 177 ? -25.991 45.538 -5.279 1.00 48.78 177 GLY A CA 1
ATOM 1188 C C . GLY A 1 177 ? -26.382 44.067 -5.177 1.00 48.78 177 GLY A C 1
ATOM 1189 O O . GLY A 1 177 ? -27.018 43.671 -4.205 1.00 48.78 177 GLY A O 1
ATOM 1190 N N . ASP A 1 178 ? -25.887 43.269 -6.119 1.00 37.00 178 ASP A N 1
ATOM 1191 C CA . ASP A 1 178 ? -25.810 41.824 -5.958 1.00 37.00 178 ASP A CA 1
ATOM 1192 C C . ASP A 1 178 ? -24.600 41.518 -5.066 1.00 37.00 178 ASP A C 1
ATOM 1194 O O . ASP A 1 178 ? -23.446 41.489 -5.502 1.00 37.00 178 ASP A O 1
ATOM 1198 N N . THR A 1 179 ? -24.852 41.442 -3.762 1.00 46.69 179 THR A N 1
ATOM 1199 C CA . THR A 1 179 ? -23.994 40.689 -2.857 1.00 46.69 179 THR A CA 1
ATOM 1200 C C . THR A 1 179 ? -24.183 39.233 -3.236 1.00 46.69 179 THR A C 1
ATOM 1202 O O . THR A 1 179 ? -25.105 38.598 -2.731 1.00 46.69 179 THR A O 1
ATOM 1205 N N . SER A 1 180 ? -23.339 38.748 -4.145 1.00 49.06 180 SER A N 1
ATOM 1206 C CA . SER A 1 180 ? -23.180 37.326 -4.410 1.00 49.06 180 SER A CA 1
ATOM 1207 C C . SER A 1 180 ? -23.032 36.622 -3.065 1.00 49.06 180 SER A C 1
ATOM 1209 O O . SER A 1 180 ? -22.070 36.862 -2.326 1.00 49.06 180 SER A O 1
ATOM 1211 N N . GLU A 1 181 ? -24.067 35.862 -2.719 1.00 51.38 181 GLU A N 1
ATOM 1212 C CA . GLU A 1 181 ? -24.061 34.889 -1.638 1.00 51.38 181 GLU A CA 1
ATOM 1213 C C . GLU A 1 181 ? -22.803 34.020 -1.798 1.00 51.38 181 GLU A C 1
ATOM 1215 O O . GLU A 1 181 ? -22.376 33.793 -2.936 1.00 51.38 181 GLU A O 1
ATOM 1220 N N . PRO A 1 182 ? -22.141 33.600 -0.704 1.00 45.00 182 PRO A N 1
ATOM 1221 C CA . PRO A 1 182 ? -21.035 32.666 -0.830 1.00 45.00 182 PRO A CA 1
ATOM 1222 C C . PRO A 1 182 ? -21.566 31.425 -1.544 1.00 45.00 182 PRO A C 1
ATOM 1224 O O . PRO A 1 182 ? -22.551 30.832 -1.106 1.00 45.00 182 PRO A O 1
ATOM 1227 N N . ASP A 1 183 ? -20.940 31.124 -2.676 1.00 44.34 183 ASP A N 1
ATOM 1228 C CA . ASP A 1 183 ? -21.146 29.920 -3.462 1.00 44.34 183 ASP A CA 1
ATOM 1229 C C . ASP A 1 183 ? -20.953 28.737 -2.512 1.00 44.34 183 ASP A C 1
ATOM 1231 O O . ASP A 1 183 ? -19.837 28.434 -2.094 1.00 44.34 183 ASP A O 1
ATOM 1235 N N . ASN A 1 184 ? -22.060 28.155 -2.051 1.00 45.72 184 ASN A N 1
ATOM 1236 C CA . ASN A 1 184 ? -22.056 26.921 -1.280 1.00 45.72 184 ASN A CA 1
ATOM 1237 C C . ASN A 1 184 ? -21.937 25.777 -2.287 1.00 45.72 184 ASN A C 1
ATOM 1239 O O . ASN A 1 184 ? -22.870 24.988 -2.446 1.00 45.72 184 ASN A O 1
ATOM 1243 N N . SER A 1 185 ? -20.839 25.800 -3.042 1.00 59.12 185 SER A N 1
ATOM 1244 C CA . SER A 1 185 ? -20.457 24.751 -3.969 1.00 59.12 185 SER A CA 1
ATOM 1245 C C . SER 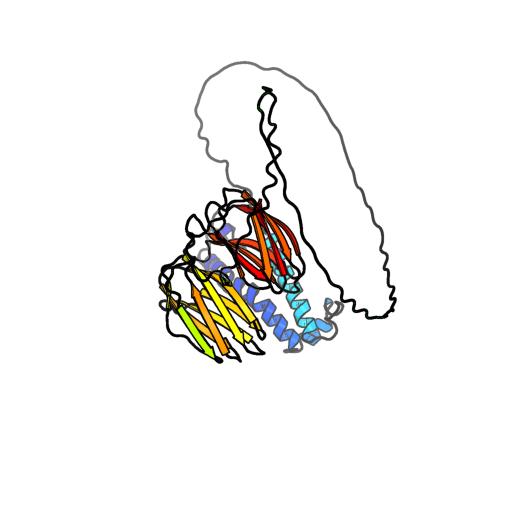A 1 185 ? -20.272 23.494 -3.138 1.00 59.12 185 SER A C 1
ATOM 1247 O O . SER A 1 185 ? -19.434 23.475 -2.238 1.00 59.12 185 SER A O 1
ATOM 1249 N N . GLU A 1 186 ? -21.111 22.491 -3.382 1.00 64.38 186 GLU A N 1
ATOM 1250 C CA . GLU A 1 186 ? -20.896 21.153 -2.838 1.00 64.38 186 GLU A CA 1
ATOM 1251 C C . GLU A 1 186 ? -19.462 20.720 -3.191 1.00 64.38 186 GLU A C 1
ATOM 1253 O O . GLU A 1 186 ? -19.000 21.046 -4.297 1.00 64.38 186 GLU A O 1
ATOM 1258 N N . PRO A 1 187 ? -18.732 20.078 -2.260 1.00 66.06 187 PRO A N 1
ATOM 1259 C CA . PRO A 1 187 ? -17.391 19.593 -2.545 1.00 66.06 187 PRO A CA 1
ATOM 1260 C C . PRO A 1 187 ? -17.450 18.675 -3.763 1.00 66.06 187 PRO A C 1
ATOM 1262 O O . PRO A 1 187 ? -18.422 17.946 -3.976 1.00 66.06 187 PRO A O 1
ATOM 1265 N N . ALA A 1 188 ? -16.432 18.755 -4.608 1.00 73.31 188 ALA A N 1
ATOM 1266 C CA . ALA A 1 188 ? -16.378 17.879 -5.760 1.00 73.31 188 ALA A CA 1
ATOM 1267 C C . ALA A 1 188 ? -16.103 16.438 -5.292 1.00 73.31 188 ALA A C 1
ATOM 1269 O O . ALA A 1 188 ? -15.176 16.206 -4.519 1.00 73.31 188 ALA A O 1
ATOM 1270 N N . GLU A 1 189 ? -16.920 15.486 -5.752 1.00 68.44 189 GLU A N 1
ATOM 1271 C CA . GLU A 1 189 ? -16.740 14.059 -5.464 1.00 68.44 189 GLU A CA 1
ATOM 1272 C C . GLU A 1 189 ? -15.724 13.439 -6.437 1.00 68.44 189 GLU A C 1
ATOM 1274 O O . GLU A 1 189 ? -15.881 13.532 -7.662 1.00 68.44 189 GLU A O 1
ATOM 1279 N N . PHE A 1 190 ? -14.693 12.780 -5.904 1.00 74.62 190 PHE A N 1
ATOM 1280 C CA . PHE A 1 190 ? -13.794 11.935 -6.699 1.00 74.62 190 PHE A CA 1
ATOM 1281 C C . PHE A 1 190 ? -14.379 10.544 -6.912 1.00 74.62 190 PHE A C 1
ATOM 1283 O O . PHE A 1 190 ? -15.212 10.083 -6.139 1.00 74.62 190 PHE A O 1
ATOM 1290 N N . GLN A 1 191 ? -13.906 9.854 -7.950 1.00 77.38 191 GLN A N 1
ATOM 1291 C CA . GLN A 1 191 ? -14.327 8.488 -8.259 1.00 77.38 191 GLN A CA 1
ATOM 1292 C C . GLN A 1 191 ? -13.221 7.488 -7.932 1.00 77.38 191 GLN A C 1
ATOM 1294 O O . GLN A 1 191 ? -12.035 7.786 -8.095 1.00 77.38 191 GLN A O 1
ATOM 1299 N N . SER A 1 192 ? -13.638 6.299 -7.502 1.00 84.81 192 SER A N 1
ATOM 1300 C CA . SER A 1 192 ? -12.775 5.126 -7.405 1.00 84.81 192 SER A CA 1
ATOM 1301 C C . SER A 1 192 ? -12.228 4.754 -8.773 1.00 84.81 192 SER A C 1
ATOM 1303 O O . SER A 1 192 ? -12.974 4.715 -9.756 1.00 84.81 192 SER A O 1
ATOM 1305 N N . ILE A 1 193 ? -10.941 4.411 -8.847 1.00 84.75 193 ILE A N 1
ATOM 1306 C CA . ILE A 1 193 ? -10.351 3.892 -10.084 1.00 84.75 193 ILE A CA 1
ATOM 1307 C C . ILE A 1 193 ? -11.052 2.610 -10.558 1.00 84.75 193 ILE A C 1
ATOM 1309 O O . ILE A 1 193 ? -11.094 2.339 -11.755 1.00 84.75 193 ILE A O 1
ATOM 1313 N N . ARG A 1 194 ? -11.662 1.859 -9.634 1.00 84.31 194 ARG A N 1
ATOM 1314 C CA . ARG A 1 194 ? -12.387 0.614 -9.911 1.00 84.31 194 ARG A CA 1
ATOM 1315 C C . ARG A 1 194 ? -13.694 0.842 -10.677 1.00 84.31 194 ARG A C 1
ATOM 1317 O O . ARG A 1 194 ? -14.218 -0.086 -11.285 1.00 84.31 194 ARG A O 1
ATOM 1324 N N . GLU A 1 195 ? -14.234 2.061 -10.655 1.00 78.69 195 GLU A N 1
ATOM 1325 C CA . GLU A 1 195 ? -15.512 2.408 -11.291 1.00 78.69 195 GLU A CA 1
ATOM 1326 C C . GLU A 1 195 ? -15.357 3.074 -12.668 1.00 78.69 195 GLU A C 1
ATOM 1328 O O . GLU A 1 195 ? -16.348 3.334 -13.361 1.00 78.69 195 GLU A O 1
ATOM 1333 N N . VAL A 1 196 ? -14.127 3.378 -13.087 1.00 65.88 196 VAL A N 1
ATOM 1334 C CA . VAL A 1 196 ? -13.862 4.250 -14.235 1.00 65.88 196 VAL A CA 1
ATOM 1335 C C . VAL A 1 196 ? -13.275 3.445 -15.400 1.00 65.88 196 VAL A C 1
ATOM 1337 O O . VAL A 1 196 ? -12.068 3.369 -15.579 1.00 65.88 196 VAL A O 1
ATOM 1340 N N . ASP A 1 197 ? -14.164 2.895 -16.232 1.00 56.94 197 ASP A N 1
ATOM 1341 C CA . ASP A 1 197 ? -13.838 1.987 -17.356 1.00 56.94 197 ASP A CA 1
ATOM 1342 C C . ASP A 1 197 ? -13.096 2.686 -18.530 1.00 56.94 197 ASP A C 1
ATOM 1344 O O . ASP A 1 197 ? -12.330 2.066 -19.257 1.00 56.94 197 ASP A O 1
ATOM 1348 N N . ASP A 1 198 ? -13.259 4.012 -18.702 1.00 59.06 198 ASP A N 1
ATOM 1349 C CA . ASP A 1 198 ? -12.871 4.687 -19.960 1.00 59.06 198 ASP A CA 1
ATOM 1350 C C . ASP A 1 198 ? -11.915 5.894 -19.821 1.00 59.06 198 ASP A C 1
ATOM 1352 O O . ASP A 1 198 ? -11.450 6.422 -20.835 1.00 59.06 198 ASP A O 1
ATOM 1356 N N . ARG A 1 199 ? -11.679 6.436 -18.614 1.00 52.28 199 ARG A N 1
ATOM 1357 C CA . ARG A 1 199 ? -10.961 7.734 -18.472 1.00 52.28 199 ARG A CA 1
ATOM 1358 C C . ARG A 1 199 ? -9.448 7.606 -18.384 1.00 52.28 199 ARG A C 1
ATOM 1360 O O . ARG A 1 199 ? -8.746 8.604 -18.536 1.00 52.28 199 ARG A O 1
ATOM 1367 N N . TYR A 1 200 ? -8.958 6.397 -18.177 1.00 55.56 200 TYR A N 1
ATOM 1368 C CA . TYR A 1 200 ? -7.546 6.114 -18.027 1.00 55.56 200 TYR A CA 1
ATOM 1369 C C . TYR A 1 200 ? -7.137 5.193 -19.181 1.00 55.56 200 TYR A C 1
ATOM 1371 O O . TYR A 1 200 ? -7.014 3.990 -19.027 1.00 55.56 200 TYR A O 1
ATOM 1379 N N . ASP A 1 201 ? -7.042 5.769 -20.384 1.00 48.94 201 ASP A N 1
ATOM 1380 C CA . ASP A 1 201 ? -6.672 5.085 -21.634 1.00 48.94 201 ASP A CA 1
ATOM 1381 C C . ASP A 1 201 ? -5.210 4.600 -21.555 1.00 48.94 201 ASP A C 1
ATOM 1383 O O . ASP A 1 201 ? -4.288 5.273 -22.025 1.00 48.94 201 ASP A O 1
ATOM 1387 N N . TYR A 1 202 ? -4.992 3.462 -20.892 1.00 60.28 202 TYR A N 1
ATOM 1388 C CA . TYR A 1 202 ? -3.723 2.739 -20.833 1.00 60.28 202 TYR A CA 1
ATOM 1389 C C . TYR A 1 202 ? -3.905 1.286 -21.293 1.00 60.28 202 TYR A C 1
ATOM 1391 O O . TYR A 1 202 ? -5.008 0.737 -21.306 1.00 60.28 202 TYR A O 1
ATOM 1399 N N . GLU A 1 203 ? -2.806 0.659 -21.723 1.00 67.50 203 GLU A N 1
ATOM 1400 C CA . GLU A 1 203 ? -2.781 -0.794 -21.890 1.00 67.50 203 GLU A CA 1
ATOM 1401 C C . GLU A 1 203 ? -2.819 -1.403 -20.486 1.00 67.50 203 GLU A C 1
ATOM 1403 O O . GLU A 1 203 ? -1.835 -1.326 -19.757 1.00 67.50 203 GLU A O 1
ATOM 1408 N N . THR A 1 204 ? -3.974 -1.932 -20.084 1.00 86.56 204 THR A N 1
ATOM 1409 C CA . THR A 1 204 ? -4.090 -2.696 -18.840 1.00 86.56 204 THR A CA 1
ATOM 1410 C C . THR A 1 204 ? -3.573 -4.111 -19.081 1.00 86.56 204 THR A C 1
ATOM 1412 O O . THR A 1 204 ? -3.705 -4.660 -20.186 1.00 86.56 204 THR A O 1
ATOM 1415 N N . GLU A 1 205 ? -2.965 -4.712 -18.062 1.00 92.00 205 GLU A N 1
ATOM 1416 C CA . GLU A 1 205 ? -2.550 -6.110 -18.120 1.00 92.00 205 GLU A CA 1
ATOM 1417 C C . GLU A 1 205 ? -3.275 -6.922 -17.052 1.00 92.00 205 GLU A C 1
ATOM 1419 O O . GLU A 1 205 ? -3.088 -6.726 -15.854 1.00 92.00 205 GLU A O 1
ATOM 1424 N N . MET A 1 206 ? -4.117 -7.851 -17.505 1.00 95.44 206 MET A N 1
ATOM 1425 C CA . MET A 1 206 ? -4.863 -8.746 -16.630 1.00 95.44 206 MET A CA 1
ATOM 1426 C C . MET A 1 206 ? -4.077 -10.035 -16.385 1.00 95.44 206 MET A C 1
ATOM 1428 O O . MET A 1 206 ? -3.829 -10.809 -17.315 1.00 95.44 206 MET A O 1
ATOM 1432 N N . LEU A 1 207 ? -3.759 -10.300 -15.119 1.00 97.62 207 LEU A N 1
ATOM 1433 C CA . LEU A 1 207 ? -3.119 -11.528 -14.655 1.00 97.62 207 LEU A CA 1
ATOM 1434 C C . LEU A 1 207 ? -4.112 -12.331 -13.813 1.00 97.62 207 LEU A C 1
ATOM 1436 O O . LEU A 1 207 ? -4.727 -11.803 -12.895 1.00 97.62 207 LEU A O 1
ATOM 1440 N N . GLU A 1 208 ? -4.261 -13.622 -14.098 1.00 98.19 208 GLU A N 1
ATOM 1441 C CA . GLU A 1 208 ? -5.231 -14.485 -13.414 1.00 98.19 208 GLU A CA 1
ATOM 1442 C C . GLU A 1 208 ? -4.609 -15.831 -13.045 1.00 98.19 208 GLU A C 1
ATOM 1444 O O . GLU A 1 208 ? -3.764 -16.377 -13.766 1.00 98.19 208 GLU A O 1
ATOM 1449 N N . GLY A 1 209 ? -5.085 -16.430 -11.956 1.00 97.94 209 GLY A N 1
ATOM 1450 C CA . GLY A 1 209 ? -4.632 -17.750 -11.549 1.00 97.94 209 GLY A CA 1
ATOM 1451 C C . GLY A 1 209 ? -5.433 -18.363 -10.411 1.00 97.94 209 GLY A C 1
ATOM 1452 O O . GLY A 1 209 ? -6.549 -17.959 -10.085 1.00 97.94 209 GLY A O 1
ATOM 1453 N N . SER A 1 210 ? -4.876 -19.426 -9.834 1.00 97.25 210 SER A N 1
ATOM 1454 C CA . SER A 1 210 ? -5.456 -20.086 -8.667 1.00 97.25 210 SER A CA 1
ATOM 1455 C C . SER A 1 210 ? -4.377 -20.728 -7.819 1.00 97.25 210 SER A C 1
ATOM 1457 O O . SER A 1 210 ? -3.526 -21.445 -8.355 1.00 97.25 210 SER A O 1
ATOM 1459 N N . GLY A 1 211 ? -4.467 -20.557 -6.508 1.00 96.19 211 GLY A N 1
ATOM 1460 C CA . GLY A 1 211 ? -3.451 -21.039 -5.587 1.00 96.19 211 GLY A CA 1
ATOM 1461 C C . GLY A 1 211 ? -2.093 -20.353 -5.782 1.00 96.19 211 GLY A C 1
ATOM 1462 O O . GLY A 1 211 ? -1.982 -19.344 -6.483 1.00 96.19 211 GLY A O 1
ATOM 1463 N N . GLN A 1 212 ? -1.047 -20.962 -5.217 1.00 97.75 212 GLN A N 1
ATOM 1464 C CA . GLN A 1 212 ? 0.336 -20.495 -5.361 1.00 97.75 212 GLN A CA 1
ATOM 1465 C C . GLN A 1 212 ? 0.798 -20.451 -6.819 1.00 97.75 212 GLN A C 1
ATOM 1467 O O . GLN A 1 212 ? 0.820 -21.491 -7.489 1.00 97.75 212 GLN A O 1
ATOM 1472 N N . THR A 1 213 ? 1.183 -19.269 -7.300 1.00 98.12 213 THR A N 1
ATOM 1473 C CA . THR A 1 213 ? 1.539 -19.034 -8.704 1.00 98.12 213 THR A CA 1
ATOM 1474 C C . THR A 1 213 ? 2.551 -17.901 -8.835 1.00 98.12 213 THR A C 1
ATOM 1476 O O . THR A 1 213 ? 2.367 -16.837 -8.263 1.00 98.12 213 THR A O 1
ATOM 1479 N N . VAL A 1 214 ? 3.566 -18.109 -9.675 1.00 98.50 214 VAL A N 1
ATOM 1480 C CA . VAL A 1 214 ? 4.395 -17.024 -10.213 1.00 98.50 214 VAL A CA 1
ATOM 1481 C C . VAL A 1 214 ? 3.826 -16.648 -11.579 1.00 98.50 214 VAL A C 1
ATOM 1483 O O . VAL A 1 214 ? 3.613 -17.536 -12.410 1.00 98.50 214 VAL A O 1
ATOM 1486 N N . THR A 1 215 ? 3.536 -15.367 -11.779 1.00 98.62 215 THR A N 1
ATOM 1487 C CA . THR A 1 215 ? 2.946 -14.829 -13.019 1.00 98.62 215 THR A CA 1
ATOM 1488 C C . THR A 1 215 ? 3.962 -14.718 -14.158 1.00 98.62 215 THR A C 1
ATOM 1490 O O . THR A 1 215 ? 5.164 -14.911 -13.961 1.00 98.62 215 THR A O 1
ATOM 1493 N N . ASP A 1 216 ? 3.465 -14.441 -15.366 1.00 97.75 216 ASP A N 1
ATOM 1494 C CA . ASP A 1 216 ? 4.308 -13.926 -16.445 1.00 97.75 216 ASP A CA 1
ATOM 1495 C C . ASP A 1 216 ? 4.776 -12.493 -16.103 1.00 97.75 216 ASP A C 1
ATOM 1497 O O . ASP A 1 216 ? 4.153 -11.799 -15.300 1.00 97.75 216 ASP A O 1
ATOM 1501 N N . GLU A 1 217 ? 5.902 -12.072 -16.685 1.00 98.19 217 GLU A N 1
ATOM 1502 C CA . GLU A 1 217 ? 6.430 -10.715 -16.501 1.00 98.19 217 GLU A CA 1
ATOM 1503 C C . GLU A 1 217 ? 5.560 -9.683 -17.233 1.00 98.19 217 GLU A C 1
ATOM 1505 O O . GLU A 1 217 ? 5.190 -9.905 -18.388 1.00 98.19 217 GLU A O 1
ATOM 1510 N N . PHE A 1 218 ? 5.329 -8.539 -16.590 1.00 96.81 218 PHE A N 1
ATOM 1511 C CA . PHE A 1 218 ? 4.673 -7.358 -17.148 1.00 96.81 218 PHE A CA 1
ATOM 1512 C C . PHE A 1 218 ? 5.608 -6.146 -17.086 1.00 96.81 218 PHE A C 1
ATOM 1514 O O . PHE A 1 218 ? 6.467 -6.049 -16.205 1.00 96.81 218 PHE A O 1
ATOM 1521 N N . SER A 1 219 ? 5.456 -5.213 -18.025 1.00 96.00 219 SER A N 1
ATOM 1522 C CA . SER A 1 219 ? 6.292 -4.010 -18.106 1.00 96.00 219 SER A CA 1
ATOM 1523 C C . SER A 1 219 ? 5.558 -2.791 -17.557 1.00 96.00 219 SER A C 1
ATOM 1525 O O . SER A 1 219 ? 4.391 -2.577 -17.864 1.00 96.00 219 SER A O 1
ATOM 1527 N N . VAL A 1 220 ? 6.276 -1.953 -16.817 1.00 94.50 220 VAL A N 1
ATOM 1528 C CA . VAL A 1 220 ? 5.792 -0.686 -16.258 1.00 94.50 220 VAL A CA 1
ATOM 1529 C C . VAL A 1 220 ? 6.616 0.451 -16.867 1.00 94.50 220 VAL A C 1
ATOM 1531 O O . VAL A 1 220 ? 7.852 0.375 -16.925 1.00 94.50 220 VAL A O 1
ATOM 1534 N N . ALA A 1 221 ? 5.958 1.499 -17.364 1.00 92.50 221 ALA A N 1
ATOM 1535 C CA . ALA A 1 221 ? 6.616 2.687 -17.912 1.00 92.50 221 ALA A CA 1
ATOM 1536 C C . ALA A 1 221 ? 7.217 3.584 -16.817 1.00 92.50 221 ALA A C 1
ATOM 1538 O O . ALA A 1 221 ? 8.150 4.351 -17.089 1.00 92.50 221 ALA A O 1
ATOM 1539 N N . GLY A 1 222 ? 6.720 3.439 -15.592 1.00 92.38 222 GLY A N 1
ATOM 1540 C CA . GLY A 1 222 ? 7.164 4.130 -14.391 1.00 92.38 222 GLY A CA 1
ATOM 1541 C C . GLY A 1 222 ? 6.188 5.238 -14.016 1.00 92.38 222 GLY A C 1
ATOM 1542 O O . GLY A 1 222 ? 5.675 5.946 -14.883 1.00 92.38 222 GLY A O 1
ATOM 1543 N N . GLY A 1 223 ? 5.957 5.402 -12.719 1.00 93.06 223 GLY A N 1
ATOM 1544 C CA . GLY A 1 223 ? 4.873 6.231 -12.208 1.00 93.06 223 GLY A CA 1
ATOM 1545 C C . GLY A 1 223 ? 4.068 5.512 -11.126 1.00 93.06 223 GLY A C 1
ATOM 1546 O O . GLY A 1 223 ? 4.411 4.392 -10.725 1.00 93.06 223 GLY A O 1
ATOM 1547 N N . PRO A 1 224 ? 2.961 6.120 -10.674 1.00 93.50 224 PRO A N 1
ATOM 1548 C CA . PRO A 1 224 ? 1.923 5.408 -9.942 1.00 93.50 224 PRO A CA 1
ATOM 1549 C C . PRO A 1 224 ? 1.434 4.210 -10.763 1.00 93.50 224 PRO A C 1
ATOM 1551 O O . PRO A 1 224 ? 0.976 4.369 -11.891 1.00 93.50 224 PRO A O 1
ATOM 1554 N N . THR A 1 225 ? 1.549 3.009 -10.204 1.00 94.75 225 THR A N 1
ATOM 1555 C CA . THR A 1 225 ? 1.000 1.773 -10.769 1.00 94.75 225 THR A CA 1
ATOM 1556 C C . THR A 1 225 ? -0.054 1.242 -9.816 1.00 94.75 225 THR A C 1
ATOM 1558 O O . THR A 1 225 ? 0.218 1.052 -8.632 1.00 94.75 225 THR A O 1
ATOM 1561 N N . VAL A 1 226 ? -1.262 1.026 -10.314 1.00 94.94 226 VAL A N 1
ATOM 1562 C CA . VAL A 1 226 ? -2.391 0.504 -9.558 1.00 94.94 226 VAL A CA 1
ATOM 1563 C C . VAL A 1 226 ? -2.558 -0.979 -9.845 1.00 94.94 226 VAL A C 1
ATOM 1565 O O . VAL A 1 226 ? -2.474 -1.423 -10.988 1.00 94.94 226 VAL A O 1
ATOM 1568 N N . PHE A 1 227 ? -2.805 -1.740 -8.790 1.00 96.62 227 PHE A N 1
ATOM 1569 C CA . PHE A 1 227 ? -3.162 -3.144 -8.853 1.00 96.62 227 PHE A CA 1
ATOM 1570 C C . PHE A 1 227 ? -4.596 -3.287 -8.368 1.00 96.62 227 PHE A C 1
ATOM 1572 O O . PHE A 1 227 ? -4.865 -3.103 -7.181 1.00 96.62 227 PHE A O 1
ATOM 1579 N N . ILE A 1 228 ? -5.507 -3.584 -9.290 1.00 96.31 228 ILE A N 1
ATOM 1580 C CA . ILE A 1 228 ? -6.911 -3.868 -8.986 1.00 96.31 228 ILE A CA 1
ATOM 1581 C C . ILE A 1 228 ? -7.029 -5.379 -8.861 1.00 96.31 228 ILE A C 1
ATOM 1583 O O . ILE A 1 228 ? -6.704 -6.102 -9.801 1.00 96.31 228 ILE A O 1
ATOM 1587 N N . PHE A 1 229 ? -7.435 -5.878 -7.703 1.00 97.81 229 PHE A N 1
ATOM 1588 C CA . PHE A 1 229 ? -7.374 -7.304 -7.412 1.00 97.81 229 PHE A CA 1
ATOM 1589 C C . PHE A 1 229 ? -8.704 -7.859 -6.927 1.00 97.81 229 PHE A C 1
ATOM 1591 O O . PHE A 1 229 ? -9.514 -7.165 -6.319 1.00 97.81 229 PHE A O 1
ATOM 1598 N N . 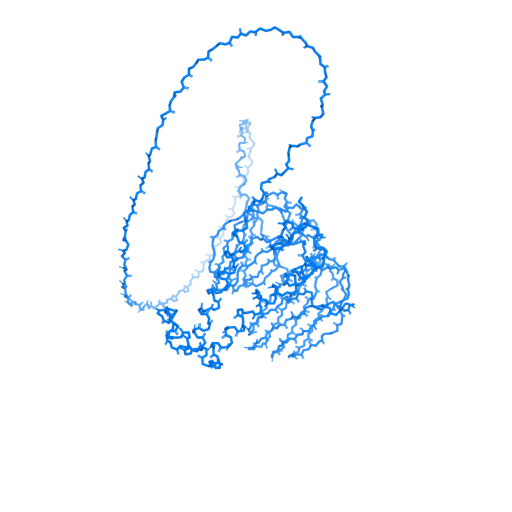GLU A 1 230 ? -8.880 -9.157 -7.155 1.00 98.19 230 GLU A N 1
ATOM 1599 C CA . GLU A 1 230 ? -9.936 -9.965 -6.559 1.00 98.19 230 GLU A CA 1
ATOM 1600 C C . GLU A 1 230 ? -9.358 -11.319 -6.137 1.00 98.19 230 GLU A C 1
ATOM 1602 O O . GLU A 1 230 ? -8.544 -11.921 -6.845 1.00 98.19 230 GLU A O 1
ATOM 1607 N N . HIS A 1 231 ? -9.822 -11.847 -5.009 1.00 98.31 231 HIS A N 1
ATOM 1608 C CA . HIS A 1 231 ? -9.514 -13.190 -4.538 1.00 98.31 231 HIS A CA 1
ATOM 1609 C C . HIS A 1 231 ? -10.765 -13.885 -4.012 1.00 98.31 231 HIS A C 1
ATOM 1611 O O . HIS A 1 231 ? -11.491 -13.379 -3.163 1.00 98.31 231 HIS A O 1
ATOM 1617 N N . ASN A 1 232 ? -10.981 -15.107 -4.492 1.00 97.94 232 ASN A N 1
ATOM 1618 C CA . ASN A 1 232 ? -12.103 -15.966 -4.136 1.00 97.94 232 ASN A CA 1
ATOM 1619 C C . ASN A 1 232 ? -11.593 -17.215 -3.399 1.00 97.94 232 ASN A C 1
ATOM 1621 O O . ASN A 1 232 ? -11.671 -18.336 -3.917 1.00 97.94 232 ASN A O 1
ATOM 1625 N N . GLY A 1 233 ? -11.039 -17.014 -2.204 1.00 96.88 233 GLY A N 1
ATOM 1626 C CA . GLY A 1 233 ? -10.574 -18.066 -1.296 1.00 96.88 233 GLY A CA 1
ATOM 1627 C C . GLY A 1 233 ? -11.028 -17.839 0.148 1.00 96.88 233 GLY A C 1
ATOM 1628 O O . GLY A 1 233 ? -11.762 -16.894 0.439 1.00 96.88 233 GLY A O 1
ATOM 1629 N N . GLU A 1 234 ? -10.636 -18.736 1.054 1.00 97.00 234 GLU A N 1
ATOM 1630 C CA . GLU A 1 234 ? -10.997 -18.682 2.483 1.00 97.00 234 GLU A CA 1
ATOM 1631 C C . GLU A 1 234 ? -9.773 -18.447 3.386 1.00 97.00 234 GLU A C 1
ATOM 1633 O O . GLU A 1 234 ? -9.913 -18.328 4.605 1.00 97.00 234 GLU A O 1
ATOM 1638 N N . SER A 1 235 ? -8.568 -18.416 2.814 1.00 95.25 235 SER A N 1
ATOM 1639 C CA . SER A 1 235 ? -7.307 -18.294 3.539 1.00 95.25 235 SER A CA 1
ATOM 1640 C C . SER A 1 235 ? -6.453 -17.163 2.965 1.00 95.25 235 SER A C 1
ATOM 1642 O O . SER A 1 235 ? -6.989 -16.217 2.399 1.00 95.25 235 SER A O 1
ATOM 1644 N N . ASN A 1 236 ? -5.142 -17.208 3.199 1.00 92.25 236 ASN A N 1
ATOM 1645 C CA . ASN A 1 236 ? -4.238 -16.121 2.837 1.00 92.25 236 ASN A CA 1
ATOM 1646 C C . ASN A 1 236 ? -4.302 -15.807 1.336 1.00 92.25 236 ASN A C 1
ATOM 1648 O O . ASN A 1 236 ? -4.285 -16.728 0.520 1.00 92.25 236 ASN A O 1
ATOM 1652 N N . PHE A 1 237 ? -4.284 -14.517 1.017 1.00 98.12 237 PHE A N 1
ATOM 1653 C CA . PHE A 1 237 ? -4.021 -13.961 -0.300 1.00 98.12 237 PHE A CA 1
ATOM 1654 C C . PHE A 1 237 ? -2.885 -12.952 -0.176 1.00 98.12 237 PHE A C 1
ATOM 1656 O O . PHE A 1 237 ? -3.073 -11.828 0.286 1.00 98.12 237 PHE A O 1
ATOM 1663 N N . ILE A 1 238 ? -1.685 -13.399 -0.534 1.00 98.56 238 ILE A N 1
ATOM 1664 C CA . ILE A 1 238 ? -0.462 -12.607 -0.460 1.00 98.56 238 ILE A CA 1
ATOM 1665 C C . ILE A 1 238 ? 0.055 -12.432 -1.875 1.00 98.56 238 ILE A C 1
ATOM 1667 O O . ILE A 1 238 ? 0.300 -13.417 -2.572 1.00 98.56 238 ILE A O 1
ATOM 1671 N N . VAL A 1 239 ? 0.237 -11.185 -2.283 1.00 98.56 239 VAL A N 1
ATOM 1672 C CA . VAL A 1 239 ? 0.820 -10.829 -3.574 1.00 98.56 239 VAL A CA 1
ATOM 1673 C C . VAL A 1 239 ? 2.138 -10.127 -3.289 1.00 98.56 239 VAL A C 1
ATOM 1675 O O . VAL A 1 239 ? 2.133 -9.042 -2.715 1.00 98.56 239 VAL A O 1
ATOM 1678 N N . GLU A 1 240 ? 3.265 -10.734 -3.659 1.00 98.69 240 GLU A N 1
ATOM 1679 C CA . GLU A 1 240 ? 4.583 -10.091 -3.618 1.00 98.69 240 GLU A CA 1
ATOM 1680 C C . GLU A 1 240 ? 4.926 -9.546 -5.009 1.00 98.69 240 GLU A C 1
ATOM 1682 O O . GLU A 1 240 ? 4.945 -10.295 -5.986 1.00 98.69 240 GLU A O 1
ATOM 1687 N N . LEU A 1 241 ? 5.222 -8.247 -5.107 1.00 98.56 241 LEU A N 1
ATOM 1688 C CA . LEU A 1 241 ? 5.709 -7.621 -6.336 1.00 98.56 241 LEU A CA 1
ATOM 1689 C C . LEU A 1 241 ? 7.233 -7.737 -6.397 1.00 98.56 241 LEU A C 1
ATOM 1691 O O . LEU A 1 241 ? 7.936 -7.237 -5.513 1.00 98.56 241 LEU A O 1
ATOM 1695 N N . ILE A 1 242 ? 7.749 -8.358 -7.454 1.00 98.69 242 ILE A N 1
ATOM 1696 C CA . ILE A 1 242 ? 9.176 -8.630 -7.616 1.00 98.69 242 ILE A CA 1
ATOM 1697 C C . ILE A 1 242 ? 9.699 -7.954 -8.879 1.00 98.69 242 ILE A C 1
ATOM 1699 O O . ILE A 1 242 ? 9.120 -8.063 -9.959 1.00 98.69 242 ILE A O 1
ATOM 1703 N N . ASN A 1 243 ? 10.841 -7.288 -8.746 1.00 98.12 243 ASN A N 1
ATOM 1704 C CA . ASN A 1 243 ? 11.578 -6.719 -9.866 1.00 98.12 243 ASN A CA 1
ATOM 1705 C C . ASN A 1 243 ? 12.250 -7.831 -10.681 1.00 98.12 243 ASN A C 1
ATOM 1707 O O . ASN A 1 243 ? 13.078 -8.579 -10.150 1.00 98.12 243 ASN A O 1
ATOM 1711 N N . ALA A 1 244 ? 11.929 -7.945 -11.969 1.00 98.25 244 ALA A N 1
ATOM 1712 C CA . ALA A 1 244 ? 12.424 -9.036 -12.807 1.00 98.25 244 ALA A CA 1
ATOM 1713 C C . ALA A 1 244 ? 13.937 -8.943 -13.078 1.00 98.25 244 ALA A C 1
ATOM 1715 O O . ALA A 1 244 ? 14.608 -9.970 -13.225 1.00 98.25 244 ALA A O 1
ATOM 1716 N N . GLU A 1 245 ? 14.508 -7.733 -13.098 1.00 97.50 245 GLU A N 1
ATOM 1717 C CA . GLU A 1 245 ? 15.944 -7.539 -13.324 1.00 97.50 245 GLU A CA 1
ATOM 1718 C C . GLU A 1 245 ? 16.771 -7.910 -12.085 1.00 97.50 245 GLU A C 1
ATOM 1720 O O . GLU A 1 245 ? 17.799 -8.592 -12.197 1.00 97.50 245 GLU A O 1
ATOM 1725 N N . THR A 1 246 ? 16.351 -7.457 -10.901 1.00 97.44 246 THR A N 1
ATOM 1726 C CA . THR A 1 246 ? 17.126 -7.629 -9.660 1.00 97.44 246 THR A CA 1
ATOM 1727 C C . THR A 1 246 ? 16.754 -8.898 -8.894 1.00 97.44 246 THR A C 1
ATOM 1729 O O . THR A 1 246 ? 17.597 -9.450 -8.177 1.00 97.44 246 THR A O 1
ATOM 1732 N N . GLY A 1 247 ? 15.521 -9.384 -9.057 1.00 97.56 247 GLY A N 1
ATOM 1733 C CA . GLY A 1 247 ? 14.922 -10.447 -8.253 1.00 97.56 247 GLY A CA 1
ATOM 1734 C C . GLY A 1 247 ? 14.603 -10.024 -6.815 1.00 97.56 247 GLY A C 1
ATOM 1735 O O . GLY A 1 247 ? 14.418 -10.891 -5.961 1.00 97.56 247 GLY A O 1
ATOM 1736 N N . GLU A 1 248 ? 14.611 -8.724 -6.518 1.00 97.06 248 GLU A N 1
ATOM 1737 C CA . GLU A 1 248 ? 14.275 -8.189 -5.198 1.00 97.06 248 GLU A CA 1
ATOM 1738 C C . GLU A 1 248 ? 12.760 -7.981 -5.070 1.00 97.06 248 GLU A C 1
ATOM 1740 O O . GLU A 1 248 ? 12.103 -7.543 -6.014 1.00 97.06 248 GLU A O 1
ATOM 1745 N N . VAL A 1 249 ? 12.216 -8.295 -3.889 1.00 97.31 249 VAL A N 1
ATOM 1746 C CA . VAL A 1 249 ? 10.836 -7.943 -3.532 1.00 97.31 249 VAL A CA 1
ATOM 1747 C C . VAL A 1 249 ? 10.776 -6.430 -3.351 1.00 97.31 249 VAL A C 1
ATOM 1749 O O . VAL A 1 249 ? 11.451 -5.885 -2.472 1.00 97.31 249 VAL A O 1
ATOM 1752 N N . GLU A 1 250 ? 9.977 -5.767 -4.178 1.00 95.44 250 GLU A N 1
ATOM 1753 C CA . GLU A 1 250 ? 9.765 -4.320 -4.118 1.00 95.44 250 GLU A CA 1
ATOM 1754 C C . GLU A 1 250 ? 8.804 -3.969 -2.984 1.00 95.44 250 GLU A C 1
ATOM 1756 O O . GLU A 1 250 ? 9.095 -3.112 -2.144 1.00 95.44 250 GLU A O 1
ATOM 1761 N N . THR A 1 251 ? 7.667 -4.667 -2.939 1.00 96.25 251 THR A N 1
ATOM 1762 C CA . THR A 1 251 ? 6.644 -4.524 -1.902 1.00 96.25 251 THR A CA 1
ATOM 1763 C C . THR A 1 251 ? 5.688 -5.721 -1.901 1.00 96.25 251 THR A C 1
ATOM 1765 O O . THR A 1 251 ? 5.747 -6.581 -2.780 1.00 96.25 251 THR A O 1
ATOM 1768 N N . ILE A 1 252 ? 4.811 -5.772 -0.903 1.00 97.38 252 ILE A N 1
ATOM 1769 C CA . ILE A 1 252 ? 3.716 -6.738 -0.790 1.00 97.38 252 ILE A CA 1
ATOM 1770 C C . ILE A 1 252 ? 2.418 -5.935 -0.919 1.00 97.38 252 ILE A C 1
ATOM 1772 O O . ILE A 1 252 ? 1.927 -5.450 0.100 1.00 97.38 252 ILE A O 1
ATOM 1776 N N . PRO A 1 253 ? 1.921 -5.682 -2.147 1.00 95.75 253 PRO A N 1
ATOM 1777 C CA . PRO A 1 253 ? 0.733 -4.851 -2.354 1.00 95.75 253 PRO A CA 1
ATOM 1778 C C . PRO A 1 253 ? -0.540 -5.402 -1.700 1.00 95.75 253 PRO A C 1
ATOM 1780 O O . PRO A 1 253 ? -1.423 -4.616 -1.388 1.00 95.75 253 PRO A O 1
ATOM 1783 N N . VAL A 1 254 ? -0.642 -6.720 -1.495 1.00 97.31 254 VAL A N 1
ATOM 1784 C CA . VAL A 1 254 ? -1.830 -7.355 -0.902 1.00 97.31 254 VAL A CA 1
ATOM 1785 C C . VAL A 1 254 ? -1.403 -8.414 0.108 1.00 97.31 254 VAL A C 1
ATOM 1787 O O . VAL A 1 254 ? -0.542 -9.245 -0.198 1.00 97.31 254 VAL A O 1
ATOM 1790 N N . ASN A 1 255 ? -1.992 -8.395 1.304 1.00 96.50 255 ASN A N 1
ATOM 1791 C CA . ASN A 1 255 ? -1.750 -9.382 2.357 1.00 96.50 255 ASN A CA 1
ATOM 1792 C C . ASN A 1 255 ? -3.019 -9.600 3.193 1.00 96.50 255 ASN A C 1
ATOM 1794 O O . ASN A 1 255 ? -3.100 -9.188 4.348 1.00 96.50 255 ASN A O 1
ATOM 1798 N N . GLU A 1 256 ? -3.982 -10.286 2.589 1.00 96.06 256 GLU A N 1
ATOM 1799 C CA . GLU A 1 256 ? -5.334 -10.443 3.118 1.00 96.06 256 GLU A CA 1
ATOM 1800 C C . GLU A 1 256 ? -5.660 -11.882 3.510 1.00 96.06 256 GLU A C 1
ATOM 1802 O O . GLU A 1 256 ? -4.956 -12.834 3.153 1.00 96.06 256 GLU A O 1
ATOM 1807 N N . ILE A 1 257 ? -6.765 -12.061 4.236 1.00 95.62 257 ILE A N 1
ATOM 1808 C CA . ILE A 1 257 ? -7.323 -13.377 4.559 1.00 95.62 257 ILE A CA 1
ATOM 1809 C C . ILE A 1 257 ? -8.767 -13.460 4.071 1.00 95.62 257 ILE A C 1
ATOM 1811 O O . ILE A 1 257 ? -9.628 -12.692 4.485 1.00 95.62 257 ILE A O 1
ATOM 1815 N N . GLY A 1 258 ? -9.057 -14.496 3.289 1.00 96.12 258 GLY A N 1
ATOM 1816 C CA . GLY A 1 258 ? -10.400 -14.802 2.823 1.00 96.12 258 GLY A CA 1
ATOM 1817 C C . GLY A 1 258 ? -10.710 -14.185 1.467 1.00 96.12 258 GLY A C 1
ATOM 1818 O O . GLY A 1 258 ? -9.828 -13.972 0.636 1.00 96.12 258 GLY A O 1
ATOM 1819 N N . THR A 1 259 ? -12.002 -13.987 1.220 1.00 97.19 259 THR A N 1
ATOM 1820 C CA . THR A 1 259 ? -12.486 -13.368 -0.014 1.00 97.19 259 THR A CA 1
ATOM 1821 C C . THR A 1 259 ? -12.307 -11.865 0.106 1.00 97.19 259 THR A C 1
ATOM 1823 O O . THR A 1 259 ? -12.730 -11.292 1.105 1.00 97.19 259 THR A O 1
ATOM 1826 N N . THR A 1 260 ? -11.674 -11.256 -0.889 1.00 96.50 260 THR A N 1
ATOM 1827 C CA . THR A 1 260 ? -11.360 -9.827 -0.884 1.00 96.50 260 THR A CA 1
ATOM 1828 C C . THR A 1 260 ? -11.287 -9.301 -2.310 1.00 96.50 260 THR A C 1
ATOM 1830 O O . THR A 1 260 ? -10.987 -10.052 -3.243 1.00 96.50 260 THR A O 1
ATOM 1833 N N . ASP A 1 261 ? -11.545 -8.015 -2.466 1.00 97.19 261 ASP A N 1
ATOM 1834 C CA . ASP A 1 261 ? -11.351 -7.251 -3.683 1.00 97.19 261 ASP A CA 1
ATOM 1835 C C . ASP A 1 261 ? -10.980 -5.815 -3.311 1.00 97.19 261 ASP A C 1
ATOM 1837 O O . ASP A 1 261 ? -11.324 -5.337 -2.230 1.00 97.19 261 ASP A O 1
ATOM 1841 N N . GLY A 1 262 ? -10.239 -5.134 -4.177 1.00 96.88 262 GLY A N 1
ATOM 1842 C CA . GLY A 1 262 ? -9.723 -3.810 -3.852 1.00 96.88 262 GLY A CA 1
ATOM 1843 C C . GLY A 1 262 ? -8.788 -3.253 -4.907 1.00 96.88 262 GLY A C 1
ATOM 1844 O O . GLY A 1 262 ? -8.552 -3.867 -5.952 1.00 96.88 262 GLY A O 1
ATOM 1845 N N . ALA A 1 263 ? -8.251 -2.074 -4.621 1.00 96.75 263 ALA A N 1
ATOM 1846 C CA . ALA A 1 263 ? -7.192 -1.467 -5.409 1.00 96.75 263 ALA A CA 1
ATOM 1847 C C . ALA A 1 263 ? -6.087 -0.924 -4.503 1.00 96.75 263 ALA A C 1
ATOM 1849 O O . ALA A 1 263 ? -6.352 -0.368 -3.442 1.00 96.75 263 ALA A O 1
ATOM 1850 N N . VAL A 1 264 ? -4.840 -1.051 -4.948 1.00 96.69 264 VAL A N 1
ATOM 1851 C CA . VAL A 1 264 ? -3.669 -0.488 -4.266 1.00 96.69 264 VAL A CA 1
ATOM 1852 C C . VAL A 1 264 ? -2.762 0.190 -5.277 1.00 96.69 264 VAL A C 1
ATOM 1854 O O . VAL A 1 264 ? -2.535 -0.334 -6.363 1.00 96.69 264 VAL A O 1
ATOM 1857 N N . ALA A 1 265 ? -2.231 1.358 -4.926 1.00 95.25 265 ALA A N 1
ATOM 1858 C CA . ALA A 1 265 ? -1.302 2.105 -5.763 1.00 95.25 265 ALA A CA 1
ATOM 1859 C C . ALA A 1 265 ? 0.119 2.032 -5.196 1.00 95.25 265 ALA A C 1
ATOM 1861 O O . ALA A 1 265 ? 0.354 2.283 -4.014 1.00 95.25 265 ALA A O 1
ATOM 1862 N N . VAL A 1 266 ? 1.080 1.721 -6.060 1.00 95.62 266 VAL A N 1
ATOM 1863 C CA . VAL A 1 266 ? 2.506 1.644 -5.745 1.00 95.62 266 VAL A CA 1
ATOM 1864 C C . VAL A 1 266 ? 3.268 2.489 -6.764 1.00 95.62 266 VAL A C 1
ATOM 1866 O O . VAL A 1 266 ? 3.149 2.238 -7.962 1.00 95.62 266 VAL A O 1
ATOM 1869 N N . PRO A 1 267 ? 4.082 3.470 -6.344 1.00 95.44 267 PRO A N 1
ATOM 1870 C CA . PRO A 1 267 ? 4.943 4.173 -7.279 1.00 95.44 267 PRO A CA 1
ATOM 1871 C C . PRO A 1 267 ? 6.147 3.308 -7.659 1.00 95.44 267 PRO A C 1
ATOM 1873 O O . PRO A 1 267 ? 6.942 2.910 -6.799 1.00 95.44 267 PRO A O 1
ATOM 1876 N N . LEU A 1 268 ? 6.291 3.040 -8.953 1.00 95.75 268 LEU A N 1
ATOM 1877 C CA . LEU A 1 268 ? 7.312 2.156 -9.503 1.00 95.75 268 LEU A CA 1
ATOM 1878 C C . LEU A 1 268 ? 8.228 2.887 -10.481 1.00 95.75 268 LEU A C 1
ATOM 1880 O O . LEU A 1 268 ? 7.845 3.848 -11.150 1.00 95.75 268 LEU A O 1
ATOM 1884 N N . GLY A 1 269 ? 9.461 2.395 -10.570 1.00 95.38 269 GLY A N 1
ATOM 1885 C CA . GLY A 1 269 ? 10.370 2.788 -11.636 1.00 95.38 269 GLY A CA 1
ATOM 1886 C C . GLY A 1 269 ? 10.021 2.069 -12.944 1.00 95.38 269 GLY A C 1
ATOM 1887 O O . GLY A 1 269 ? 9.328 1.055 -12.925 1.00 95.38 269 GLY A O 1
ATOM 1888 N N . PRO A 1 270 ? 10.529 2.550 -14.092 1.00 95.44 270 PRO A N 1
ATOM 1889 C CA . PRO A 1 270 ? 10.405 1.815 -15.343 1.00 95.44 270 PRO A CA 1
ATOM 1890 C C . PRO A 1 270 ? 11.121 0.465 -15.249 1.00 95.44 270 PRO A C 1
ATOM 1892 O O . PRO A 1 270 ? 12.290 0.415 -14.847 1.00 95.44 270 PRO A O 1
ATOM 1895 N N . GLY A 1 271 ? 10.472 -0.606 -15.693 1.00 96.31 271 GLY A N 1
ATOM 1896 C CA . GLY A 1 271 ? 11.065 -1.939 -15.655 1.00 96.31 271 GLY A CA 1
ATOM 1897 C C . GLY A 1 271 ? 10.071 -3.062 -15.899 1.00 96.31 271 GLY A C 1
ATOM 1898 O O . GLY A 1 271 ? 8.888 -2.822 -16.119 1.00 96.31 271 GLY A O 1
ATOM 1899 N N . ASP A 1 272 ? 10.590 -4.285 -15.852 1.00 98.12 272 ASP A N 1
ATOM 1900 C CA . ASP A 1 272 ? 9.790 -5.503 -15.907 1.00 98.12 272 ASP A CA 1
ATOM 1901 C C . ASP A 1 272 ? 9.614 -6.052 -14.486 1.00 98.12 272 ASP A C 1
ATOM 1903 O O . ASP A 1 272 ? 10.560 -6.080 -13.686 1.00 98.12 272 ASP A O 1
ATOM 1907 N N . TYR A 1 273 ? 8.403 -6.494 -14.180 1.00 98.50 273 TYR A N 1
ATOM 1908 C CA . TYR A 1 273 ? 7.988 -6.991 -12.876 1.00 98.50 273 TYR A CA 1
ATOM 1909 C C . TYR A 1 273 ? 7.187 -8.278 -13.030 1.00 98.50 273 TYR A C 1
ATOM 1911 O O . TYR A 1 273 ? 6.688 -8.591 -14.105 1.00 98.50 273 TYR A O 1
ATOM 1919 N N . TYR A 1 274 ? 7.062 -9.038 -11.951 1.00 98.69 274 TYR A N 1
ATOM 1920 C CA . TYR A 1 274 ? 6.125 -10.153 -11.864 1.00 98.69 274 TYR A CA 1
ATOM 1921 C C . TYR A 1 274 ? 5.632 -10.301 -10.425 1.00 98.69 274 TYR A C 1
ATOM 1923 O O . TYR A 1 274 ? 6.271 -9.836 -9.477 1.00 98.69 274 TYR A O 1
ATOM 1931 N N . PHE A 1 275 ? 4.503 -10.977 -10.261 1.00 98.75 275 PHE A N 1
ATOM 1932 C CA . PHE A 1 275 ? 3.974 -11.372 -8.960 1.00 98.75 275 PHE A CA 1
ATOM 1933 C C . PHE A 1 275 ? 4.363 -12.803 -8.586 1.00 98.75 275 PHE A C 1
ATOM 1935 O O . PHE A 1 275 ? 4.220 -13.715 -9.411 1.00 98.75 275 PHE A O 1
ATOM 1942 N N . ASP A 1 276 ? 4.781 -12.996 -7.333 1.00 98.69 276 ASP A N 1
ATOM 1943 C CA . ASP A 1 276 ? 4.723 -14.283 -6.627 1.00 98.69 276 ASP A CA 1
ATOM 1944 C C . ASP A 1 276 ? 3.499 -14.256 -5.702 1.00 98.69 276 ASP A C 1
ATOM 1946 O O . ASP A 1 276 ? 3.413 -13.439 -4.783 1.00 98.69 276 ASP A O 1
ATOM 1950 N N . VAL A 1 277 ? 2.504 -15.084 -6.012 1.00 98.69 277 VAL A N 1
ATOM 1951 C CA . VAL A 1 277 ? 1.199 -15.095 -5.346 1.00 98.69 277 VAL A CA 1
ATOM 1952 C C . VAL A 1 277 ? 1.090 -16.339 -4.473 1.00 98.69 277 VAL A C 1
ATOM 1954 O O . VAL A 1 277 ? 1.233 -17.452 -4.982 1.00 98.69 277 VAL A O 1
ATOM 1957 N N . ASP A 1 278 ? 0.761 -16.175 -3.189 1.00 98.44 278 ASP A N 1
ATOM 1958 C CA . ASP A 1 278 ? 0.316 -17.248 -2.290 1.00 98.44 278 ASP A CA 1
ATOM 1959 C C . ASP A 1 278 ? -1.178 -17.085 -2.001 1.00 98.44 278 ASP A C 1
ATOM 1961 O O . ASP A 1 278 ? -1.601 -16.139 -1.343 1.00 98.44 278 ASP A O 1
ATOM 1965 N N . ALA A 1 279 ? -1.973 -18.014 -2.526 1.00 97.94 279 ALA A N 1
ATOM 1966 C CA . ALA A 1 279 ? -3.427 -18.012 -2.438 1.00 97.94 279 ALA A CA 1
ATOM 1967 C C . ALA A 1 279 ? -3.949 -19.427 -2.163 1.00 97.94 279 ALA A C 1
ATOM 1969 O O . ALA A 1 279 ? -3.273 -20.422 -2.459 1.00 97.94 279 ALA A O 1
ATOM 1970 N N . ASP A 1 280 ? -5.181 -19.545 -1.670 1.00 96.31 280 ASP A N 1
ATOM 1971 C CA . ASP A 1 280 ? -5.912 -20.818 -1.598 1.00 96.31 280 ASP A CA 1
ATOM 1972 C C . ASP A 1 280 ? -7.079 -20.914 -2.599 1.00 96.31 280 ASP A C 1
ATOM 1974 O O . ASP A 1 280 ? -7.564 -22.019 -2.869 1.00 96.31 280 ASP A O 1
ATOM 1978 N N . GLY A 1 281 ? -7.488 -19.785 -3.185 1.00 96.44 281 GLY A N 1
ATOM 1979 C CA . GLY A 1 281 ? -8.573 -19.663 -4.156 1.00 96.44 281 GLY A CA 1
ATOM 1980 C C . GLY A 1 281 ? -8.129 -19.216 -5.551 1.00 96.44 281 GLY A C 1
ATOM 1981 O O . GLY A 1 281 ? -6.940 -19.205 -5.881 1.00 96.44 281 GLY A O 1
ATOM 1982 N N . SER A 1 282 ? -9.107 -18.884 -6.401 1.00 98.38 282 SER A N 1
ATOM 1983 C CA . SER A 1 282 ? -8.851 -18.170 -7.660 1.00 98.38 282 SER A CA 1
ATOM 1984 C C . SER A 1 282 ? -8.626 -16.689 -7.390 1.00 98.38 282 SER A C 1
ATOM 1986 O O . SER A 1 282 ? -9.279 -16.129 -6.511 1.00 98.38 282 SER A O 1
ATOM 1988 N N . TRP A 1 283 ? -7.756 -16.064 -8.168 1.00 98.69 283 TRP A N 1
ATOM 1989 C CA . TRP A 1 283 ? -7.426 -14.650 -8.042 1.00 98.69 283 TRP A CA 1
ATOM 1990 C C . TRP A 1 283 ? -7.246 -14.006 -9.417 1.00 98.69 283 TRP A C 1
ATOM 1992 O O . TRP A 1 283 ? -6.946 -14.693 -10.402 1.00 98.69 283 TRP A O 1
ATOM 2002 N N . SER A 1 284 ? -7.398 -12.689 -9.452 1.00 98.31 284 SER A N 1
ATOM 2003 C CA . SER A 1 284 ? -7.081 -11.824 -10.586 1.00 98.31 284 SER A CA 1
ATOM 2004 C C . SER A 1 284 ? -6.416 -10.546 -10.083 1.00 98.31 284 SER A C 1
ATOM 2006 O O . SER A 1 284 ? -6.770 -10.051 -9.016 1.00 98.31 284 SER A O 1
ATOM 2008 N N . VAL A 1 285 ? -5.443 -10.032 -10.833 1.00 98.00 285 VAL A N 1
ATOM 2009 C CA . VAL A 1 285 ? -4.791 -8.738 -10.599 1.00 98.00 285 VAL A CA 1
ATOM 2010 C C . VAL A 1 285 ? -4.659 -8.017 -11.934 1.00 98.00 285 VAL A C 1
ATOM 2012 O O . VAL A 1 285 ? -3.979 -8.503 -12.838 1.00 98.00 285 VAL A O 1
ATOM 2015 N N . GLU A 1 286 ? -5.342 -6.889 -12.075 1.00 95.62 286 GLU A N 1
ATOM 2016 C CA . GLU A 1 286 ? -5.221 -5.979 -13.208 1.00 95.62 286 GLU A CA 1
ATOM 2017 C C . GLU A 1 286 ? -4.175 -4.922 -12.876 1.00 95.62 286 GLU A C 1
ATOM 2019 O O . GLU A 1 286 ? -4.267 -4.225 -11.864 1.00 95.62 286 GLU A O 1
ATOM 2024 N N . VAL A 1 287 ? -3.155 -4.844 -13.726 1.00 95.06 287 VAL A N 1
ATOM 2025 C CA . VAL A 1 287 ? -2.077 -3.867 -13.634 1.00 95.06 287 VAL A CA 1
ATOM 2026 C C . VAL A 1 287 ? -2.436 -2.649 -14.469 1.00 95.06 287 VAL A C 1
ATOM 2028 O O . VAL A 1 287 ? -2.752 -2.761 -15.657 1.00 95.06 287 VAL A O 1
ATOM 2031 N N . ALA A 1 288 ? -2.349 -1.488 -13.830 1.00 91.69 288 ALA A N 1
ATOM 2032 C CA . ALA A 1 288 ? -2.815 -0.226 -14.357 1.00 91.69 288 ALA A CA 1
ATOM 2033 C C . ALA A 1 288 ? -1.819 0.913 -14.132 1.00 91.69 288 ALA A C 1
ATOM 2035 O O . ALA A 1 288 ? -1.324 1.090 -13.029 1.00 91.69 288 ALA A O 1
ATOM 2036 N N . GLU A 1 289 ? -1.566 1.743 -15.143 1.00 90.31 289 GLU A N 1
ATOM 2037 C CA . GLU A 1 289 ? -0.768 2.973 -15.007 1.00 90.31 289 GLU A CA 1
ATOM 2038 C C . GLU A 1 289 ? -1.684 4.181 -15.257 1.00 90.31 289 GLU A C 1
ATOM 2040 O O . GLU A 1 289 ? -1.805 4.645 -16.398 1.00 90.31 289 GLU A O 1
ATOM 2045 N N . PRO A 1 290 ? -2.408 4.670 -14.230 1.00 86.81 290 PRO A N 1
ATOM 2046 C CA . PRO A 1 290 ? -3.446 5.660 -14.447 1.00 86.81 290 PRO A CA 1
ATOM 2047 C C . PRO A 1 290 ? -2.876 7.006 -14.896 1.00 86.81 290 PRO A C 1
ATOM 2049 O O . PRO A 1 290 ? -1.903 7.529 -14.352 1.00 86.81 290 PRO A O 1
ATOM 2052 N N . LEU A 1 291 ? -3.542 7.603 -15.882 1.00 79.88 291 LEU A N 1
ATOM 2053 C CA . LEU A 1 291 ? -3.258 8.959 -16.337 1.00 79.88 291 LEU A CA 1
ATOM 2054 C C . LEU A 1 291 ? -4.088 9.966 -15.539 1.00 79.88 291 LEU A C 1
ATOM 2056 O O . LEU A 1 291 ? -5.240 9.706 -15.209 1.00 79.88 291 LEU A O 1
ATOM 2060 N N . ALA A 1 292 ? -3.538 11.154 -15.317 1.00 81.88 292 ALA A N 1
ATOM 2061 C CA . ALA A 1 292 ? -4.261 12.290 -14.756 1.00 81.88 292 ALA A CA 1
ATOM 2062 C C . ALA A 1 292 ? -4.561 13.328 -15.854 1.00 81.88 292 ALA A C 1
ATOM 2064 O O . ALA A 1 292 ? -3.903 14.369 -15.926 1.00 81.88 292 ALA A O 1
ATOM 2065 N N . PRO A 1 293 ? -5.493 13.063 -16.795 1.00 80.00 293 PRO A N 1
ATOM 2066 C CA . PRO A 1 293 ? -5.857 14.082 -17.767 1.00 80.00 293 PRO A CA 1
ATOM 2067 C C . PRO A 1 293 ? -6.498 15.275 -17.030 1.00 80.00 293 PRO A C 1
ATOM 2069 O O . PRO A 1 293 ? -7.223 15.055 -16.058 1.00 80.00 293 PRO A O 1
ATOM 2072 N N . PRO A 1 294 ? -6.279 16.530 -17.470 1.00 81.31 294 PRO A N 1
ATOM 2073 C CA . PRO A 1 294 ? -6.732 17.717 -16.738 1.00 81.31 294 PRO A CA 1
ATOM 2074 C C . PRO A 1 294 ? -8.229 17.746 -16.396 1.00 81.31 294 PRO A C 1
ATOM 2076 O O . PRO A 1 294 ? -8.626 18.408 -15.450 1.00 81.31 294 PRO A O 1
ATOM 2079 N N . GLU A 1 295 ? -9.070 17.064 -17.172 1.00 80.75 295 GLU A N 1
ATOM 2080 C CA . GLU A 1 295 ? -10.508 16.924 -16.926 1.00 80.75 295 GLU A CA 1
ATOM 2081 C C . GLU A 1 295 ? -10.892 15.916 -15.829 1.00 80.75 295 GLU A C 1
ATOM 2083 O O . GLU A 1 295 ? -12.043 15.927 -15.395 1.00 80.75 295 GLU A O 1
ATOM 2088 N N . ALA A 1 296 ? -9.981 15.026 -15.428 1.00 81.38 296 ALA A N 1
ATOM 2089 C CA . ALA A 1 296 ? -10.178 14.070 -14.337 1.00 81.38 296 ALA A CA 1
ATOM 2090 C C . ALA A 1 296 ? -9.613 14.579 -13.004 1.00 81.38 296 ALA A C 1
ATOM 2092 O O . ALA A 1 296 ? -9.967 14.042 -11.961 1.00 81.38 296 ALA A O 1
ATOM 2093 N N . VAL A 1 297 ? -8.746 15.595 -13.051 1.00 87.31 297 VAL A N 1
ATOM 2094 C CA . VAL A 1 297 ? -8.169 16.227 -11.866 1.00 87.31 297 VAL A CA 1
ATOM 2095 C C . VAL A 1 297 ? -9.222 17.095 -11.189 1.00 87.31 297 VAL A C 1
ATOM 2097 O O . VAL A 1 297 ? -9.860 17.924 -11.839 1.00 87.31 297 VAL A O 1
ATOM 2100 N N . VAL A 1 298 ? -9.395 16.914 -9.885 1.00 90.06 298 VAL A N 1
ATOM 2101 C CA . VAL A 1 298 ? -10.310 17.731 -9.081 1.00 90.06 298 VAL A CA 1
ATOM 2102 C C . VAL A 1 298 ? -9.507 18.621 -8.132 1.00 90.06 298 VAL A C 1
ATOM 2104 O O . VAL A 1 298 ? -8.497 18.195 -7.576 1.00 90.06 298 VAL A O 1
ATOM 2107 N N . ASP A 1 299 ? -9.973 19.852 -7.942 1.00 90.75 299 ASP A N 1
ATOM 2108 C CA . ASP A 1 299 ? -9.386 20.840 -7.033 1.00 90.75 299 ASP A CA 1
ATOM 2109 C C . ASP A 1 299 ? -9.971 20.732 -5.609 1.00 90.75 299 ASP A C 1
ATOM 2111 O O . ASP A 1 299 ? -11.101 20.275 -5.433 1.00 90.75 299 ASP A O 1
ATOM 2115 N N . THR A 1 300 ? -9.258 21.234 -4.594 1.00 90.19 300 THR A N 1
ATOM 2116 C CA . THR A 1 300 ? -9.826 21.425 -3.245 1.00 90.19 300 THR A CA 1
ATOM 2117 C C . THR A 1 300 ? -10.780 22.643 -3.186 1.00 90.19 300 THR A C 1
ATOM 2119 O O . THR A 1 300 ? -10.553 23.640 -3.885 1.00 90.19 300 THR A O 1
ATOM 2122 N N . PRO A 1 301 ? -11.845 22.626 -2.351 1.00 92.50 301 PRO A N 1
ATOM 2123 C CA . PRO A 1 301 ? -12.222 21.562 -1.426 1.00 92.50 301 PRO A CA 1
ATOM 2124 C C . PRO A 1 301 ? -12.928 20.393 -2.115 1.00 92.50 301 PRO A C 1
ATOM 2126 O O . PRO A 1 301 ? -13.692 20.587 -3.064 1.00 92.50 301 PRO A O 1
ATOM 2129 N N . ALA A 1 302 ? -12.698 19.186 -1.610 1.00 92.19 302 ALA A N 1
ATOM 2130 C CA . ALA A 1 302 ? -13.236 17.981 -2.220 1.00 92.19 302 ALA A CA 1
ATOM 2131 C C . ALA A 1 302 ? -13.433 16.848 -1.206 1.00 92.19 302 ALA A C 1
ATOM 2133 O O . ALA A 1 302 ? -12.780 16.821 -0.164 1.00 92.19 302 ALA A O 1
ATOM 2134 N N . GLU A 1 303 ? -14.349 15.933 -1.506 1.00 94.25 303 GLU A N 1
ATOM 2135 C CA . GLU A 1 303 ? -14.790 14.867 -0.600 1.00 94.25 303 GLU A CA 1
ATOM 2136 C C . GLU A 1 303 ? -14.817 13.532 -1.345 1.00 94.25 303 GLU A C 1
ATOM 2138 O O . GLU A 1 303 ? -15.078 13.471 -2.550 1.00 94.25 303 GLU A O 1
ATOM 2143 N N . VAL A 1 304 ? -14.515 12.446 -0.641 1.00 94.12 304 VAL A N 1
ATOM 2144 C CA . VAL A 1 304 ? -14.594 11.094 -1.190 1.00 94.12 304 VAL A CA 1
ATOM 2145 C C . VAL A 1 304 ? -14.894 10.088 -0.091 1.00 94.12 304 VAL A C 1
ATOM 2147 O O . VAL A 1 304 ? -14.392 10.205 1.022 1.00 94.12 304 VAL A O 1
ATOM 2150 N N . SER A 1 305 ? -15.709 9.089 -0.411 1.00 95.06 305 SER A N 1
ATOM 2151 C CA . SER A 1 305 ? -16.023 7.976 0.482 1.00 95.06 305 SER A CA 1
ATOM 2152 C C . SER A 1 305 ? -15.894 6.648 -0.253 1.00 95.06 305 SER A C 1
ATOM 2154 O O . SER A 1 305 ? -16.001 6.597 -1.480 1.00 95.06 305 SER A O 1
ATOM 2156 N N . GLY A 1 306 ? -15.648 5.584 0.501 1.00 95.56 306 GLY A N 1
ATOM 2157 C CA . GLY A 1 306 ? -15.489 4.234 -0.024 1.00 95.56 306 GLY A CA 1
ATOM 2158 C C . GLY A 1 306 ? -15.511 3.184 1.081 1.00 95.56 306 GLY A C 1
ATOM 2159 O O . GLY A 1 306 ? -15.788 3.484 2.241 1.00 95.56 306 GLY A O 1
ATOM 2160 N N . GLU A 1 307 ? -15.238 1.939 0.709 1.00 95.44 307 GLU A N 1
ATOM 2161 C CA . GLU A 1 307 ? -15.144 0.797 1.619 1.00 95.44 307 GLU A CA 1
ATOM 2162 C C . GLU A 1 307 ? -13.927 -0.040 1.230 1.00 95.44 307 GLU A C 1
ATOM 2164 O O . GLU A 1 307 ? -13.689 -0.283 0.044 1.00 95.44 307 GLU A O 1
ATOM 2169 N N . GLY A 1 308 ? -13.162 -0.485 2.225 1.00 96.19 308 GLY A N 1
ATOM 2170 C CA . GLY A 1 308 ? -11.999 -1.334 1.998 1.00 96.19 308 GLY A CA 1
ATOM 2171 C C . GLY A 1 308 ? -10.832 -0.608 1.313 1.00 96.19 308 GLY A C 1
ATOM 2172 O O . GLY A 1 308 ? -10.741 0.624 1.316 1.00 96.19 308 GLY A O 1
ATOM 2173 N N . MET A 1 309 ? -9.936 -1.393 0.710 1.00 97.56 309 MET A N 1
ATOM 2174 C CA . MET A 1 309 ? -8.797 -0.890 -0.060 1.00 97.56 309 MET A CA 1
ATOM 2175 C C . MET A 1 309 ? -9.235 -0.255 -1.382 1.00 97.56 309 MET A C 1
ATOM 2177 O O . MET A 1 309 ? -9.867 -0.912 -2.218 1.00 97.56 309 MET A O 1
ATOM 2181 N N . ASP A 1 310 ? -8.819 0.987 -1.618 1.00 97.31 310 ASP A N 1
ATOM 2182 C CA . ASP A 1 310 ? -9.128 1.691 -2.857 1.00 97.31 310 ASP A CA 1
ATOM 2183 C C . ASP A 1 310 ? -8.066 2.722 -3.254 1.00 97.31 310 ASP A C 1
ATOM 2185 O O . ASP A 1 310 ? -7.225 3.160 -2.462 1.00 97.31 310 ASP A O 1
ATOM 2189 N N . VAL A 1 311 ? -8.139 3.149 -4.512 1.00 95.50 311 VAL A N 1
ATOM 2190 C CA . VAL A 1 311 ? -7.367 4.262 -5.052 1.00 95.50 311 VAL A CA 1
ATOM 2191 C C . VAL A 1 311 ? -8.328 5.240 -5.713 1.00 95.50 311 VAL A C 1
ATOM 2193 O O . VAL A 1 311 ? -9.008 4.907 -6.685 1.00 95.50 311 VAL A O 1
ATOM 2196 N N . VAL A 1 312 ? -8.353 6.469 -5.206 1.00 93.94 312 VAL A N 1
ATOM 2197 C CA . VAL A 1 312 ? -9.230 7.542 -5.689 1.00 93.94 312 VAL A CA 1
ATOM 2198 C C . VAL A 1 312 ? -8.415 8.740 -6.169 1.00 93.94 312 VAL A C 1
ATOM 2200 O O . VAL A 1 312 ? -7.263 8.934 -5.771 1.00 93.94 312 VAL A O 1
ATOM 2203 N N . GLY A 1 313 ? -9.001 9.553 -7.046 1.00 88.88 313 GLY A N 1
ATOM 2204 C CA . GLY A 1 313 ? -8.358 10.754 -7.584 1.00 88.88 313 GLY A CA 1
ATOM 2205 C C . GLY A 1 313 ? -8.402 10.834 -9.115 1.00 88.88 313 GLY A C 1
ATOM 2206 O O . GLY A 1 313 ? -9.242 10.185 -9.747 1.00 88.88 313 GLY A O 1
ATOM 2207 N N . PRO A 1 314 ? -7.511 11.629 -9.734 1.00 91.44 314 PRO A N 1
ATOM 2208 C CA . PRO A 1 314 ? -6.446 12.435 -9.117 1.00 91.44 314 PRO A CA 1
ATOM 2209 C C . PRO A 1 314 ? -6.949 13.758 -8.505 1.00 91.44 314 PRO A C 1
ATOM 2211 O O . PRO A 1 314 ? -7.892 14.363 -9.011 1.00 91.44 314 PRO A O 1
ATOM 2214 N N . ILE A 1 315 ? -6.284 14.229 -7.446 1.00 92.88 315 ILE A N 1
ATOM 2215 C CA . ILE A 1 315 ? -6.518 15.523 -6.780 1.00 92.88 315 ILE A CA 1
ATOM 2216 C C . ILE A 1 315 ? -5.371 16.499 -7.041 1.00 92.88 315 ILE A C 1
ATOM 2218 O O . ILE A 1 315 ? -4.208 16.134 -6.887 1.00 92.88 315 ILE A O 1
ATOM 2222 N N . GLU A 1 316 ? -5.688 17.744 -7.394 1.00 93.50 316 GLU A N 1
ATOM 2223 C CA . GLU A 1 316 ? -4.715 18.838 -7.427 1.00 93.50 316 GLU A CA 1
ATOM 2224 C C . GLU A 1 316 ? -4.612 19.481 -6.043 1.00 93.50 316 GLU A C 1
ATOM 2226 O O . GLU A 1 316 ? -5.613 19.855 -5.428 1.00 93.50 316 GLU A O 1
ATOM 2231 N N . THR A 1 317 ? -3.386 19.660 -5.558 1.00 90.00 317 THR A N 1
ATOM 2232 C CA . THR A 1 317 ? -3.122 20.341 -4.283 1.00 90.00 317 THR A CA 1
ATOM 2233 C C . THR A 1 317 ? -2.029 21.396 -4.448 1.00 90.00 317 THR A C 1
ATOM 2235 O O . THR A 1 317 ? -1.054 21.181 -5.166 1.00 90.00 317 THR A O 1
ATOM 2238 N N . ASP A 1 318 ? -2.161 22.540 -3.770 1.00 88.06 318 ASP A N 1
ATOM 2239 C CA . ASP A 1 318 ? -1.146 23.607 -3.767 1.00 88.06 318 ASP A CA 1
ATOM 2240 C C . ASP A 1 318 ? -0.665 23.888 -2.336 1.00 88.06 318 ASP A C 1
ATOM 2242 O O . ASP A 1 318 ? -1.291 24.597 -1.540 1.00 88.06 318 ASP A O 1
ATOM 2246 N N . GLY A 1 319 ? 0.489 23.327 -1.985 1.00 90.25 319 GLY A N 1
ATOM 2247 C CA . GLY A 1 319 ? 1.143 23.572 -0.714 1.00 90.25 319 GLY A CA 1
ATOM 2248 C C . GLY A 1 319 ? 0.578 22.742 0.429 1.00 90.25 319 GLY A C 1
ATOM 2249 O O . GLY A 1 319 ? 0.857 21.553 0.543 1.00 90.25 319 GLY A O 1
ATOM 2250 N N . ARG A 1 320 ? -0.046 23.406 1.406 1.00 94.44 320 ARG A N 1
ATOM 2251 C CA . ARG A 1 320 ? -0.555 22.735 2.610 1.00 94.44 320 ARG A CA 1
ATOM 2252 C C . ARG A 1 320 ? -2.039 22.469 2.413 1.00 94.44 320 ARG A C 1
ATOM 2254 O O . ARG A 1 320 ? -2.786 23.436 2.347 1.00 94.44 320 ARG A O 1
ATOM 2261 N N . VAL A 1 321 ? -2.413 21.197 2.433 1.00 95.00 321 VAL A N 1
ATOM 2262 C CA . VAL A 1 321 ? -3.803 20.734 2.433 1.00 95.00 321 VAL A CA 1
ATOM 2263 C C . VAL A 1 321 ? -4.140 20.193 3.820 1.00 95.00 321 VAL A C 1
ATOM 2265 O O . VAL A 1 321 ? -3.302 19.532 4.454 1.00 95.00 321 VAL A O 1
ATOM 2268 N N . THR A 1 322 ? -5.325 20.524 4.324 1.00 97.06 322 THR A N 1
ATOM 2269 C CA . THR A 1 322 ? -5.881 19.871 5.515 1.00 97.06 322 THR A CA 1
ATOM 2270 C C . THR A 1 322 ? -6.737 18.708 5.048 1.00 97.06 322 THR A C 1
ATOM 2272 O O . THR A 1 322 ? -7.539 18.868 4.137 1.00 97.06 322 THR A O 1
ATOM 2275 N N . VAL A 1 323 ? -6.529 17.536 5.637 1.00 98.00 323 VAL A N 1
ATOM 2276 C CA . VAL A 1 323 ? -7.296 16.334 5.323 1.00 98.00 323 VAL A CA 1
ATOM 2277 C C . VAL A 1 323 ? -8.015 15.894 6.584 1.00 98.00 323 VAL A C 1
ATOM 2279 O O . VAL A 1 323 ? -7.353 15.649 7.596 1.00 98.00 323 VAL A O 1
ATOM 2282 N N . SER A 1 324 ? -9.336 15.792 6.519 1.00 98.38 324 SER A N 1
ATOM 2283 C CA . SER A 1 324 ? -10.166 15.140 7.533 1.00 98.38 324 SER A CA 1
ATOM 2284 C C . SER A 1 324 ? -10.454 13.713 7.090 1.00 98.38 324 SER A C 1
ATOM 2286 O O . SER A 1 324 ? -10.597 13.452 5.898 1.00 98.38 324 SER A O 1
ATOM 2288 N N . GLY A 1 325 ? -10.507 12.782 8.036 1.00 98.25 325 GLY A N 1
ATOM 2289 C CA . GLY A 1 325 ? -10.772 11.378 7.765 1.00 98.25 325 GLY A CA 1
ATOM 2290 C C . GLY A 1 325 ? -11.676 10.751 8.813 1.00 98.25 325 GLY A C 1
ATOM 2291 O O . GLY A 1 325 ? -11.521 11.004 10.012 1.00 98.25 325 GLY A O 1
ATOM 2292 N N . GLU A 1 326 ? -12.583 9.905 8.346 1.00 98.62 326 GLU A N 1
ATOM 2293 C CA . GLU A 1 326 ? -13.418 9.018 9.150 1.00 98.62 326 GLU A CA 1
ATOM 2294 C C . GLU A 1 326 ? -13.237 7.578 8.667 1.00 98.62 326 GLU A C 1
ATOM 2296 O O . GLU A 1 326 ? -13.132 7.341 7.465 1.00 98.62 326 GLU A O 1
ATOM 2301 N N . HIS A 1 327 ? -13.201 6.623 9.593 1.00 98.56 327 HIS A N 1
ATOM 2302 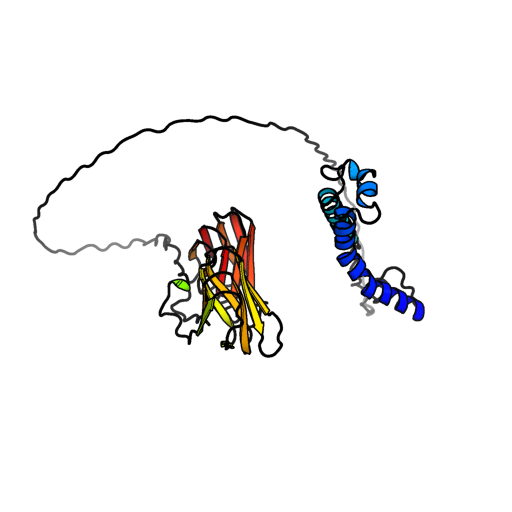C CA . HIS A 1 327 ? -13.124 5.194 9.296 1.00 98.56 327 HIS A CA 1
ATOM 2303 C C . HIS A 1 327 ? -13.965 4.396 10.289 1.00 98.56 327 HIS A C 1
ATOM 2305 O O . HIS A 1 327 ? -13.842 4.581 11.503 1.00 98.56 327 HIS A O 1
ATOM 2311 N N . ASN A 1 328 ? -14.778 3.484 9.765 1.00 98.12 328 ASN A N 1
ATOM 2312 C CA . ASN A 1 328 ? -15.655 2.582 10.503 1.00 98.12 328 ASN A CA 1
ATOM 2313 C C . ASN A 1 328 ? -15.228 1.115 10.295 1.00 98.12 328 ASN A C 1
ATOM 2315 O O . ASN A 1 328 ? -16.027 0.290 9.853 1.00 98.12 328 ASN A O 1
ATOM 2319 N N . GLY A 1 329 ? -13.967 0.798 10.598 1.00 97.00 329 GLY A N 1
ATOM 2320 C CA . GLY A 1 329 ? -13.411 -0.563 10.569 1.00 97.00 329 GLY A CA 1
ATOM 2321 C C . GLY A 1 329 ? -12.761 -0.975 11.893 1.00 97.00 329 GLY A C 1
ATOM 2322 O O . GLY A 1 329 ? -12.747 -0.215 12.868 1.00 97.00 329 GLY A O 1
ATOM 2323 N N . GLU A 1 330 ? -12.238 -2.197 11.953 1.00 97.25 330 GLU A N 1
ATOM 2324 C CA . GLU A 1 330 ? -11.577 -2.761 13.140 1.00 97.25 330 GLU A CA 1
ATOM 2325 C C . GLU A 1 330 ? -10.053 -2.897 12.964 1.00 97.25 330 GLU A C 1
ATOM 2327 O O . GLU A 1 330 ? -9.334 -3.058 13.960 1.00 97.25 330 GLU A O 1
ATOM 2332 N N . GLU A 1 331 ? -9.555 -2.799 11.731 1.00 95.31 331 GLU A N 1
ATOM 2333 C CA . GLU A 1 331 ? -8.158 -3.009 11.354 1.00 95.31 331 GLU A CA 1
ATOM 2334 C C . GLU A 1 331 ? -7.519 -1.727 10.796 1.00 95.31 331 GLU A C 1
ATOM 2336 O O . GLU A 1 331 ? -7.714 -0.651 11.358 1.00 95.31 331 GLU A O 1
ATOM 2341 N N . ASN A 1 332 ? -6.626 -1.823 9.810 1.00 93.50 332 ASN A N 1
ATOM 2342 C CA . ASN A 1 332 ? -5.831 -0.679 9.370 1.00 93.50 332 ASN A CA 1
ATOM 2343 C C . ASN A 1 332 ? -6.716 0.439 8.805 1.00 93.50 332 ASN A C 1
ATOM 2345 O O . ASN A 1 332 ? -7.719 0.181 8.160 1.00 93.50 332 ASN A O 1
ATOM 2349 N N . PHE A 1 333 ? -6.297 1.685 9.015 1.00 98.25 333 PHE A N 1
ATOM 2350 C CA . PHE A 1 333 ? -6.739 2.840 8.243 1.00 98.25 333 PHE A CA 1
ATOM 2351 C C . PHE A 1 333 ? -5.515 3.666 7.878 1.00 98.25 333 PHE A C 1
ATOM 2353 O O . PHE A 1 333 ? -5.013 4.483 8.662 1.00 98.25 333 PHE A O 1
ATOM 2360 N N . ILE A 1 334 ? -4.974 3.388 6.699 1.00 98.38 334 ILE A N 1
ATOM 2361 C CA . ILE A 1 334 ? -3.746 3.990 6.202 1.00 98.38 334 ILE A CA 1
ATOM 2362 C C . ILE A 1 334 ? -4.071 4.736 4.918 1.00 98.38 334 ILE A C 1
ATOM 2364 O O . ILE A 1 334 ? -4.578 4.169 3.958 1.00 98.38 334 ILE A O 1
ATOM 2368 N N . VAL A 1 335 ? -3.731 6.021 4.889 1.00 98.44 335 VAL A N 1
ATOM 2369 C CA . VAL A 1 335 ? -3.987 6.880 3.732 1.00 98.44 335 VAL A CA 1
ATOM 2370 C C . VAL A 1 335 ? -2.681 7.496 3.272 1.00 98.44 335 VAL A C 1
ATOM 2372 O O . VAL A 1 335 ? -1.959 8.107 4.067 1.00 98.44 335 VAL A O 1
ATOM 2375 N N . HIS A 1 336 ? -2.385 7.360 1.984 1.00 97.69 336 HIS A N 1
ATOM 2376 C CA . HIS A 1 336 ? -1.244 7.991 1.332 1.00 97.69 336 HIS A CA 1
ATOM 2377 C C . HIS A 1 336 ? -1.696 8.896 0.188 1.00 97.69 336 HIS A C 1
ATOM 2379 O O . HIS A 1 336 ? -2.578 8.536 -0.585 1.00 97.69 336 HIS A O 1
ATOM 2385 N N . LEU A 1 337 ? -1.017 10.032 0.030 1.00 96.56 337 LEU A N 1
ATOM 2386 C CA . LEU A 1 337 ? -0.986 10.767 -1.234 1.00 96.56 337 LEU A CA 1
ATOM 2387 C C . LEU A 1 337 ? 0.198 10.276 -2.055 1.00 96.56 337 LEU A C 1
ATOM 2389 O O . LEU A 1 337 ? 1.329 10.320 -1.575 1.00 96.56 337 LEU A O 1
ATOM 2393 N N . ILE A 1 338 ? -0.048 9.829 -3.276 1.00 95.50 338 ILE A N 1
ATOM 2394 C CA . ILE A 1 338 ? 0.965 9.393 -4.231 1.00 95.50 338 ILE A CA 1
ATOM 2395 C C . ILE A 1 338 ? 1.090 10.467 -5.303 1.00 95.50 338 ILE A C 1
ATOM 2397 O O . ILE A 1 338 ? 0.146 10.700 -6.052 1.00 95.50 338 ILE A O 1
ATOM 2401 N N . ASP A 1 339 ? 2.252 11.112 -5.372 1.00 92.75 339 ASP A N 1
ATOM 2402 C CA . ASP A 1 339 ? 2.551 12.134 -6.377 1.00 92.75 339 ASP A CA 1
ATOM 2403 C C . ASP A 1 339 ? 2.439 11.525 -7.786 1.00 92.75 339 ASP A C 1
ATOM 2405 O O . ASP A 1 339 ? 2.970 10.442 -8.044 1.00 92.75 339 ASP A O 1
ATOM 2409 N N . GLU A 1 340 ? 1.758 12.203 -8.713 1.00 89.94 340 GLU A N 1
ATOM 2410 C CA . GLU A 1 340 ? 1.583 11.716 -10.091 1.00 89.94 340 GLU A CA 1
ATOM 2411 C C . GLU A 1 340 ? 2.920 11.494 -10.825 1.00 89.94 340 GLU A C 1
ATOM 2413 O O . GLU A 1 340 ? 3.010 10.719 -11.778 1.00 89.94 340 GLU A O 1
ATOM 2418 N N . THR A 1 341 ? 3.976 12.171 -10.374 1.00 90.25 341 THR A N 1
ATOM 2419 C CA . THR A 1 341 ? 5.336 12.098 -10.910 1.00 90.25 341 THR A CA 1
ATOM 2420 C C . THR A 1 341 ? 6.236 11.135 -10.137 1.00 90.25 341 THR A C 1
ATOM 2422 O O . THR A 1 341 ? 7.427 11.026 -10.452 1.00 90.25 341 THR A O 1
ATOM 2425 N N . ALA A 1 342 ? 5.703 10.433 -9.133 1.00 92.31 342 ALA A N 1
ATOM 2426 C CA . ALA A 1 342 ? 6.449 9.496 -8.307 1.00 92.31 342 ALA A CA 1
ATOM 2427 C C . ALA A 1 342 ? 7.005 8.328 -9.133 1.00 92.31 342 ALA A C 1
ATOM 2429 O O . ALA A 1 342 ? 6.263 7.595 -9.773 1.00 92.31 342 ALA A O 1
ATOM 2430 N N . MET A 1 343 ? 8.322 8.127 -9.072 1.00 90.38 343 MET A N 1
ATOM 2431 C CA . MET A 1 343 ? 9.036 7.062 -9.803 1.00 90.38 343 MET A CA 1
ATOM 2432 C C . MET A 1 343 ? 9.611 5.988 -8.870 1.00 90.38 343 MET A C 1
ATOM 2434 O O .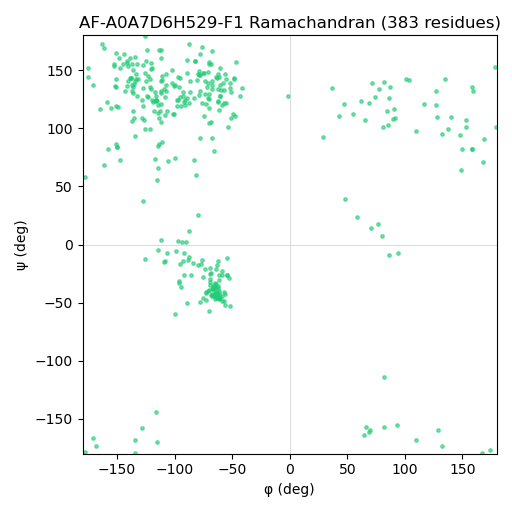 MET A 1 343 ? 10.373 5.124 -9.300 1.00 90.38 343 MET A O 1
ATOM 2438 N N . ASP A 1 344 ? 9.338 6.100 -7.572 1.00 91.31 344 ASP A N 1
ATOM 2439 C CA . ASP A 1 344 ? 9.758 5.160 -6.544 1.00 91.31 344 ASP A CA 1
ATOM 2440 C C . ASP A 1 344 ? 8.905 5.334 -5.278 1.00 91.31 344 ASP A C 1
ATOM 2442 O O . ASP A 1 344 ? 8.198 6.331 -5.102 1.00 91.31 344 ASP A O 1
ATOM 2446 N N . ARG A 1 345 ? 9.033 4.383 -4.350 1.00 85.75 345 ARG A N 1
ATOM 2447 C CA . ARG A 1 345 ? 8.311 4.356 -3.067 1.00 85.75 345 ARG A CA 1
ATOM 2448 C C . ARG A 1 345 ? 8.451 5.607 -2.187 1.00 85.75 345 ARG A C 1
ATOM 2450 O O . ARG A 1 345 ? 7.792 5.686 -1.156 1.00 85.75 345 ARG A O 1
ATOM 2457 N N . TYR A 1 346 ? 9.368 6.529 -2.487 1.00 87.75 346 TYR A N 1
ATOM 2458 C CA . TYR A 1 346 ? 9.534 7.769 -1.726 1.00 87.75 346 TYR A CA 1
ATOM 2459 C C . TYR A 1 346 ? 8.636 8.899 -2.236 1.00 87.75 346 TYR A C 1
ATOM 2461 O O . TYR A 1 346 ? 8.513 9.909 -1.546 1.00 87.75 346 TYR A O 1
ATOM 2469 N N . GLY A 1 347 ? 7.990 8.738 -3.394 1.00 90.19 347 GLY A N 1
ATOM 2470 C CA . GLY A 1 347 ? 7.020 9.690 -3.942 1.00 90.19 347 GLY A CA 1
ATOM 2471 C C . GLY A 1 347 ? 5.621 9.601 -3.322 1.00 90.19 347 GLY A C 1
ATOM 2472 O O . GLY A 1 347 ? 4.645 9.956 -3.973 1.00 90.19 347 GLY A O 1
ATOM 2473 N N . GLN A 1 348 ? 5.515 9.120 -2.081 1.00 93.94 348 GLN A N 1
ATOM 2474 C CA . GLN A 1 348 ? 4.260 9.066 -1.338 1.00 93.94 348 GLN A CA 1
ATOM 2475 C C . GLN A 1 348 ? 4.363 9.818 -0.007 1.00 93.94 348 GLN A C 1
ATOM 2477 O O . GLN A 1 348 ? 5.390 9.785 0.677 1.00 93.94 348 GLN A O 1
ATOM 2482 N N . THR A 1 349 ? 3.270 10.458 0.388 1.00 95.88 349 THR A N 1
ATOM 2483 C CA . THR A 1 349 ? 3.121 11.182 1.649 1.00 95.88 349 THR A CA 1
ATOM 2484 C C . THR A 1 349 ? 2.084 10.478 2.507 1.00 95.88 349 THR A C 1
ATOM 2486 O O . THR A 1 349 ? 0.931 10.352 2.110 1.00 95.88 349 THR A O 1
ATOM 2489 N N . LEU A 1 350 ? 2.488 10.032 3.697 1.00 96.69 350 LEU A N 1
ATOM 2490 C CA . LEU A 1 350 ? 1.573 9.455 4.679 1.00 96.69 350 LEU A CA 1
ATOM 2491 C C . LEU A 1 350 ? 0.656 10.543 5.254 1.00 96.69 350 LEU A C 1
ATOM 2493 O O . LEU A 1 350 ? 1.149 11.542 5.787 1.00 96.69 350 LEU A O 1
ATOM 2497 N N . VAL A 1 351 ? -0.653 10.323 5.169 1.00 98.12 351 VAL A N 1
ATOM 2498 C CA . VAL A 1 351 ? -1.700 11.193 5.717 1.00 98.12 351 VAL A CA 1
ATOM 2499 C C . VAL A 1 351 ? -2.187 10.630 7.051 1.00 98.12 351 VAL A C 1
ATOM 2501 O O . VAL A 1 351 ? -2.002 11.270 8.085 1.00 98.12 351 VAL A O 1
ATOM 2504 N N . PHE A 1 352 ? -2.709 9.402 7.043 1.00 98.44 352 PHE A N 1
ATOM 2505 C CA . PHE A 1 352 ? -3.197 8.691 8.229 1.00 98.44 352 PHE A CA 1
ATOM 2506 C C . PHE A 1 352 ? -2.523 7.325 8.362 1.00 98.44 352 PHE A C 1
ATOM 2508 O O . PHE A 1 352 ? -2.159 6.713 7.359 1.00 98.44 352 PHE A O 1
ATOM 2515 N N . ASN A 1 353 ? -2.326 6.869 9.599 1.00 97.75 353 ASN A N 1
ATOM 2516 C CA . ASN A 1 353 ? -1.869 5.517 9.926 1.00 97.75 353 ASN A CA 1
ATOM 2517 C C . ASN A 1 353 ? -2.452 5.117 11.276 1.00 97.75 353 ASN A C 1
ATOM 2519 O O . ASN A 1 353 ? -1.827 5.308 12.323 1.00 97.75 353 ASN A O 1
ATOM 2523 N N . GLU A 1 354 ? -3.678 4.630 11.226 1.00 98.12 354 GLU A N 1
ATOM 2524 C CA . GLU A 1 354 ? -4.500 4.350 12.390 1.00 98.12 354 GLU A CA 1
ATOM 2525 C C . GLU A 1 354 ? -4.956 2.888 12.368 1.00 98.12 354 GLU A C 1
ATOM 2527 O O . GLU A 1 354 ? -4.775 2.176 11.380 1.00 98.12 354 GLU A O 1
ATOM 2532 N N . ILE A 1 355 ? -5.493 2.420 13.495 1.00 96.94 355 ILE A N 1
ATOM 2533 C CA . ILE A 1 355 ? -6.052 1.072 13.633 1.00 96.94 355 ILE A CA 1
ATOM 2534 C C . ILE A 1 355 ? -7.417 1.183 14.312 1.00 96.94 355 ILE A C 1
ATOM 2536 O O . ILE A 1 355 ? -7.511 1.744 15.410 1.00 96.94 355 ILE A O 1
ATOM 2540 N N . GLY A 1 356 ? -8.433 0.585 13.700 1.00 97.00 356 GLY A N 1
ATOM 2541 C CA . GLY A 1 356 ? -9.824 0.585 14.127 1.00 97.00 356 GLY A CA 1
ATOM 2542 C C . GLY A 1 356 ? -10.582 1.845 13.712 1.00 97.00 356 GLY A C 1
ATOM 2543 O O . GLY A 1 356 ? -10.204 2.546 12.771 1.00 97.00 356 GLY A O 1
ATOM 2544 N N . GLU A 1 357 ? -11.658 2.132 14.448 1.00 97.94 357 GLU A N 1
ATOM 2545 C CA . GLU A 1 357 ? -12.468 3.333 14.253 1.00 97.94 357 GLU A CA 1
ATOM 2546 C C . GLU A 1 357 ? -11.615 4.602 14.390 1.00 97.94 357 GLU A C 1
ATOM 2548 O O . GLU A 1 357 ? -10.870 4.777 15.364 1.00 97.94 357 GLU A O 1
ATOM 2553 N N . PHE A 1 358 ? -11.772 5.521 13.442 1.00 98.19 358 PHE A N 1
ATOM 2554 C CA . PHE A 1 358 ? -11.039 6.780 13.41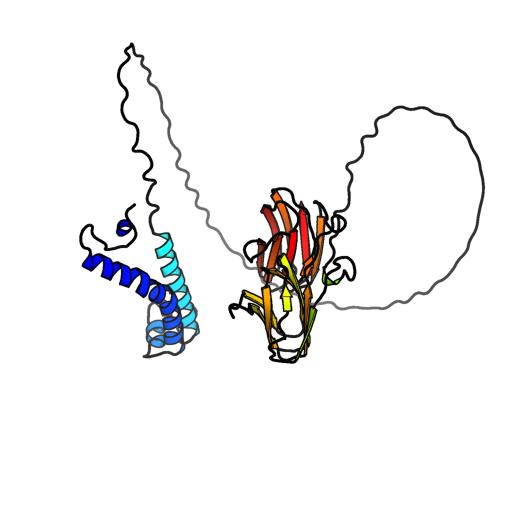6 1.00 98.19 358 PHE A CA 1
ATOM 2555 C C . PHE A 1 358 ? -11.945 7.950 13.029 1.00 98.19 358 PHE A C 1
ATOM 2557 O O . PHE A 1 358 ? -12.822 7.826 12.182 1.00 98.19 358 PHE A O 1
ATOM 2564 N N . GLN A 1 359 ? -11.699 9.102 13.653 1.00 98.38 359 GLN A N 1
ATOM 2565 C CA . GLN A 1 359 ? -12.242 10.396 13.255 1.00 98.38 359 GLN A CA 1
ATOM 2566 C C . GLN A 1 359 ? -11.227 11.472 13.642 1.00 98.38 359 GLN A C 1
ATOM 2568 O O . GLN A 1 359 ? -10.913 11.647 14.827 1.00 98.38 359 GLN A O 1
ATOM 2573 N N . GLY A 1 360 ? -10.701 12.198 12.663 1.00 97.94 360 GLY A N 1
ATOM 2574 C CA . GLY A 1 360 ? -9.699 13.225 12.916 1.00 97.94 360 GLY A CA 1
ATOM 2575 C C . GLY A 1 360 ? -9.273 13.975 11.666 1.00 97.94 360 GLY A C 1
ATOM 2576 O O . GLY A 1 360 ? -9.760 13.723 10.573 1.00 97.94 360 GLY A O 1
ATOM 2577 N N . GLU A 1 361 ? -8.337 14.901 11.842 1.00 98.31 361 GLU A N 1
ATOM 2578 C CA . GLU A 1 361 ? -7.773 15.700 10.756 1.00 98.31 361 GLU A CA 1
ATOM 2579 C C . GLU A 1 361 ? -6.254 15.822 10.904 1.00 98.31 361 GLU A C 1
ATOM 2581 O O . GLU A 1 361 ? -5.694 15.734 12.004 1.00 98.31 361 GLU A O 1
ATOM 2586 N N . THR A 1 362 ? -5.573 16.052 9.789 1.00 97.94 362 THR A N 1
ATOM 2587 C CA . THR A 1 362 ? -4.139 16.335 9.734 1.00 97.94 362 THR A CA 1
ATOM 2588 C C . THR A 1 362 ? -3.844 17.351 8.637 1.00 97.94 362 THR A C 1
ATOM 2590 O O . THR A 1 362 ? -4.655 17.584 7.749 1.00 97.94 362 THR A O 1
ATOM 2593 N N . SER A 1 363 ? -2.660 17.960 8.665 1.00 96.69 363 SER A N 1
ATOM 2594 C CA . SER A 1 363 ? -2.191 18.786 7.550 1.00 96.69 363 SER A CA 1
ATOM 2595 C C . SER A 1 363 ? -0.937 18.179 6.949 1.00 96.69 363 SER A C 1
ATOM 2597 O O . SER A 1 363 ? 0.083 18.046 7.634 1.00 96.69 363 SER A O 1
ATOM 2599 N N . VAL A 1 364 ? -0.978 17.908 5.651 1.00 96.31 364 VAL A N 1
ATOM 2600 C CA . VAL A 1 364 ? 0.176 17.442 4.879 1.00 96.31 364 VAL A CA 1
ATOM 2601 C C . VAL A 1 364 ? 0.614 18.511 3.888 1.00 96.31 364 VAL A C 1
ATOM 2603 O O . VAL A 1 364 ? -0.056 19.528 3.690 1.00 96.31 364 VAL A O 1
ATOM 2606 N N . ARG A 1 365 ? 1.804 18.328 3.316 1.00 93.38 365 ARG A N 1
ATOM 2607 C CA . ARG A 1 365 ? 2.277 19.168 2.221 1.00 93.38 365 ARG A CA 1
ATOM 2608 C C . ARG A 1 365 ? 2.340 18.321 0.959 1.00 93.38 365 ARG A C 1
ATOM 2610 O O . ARG A 1 365 ? 3.085 17.348 0.954 1.00 93.38 365 ARG A O 1
ATOM 2617 N N . ASN A 1 366 ? 1.607 18.727 -0.066 1.00 91.38 366 ASN A N 1
ATOM 2618 C CA . ASN A 1 366 ? 1.645 18.146 -1.398 1.00 91.38 366 ASN A CA 1
ATOM 2619 C C . ASN A 1 366 ? 1.528 19.295 -2.409 1.00 91.38 366 ASN A C 1
ATOM 2621 O O . ASN A 1 366 ? 0.796 20.254 -2.174 1.00 91.38 366 ASN A O 1
ATOM 2625 N N . ASP A 1 367 ? 2.342 19.261 -3.457 1.00 89.50 367 ASP A N 1
ATOM 2626 C CA . ASP A 1 367 ? 2.411 20.315 -4.467 1.00 89.50 367 ASP A CA 1
ATOM 2627 C C . ASP A 1 367 ? 2.222 19.623 -5.834 1.00 89.50 367 ASP A C 1
ATOM 2629 O O . ASP A 1 367 ? 3.133 18.932 -6.284 1.00 89.50 367 ASP A O 1
ATOM 2633 N N . GLY A 1 368 ? 1.063 19.798 -6.479 1.00 90.38 368 GLY A N 1
ATOM 2634 C CA . GLY A 1 368 ? 0.697 19.154 -7.750 1.00 90.38 368 GLY A CA 1
ATOM 2635 C C . GLY A 1 368 ? -0.398 18.085 -7.630 1.00 90.38 368 GLY A C 1
ATOM 2636 O O . GLY A 1 368 ? -1.055 17.959 -6.587 1.00 90.38 368 GLY A O 1
ATOM 2637 N N . GLY A 1 369 ? -0.569 17.322 -8.714 1.00 91.81 369 GLY A N 1
ATOM 2638 C CA . GLY A 1 369 ? -1.513 16.214 -8.826 1.00 91.81 369 GLY A CA 1
ATOM 2639 C C . GLY A 1 369 ? -1.086 14.985 -8.019 1.00 91.81 369 GLY A C 1
ATOM 2640 O O . GLY A 1 369 ? 0.078 14.576 -8.048 1.00 91.81 369 GLY A O 1
ATOM 2641 N N . ALA A 1 370 ? -2.025 14.372 -7.303 1.00 94.06 370 ALA A N 1
ATOM 2642 C CA . ALA A 1 370 ? -1.792 13.147 -6.547 1.00 94.06 370 ALA A CA 1
ATOM 2643 C C . ALA A 1 370 ? -2.963 12.163 -6.625 1.00 94.06 370 ALA A C 1
ATOM 2645 O O . ALA A 1 370 ? -4.120 12.543 -6.785 1.00 94.06 370 ALA A O 1
ATOM 2646 N N . TRP A 1 371 ? -2.645 10.886 -6.453 1.00 94.81 371 TRP A N 1
ATOM 2647 C CA . TRP A 1 371 ? -3.601 9.816 -6.194 1.00 94.81 371 TRP A CA 1
ATOM 2648 C C . TRP A 1 371 ? -3.713 9.575 -4.697 1.00 94.81 371 TRP A C 1
ATOM 2650 O O . TRP A 1 371 ? -2.716 9.640 -3.979 1.00 94.81 371 TRP A O 1
ATOM 2660 N N . VAL A 1 372 ? -4.910 9.275 -4.218 1.00 96.81 372 VAL A N 1
ATOM 2661 C CA . VAL A 1 372 ? -5.152 8.941 -2.817 1.00 96.81 372 VAL A CA 1
ATOM 2662 C C . VAL A 1 372 ? -5.277 7.426 -2.725 1.00 96.81 372 VAL A C 1
ATOM 2664 O O . VAL A 1 372 ? -6.220 6.852 -3.260 1.00 96.81 372 VAL A O 1
ATOM 2667 N N . ALA A 1 373 ? -4.313 6.780 -2.076 1.00 97.31 373 ALA A N 1
ATOM 2668 C CA . ALA A 1 373 ? -4.354 5.350 -1.797 1.00 97.31 373 ALA A CA 1
ATOM 2669 C C . ALA A 1 373 ? -4.848 5.127 -0.369 1.00 97.31 373 ALA A C 1
ATOM 2671 O O . ALA A 1 373 ? -4.253 5.658 0.576 1.00 97.31 373 ALA A O 1
ATOM 2672 N N . VAL A 1 374 ? -5.914 4.345 -0.232 1.00 98.19 374 VAL A N 1
ATOM 2673 C CA . VAL A 1 374 ? -6.546 3.999 1.039 1.00 98.19 374 VAL A CA 1
ATOM 2674 C C . VAL A 1 374 ? -6.388 2.501 1.268 1.00 98.19 374 VAL A C 1
ATOM 2676 O O . VAL A 1 374 ? -6.782 1.694 0.433 1.00 98.19 374 VAL A O 1
ATOM 2679 N N . ASP A 1 375 ? -5.799 2.142 2.401 1.00 97.69 375 ASP A N 1
ATOM 2680 C CA . ASP A 1 375 ? -5.731 0.780 2.926 1.00 97.69 375 ASP A CA 1
ATOM 2681 C C . ASP A 1 375 ? -6.587 0.732 4.196 1.00 97.69 375 ASP A C 1
ATOM 2683 O O . ASP A 1 375 ? -6.240 1.340 5.216 1.00 97.69 375 ASP A O 1
ATOM 2687 N N . ALA A 1 376 ? -7.760 0.110 4.064 1.00 97.25 376 ALA A N 1
ATOM 2688 C CA . ALA A 1 376 ? -8.819 0.074 5.062 1.00 97.25 376 ALA A CA 1
ATOM 2689 C C . ALA A 1 376 ? -9.561 -1.271 5.044 1.00 97.25 376 ALA A C 1
ATOM 2691 O O . ALA A 1 376 ? -9.610 -1.930 4.004 1.00 97.25 376 ALA A O 1
ATOM 2692 N N . ASP A 1 377 ? -10.178 -1.651 6.167 1.00 95.19 377 ASP A N 1
ATOM 2693 C CA . ASP A 1 377 ? -11.038 -2.843 6.283 1.00 95.19 377 ASP A CA 1
ATOM 2694 C C . ASP A 1 377 ? -12.541 -2.521 6.379 1.00 95.19 377 ASP A C 1
ATOM 2696 O O . ASP A 1 377 ? -13.368 -3.433 6.341 1.00 95.19 377 ASP A O 1
ATOM 2700 N N . GLY A 1 378 ? -12.907 -1.242 6.502 1.00 96.00 378 GLY A N 1
ATOM 2701 C CA . GLY A 1 378 ? -14.293 -0.788 6.620 1.00 96.00 378 GLY A CA 1
ATOM 2702 C C . GLY A 1 378 ? -14.629 0.414 5.739 1.00 96.00 378 GLY A C 1
ATOM 2703 O O . GLY A 1 378 ? -13.870 0.796 4.847 1.00 96.00 378 GLY A O 1
ATOM 2704 N N . GLU A 1 379 ? -15.795 1.011 5.997 1.00 98.19 379 GLU A N 1
ATOM 2705 C CA . GLU A 1 379 ? -16.232 2.250 5.345 1.00 98.19 379 GLU A CA 1
ATOM 2706 C C . GLU A 1 379 ? -15.351 3.423 5.788 1.00 98.19 379 GLU A C 1
ATOM 2708 O O . GLU A 1 379 ? -15.017 3.550 6.970 1.00 98.19 379 GLU A O 1
ATOM 2713 N N . TRP A 1 380 ? -15.019 4.317 4.865 1.00 98.38 380 TRP A N 1
ATOM 2714 C CA . TRP A 1 380 ? -14.233 5.512 5.141 1.00 98.38 380 TRP A CA 1
ATOM 2715 C C . TRP A 1 380 ? -14.736 6.726 4.359 1.00 98.38 380 TRP A C 1
ATOM 2717 O O . TRP A 1 380 ? -15.331 6.597 3.288 1.00 98.38 380 TRP A O 1
ATOM 2727 N N . THR A 1 381 ? -14.440 7.913 4.890 1.00 97.94 381 THR A N 1
ATOM 2728 C CA . THR A 1 381 ? -14.662 9.213 4.239 1.00 97.94 381 THR A CA 1
ATOM 2729 C C . THR A 1 381 ? -13.422 10.081 4.411 1.00 97.94 381 THR A C 1
ATOM 2731 O O . THR A 1 381 ? -12.810 10.085 5.480 1.00 97.94 381 THR A O 1
ATOM 2734 N N . LEU A 1 382 ? -13.053 10.824 3.372 1.00 97.81 382 LEU A N 1
ATOM 2735 C CA . LEU A 1 382 ? -11.970 11.799 3.366 1.00 97.81 382 LEU A CA 1
ATOM 2736 C C . LEU A 1 382 ? -12.476 13.142 2.839 1.00 97.81 382 LEU A C 1
ATOM 2738 O O . LEU A 1 382 ? -13.127 13.198 1.798 1.00 97.81 382 LEU A O 1
ATOM 2742 N N . GLU A 1 383 ? -12.108 14.223 3.518 1.00 96.81 383 GLU A N 1
ATOM 2743 C CA . GLU A 1 383 ? -12.364 15.600 3.086 1.00 96.81 383 GLU A CA 1
ATOM 2744 C C . GLU A 1 383 ? -11.032 16.343 2.946 1.00 96.81 383 GLU A C 1
ATOM 2746 O O . GLU A 1 383 ? -10.172 16.252 3.823 1.00 96.81 383 GLU A O 1
ATOM 2751 N N . PHE A 1 384 ? -10.861 17.090 1.859 1.00 95.75 384 PHE A N 1
ATOM 2752 C CA . PHE A 1 384 ? -9.664 17.867 1.548 1.00 95.75 384 PHE A CA 1
ATOM 2753 C C . PHE A 1 384 ? -10.004 19.358 1.514 1.00 95.75 384 PHE A C 1
ATOM 2755 O O . PHE A 1 384 ? -10.900 19.756 0.770 1.00 95.75 384 PHE A O 1
ATOM 2762 N N . GLU A 1 385 ? -9.260 20.180 2.262 1.00 92.75 385 GLU A N 1
ATOM 2763 C CA . GLU A 1 385 ? -9.418 21.646 2.346 1.00 92.75 385 GLU A CA 1
ATOM 2764 C C . GLU A 1 385 ? -8.159 22.429 1.955 1.00 92.75 385 GLU A C 1
ATOM 2766 O O . GLU A 1 385 ? -7.055 22.132 2.488 1.00 92.75 385 GLU A O 1
#

Solvent-accessible surface area (backbone atoms only — not comparable to full-atom values): 22966 Å² total; per-residue (Å²): 133,60,79,56,78,78,43,90,91,44,60,94,90,44,66,72,59,36,51,52,51,47,47,48,48,72,63,44,42,57,49,52,70,60,46,42,40,58,49,48,25,51,30,16,32,68,37,50,93,47,42,10,60,51,45,24,73,35,83,62,15,76,40,90,61,15,54,80,20,33,53,54,24,8,53,56,52,28,53,53,48,53,50,55,53,51,54,60,65,69,65,60,75,80,77,75,80,91,78,87,86,87,79,83,89,84,81,91,81,89,84,87,90,88,82,91,82,88,84,86,89,81,87,85,83,90,79,88,80,88,81,88,81,82,91,83,89,82,85,82,86,85,87,88,89,88,88,80,84,88,82,88,82,89,83,83,88,81,84,86,88,81,90,81,86,82,83,88,84,90,85,82,92,75,90,78,81,85,76,76,68,82,80,82,70,73,58,50,73,58,50,51,59,91,76,52,91,73,79,51,91,53,86,67,46,82,44,74,53,59,31,68,43,70,56,74,77,48,79,41,87,48,19,43,32,34,40,41,37,42,35,61,28,80,38,53,37,34,35,34,38,27,36,62,87,80,68,45,76,76,48,64,82,40,80,46,73,25,64,49,66,37,27,39,65,45,34,31,51,63,46,47,28,29,40,48,33,44,35,71,21,43,37,38,38,34,40,36,61,70,60,75,52,80,89,60,44,41,60,69,49,24,35,41,71,53,60,33,28,30,36,33,48,32,35,43,38,80,45,70,38,38,38,37,41,37,33,64,27,78,41,52,35,34,32,32,42,33,35,62,82,12,49,34,79,78,37,51,45,82,72,44,81,48,70,23,64,45,78,52,72,48,75,51,78,46,77,47,50,24,35,39,31,35,44,32,67,22,44,36,39,40,38,38,78

Organism: NCBI:txid1710539

Secondary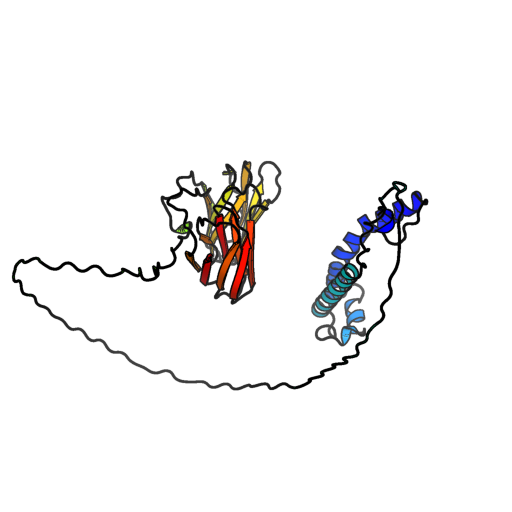 structure (DSSP, 8-state):
--GGGSSTT--TT-HHHHHHHHHIIIIIHHIIIIIHHHHHHHHHHTTGGGHHHHHHTSGGGGSTTTTT-HHHHHHHHHHHHHHHHHHHHHTS-----------PPP-------------------------------------------------------------------------------PPEEP-BGGG-SSSS-S--EEEEEESSEEPPPEEE-SEEEEEEEEEE-SSEEEEEEEETTT--EEEEEEEEESSEEEEEEEEE-SEEEEEEEE-SSEEEEEEE-----TTT-EESSEEEEEESSEEEEEEEEEEEEEEEEEEE-SSEEEEEEEETT--STTSEEEEEEEESSEEEEEEEEEEEEEEEEEEESSEEEEEE-

Sequence (385 aa):
MAFTDRIPLMESGATGRNIVVAILYFVLLPFVVIALPFYLLFAIGTNRNGLGDTVANSPLGALPGVGGGGWSAGIVVFAIVIIALGVVGAAVPDTEDPGDAGAEPEVDGTDEDPAAGDGGGGDGGDGSNSGDGSGTANDGSGDNDPDDGGGETDGSSGGTDDSSDGGDNTDGTSDGGDTSEPDNSEPAEFQSIREVDDRYDYETEMLEGSGQTVTDEFSVAGGPTVFIFEHNGESNFIVELINAETGEVETIPVNEIGTTDGAVAVPLGPGDYYFDVDADGSWSVEVAEPLAPPEAVVDTPAEVSGEGMDVVGPIETDGRVTVSGEHNGEENFIVHLIDETAMDRYGQTLVFNEIGEFQGETSVRNDGGAWVAVDADGEWTLEFE

Radius of gyration: 33.45 Å; Cα contacts (8 Å, |Δi|>4): 691; chains: 1; bounding box: 101×83×65 Å

Foldseek 3Di:
DDPQVPQPPRDPPPVVVVVVSVCCCVVVVCCCLPVVLVVQLVCQQVCPVPSLVVQLPDPNVPDPQRVVTHNSVSVVSSVVSNVVSVVVVVPPPDDPDPPDDDDDDDDDDDDDDDDDDDDDDDDDDDDDDDDDDDDDDDDDDDDDDDDDDDDDDDDDDDDDDDDDDYDDDDDDDDDDDDPPDPPPPDAAEWDFPVVDPPQFPDPKDKWKDFAWDKTDKDWDQFFKKKKWKWWAAQAWKWKFKAFPVPRDGQDTQDTDGHTDTAMFIFGAATGIIIIGIHGHGIMMIMIGLGDDDVVNEGEPFHKYKDFAWTKIHWYADAFKKKKWKWWAAQAWWWKWWAARNRRHRVRIDTFDTDGHTDTDMDIDTDHTITMITTHGHTIMMMTID

Nearest PDB structures (foldseek):
  3afg-assembly1_A  TM=7.447E-01  e=3.866E-02  Thermococcus kodakarensis
  7a02-assembly1_A  TM=6.086E-01  e=4.542E-02  Bacillus cereus
  4ca9-assembly1_A  TM=5.435E-01  e=1.562E-01  Drosophila melanogaster
  1nzc-assembly2_C  TM=4.547E-01  e=1.132E-01  Streptococcus suis
  4hn1-assembly1_B  TM=4.486E-01  e=5.978E-01  Streptomyces bikiniensis

Mean predicted aligned error: 19.17 Å

pLDDT: mean 78.7, std 22.07, range [34.84, 98.75]